Protein AF-A0A7S0WDH1-F1 (afdb_monomer_lite)

Secondary structure (DSSP, 8-state):
------TTHHHHHHTTS-TT--TTHHHHHHHHHHHPPPPSSHHHHHHHHHHHHHHHHHHHHHHHHHHTT-SSGGG--HHHHHHHHHHT--S---TTS-S--S-------GGGHHHHHHH---GGGSHHHHHHT--HHHHHHHHHTTHHHHHT---BGGGTSSEEE-TTS-EEE-HHHHHHHHHHHHHHHHHHHHTS---HHHHHHHHHHHHHHHHHHHHHHHHHHHHHHHHHHHHHHHHHHHHHHHHIIIIIHHHHHHHHHHHHHH-TT--SS-PPPPHHHHHHHHHHHHHHHHHSPPP--SSSTHHHHHHHHHHHHHHHHHHHHHHHHHHHTT-GGGSPPHHHHHHHHHHHHHHHT-SS---HHHHHHHHHHHHHHHHHT----SS--HHHHTTS-TTS--SHHHHHHHHHHHHHHHHHHTHHHHHHHHHHHHHHS-HHHHHHHHHHHHHHHHHHHTTT---HHHHHHHTTHHHHHHHHHHH--HHHHHSSSHHHHHHHHHHHHHHHHHHHHHHH-HHHHHHTTHHHHHHT-HHHHS---TTSHHHHHHHTT--STTPPPPHHHHHHHHHHHHHHHHHHHHHHTS---PPPP-----------------HHHHHHHHHHHHHHT--

pLDDT: mean 74.35, std 20.51, range [21.2, 97.12]

InterPro domains:
  IPR021827 Nucleoporin Nup186/Nup192/Nup205 [PF11894] (166-585)
  IPR021827 Nucleoporin Nup186/Nup192/Nup205 [PTHR31344] (2-587)

Radius of gyration: 32.46 Å; chains: 1; bounding box: 101×62×103 Å

Sequence (627 aa):
ASSSSTSMPTVALMGHWPPHAPTFALAELLADALHTELPSASLKRRSVMHHRASILRLCAIVLDVQASKSVTPQSAPKVVLDIMSTILDNGREGSNAQPQDSAIEHGQFAVLELPKSVTHISERCSEHFVRQSFTPEVEQARDEISAQQLLDDSRNVSEGGIYATNSHGDKIIDADVVKQKLCAECKRLESEQHVHAMRAEAVAFIRTRHNLGVDATMKIVVAKNTVVEDATARSELFKAWERLVTVAVTRGLASFVAYFDLQSTSAPGHVIDDTPMSPHSILFELVDGILSGLCEAEPFGGGSDAAKVAPFCRLVHMILSQLRILGDRDRSKGKVSEMLAPSKCRALLRSLNACLLHRSPVPQASRLDIIGALLQYLAYCRPDADGLSPVTKRGQSMADLSFSHTMDVDIEKGNAAIIQRDATALVDVISRDALEGSNDTKAITLAALEAMVAVCAGTGVGGIEVLLLQNGVAMACLHGLETVSMPDLVMNTPRAASQSKAIEASLSLLLRMAQSEPAQMIALGTIVALTNCRAIDAYADIHSSSAATATMQADLPYSELPIPRARHHKLLVNVLRLVGSLLAASPSTAPVPAPSPSAVYQGAIVQSAGIPEVTAQTFAFVEAHYA

Foldseek 3Di:
DDPDDPPPPVVVVVVPPDPPDDLVVLLVLLLCLLAPAADLDLVRRLVSLLSSLVSLLVLLSCLLVQLVPDPDLQRGDPSLLSNLCLQQPQPPPPPDDDPPDPPCPRRAGSLLSNVVRQLDHDCCLALVVLVVPDDPLLVVLLVLLVLVVLVPFPDPVVVVHQWDADPVRDTAGNLVSSLVSSVVSLVVVLVVCVVPPDDPVVSVVSSVSNVSNSVSSSSSSVSRRSLRSSLVSLLSSLVSSLSSLLSCLPRRLSSNLSNVVVVCVVPVDDPDPCPPQQNQRSLLSVLLSLLVSLLPDDAPPDRSCLSNLQSSLLSLLSSLLSSLVVLLVCVVVVNCVSHDALVSLLSSLLSLLSNLLPPYDRPLNSNLSSLSSLLSSLSSLDNPPPPDPPVVVVPDDPDPDPDPVVRSLSSLLSSLVSCLVCLLVLLLSLLVQLQPHDLQSVLSSLSSLLSNQVSNLVNVNHDSLVSCVVSCNLVSLLVLQLPDALVLQQDPDPRNVSSLSNNLSSLSSLLSSCLRPLPVSVVSVSLVSNVSRNLLLDDLPCPDPVQVVQVVVPPDPDRDHRSSVNSSVSNNVSVVSSLVSSVVPPPPPDPDDDDDDDDDDDDDDPDDPDPVVSVVSVVVSCVSNVD

Structure (mmCIF, N/CA/C/O backbone):
data_AF-A0A7S0WDH1-F1
#
_entry.id   AF-A0A7S0WDH1-F1
#
loop_
_atom_site.group_PDB
_atom_site.id
_atom_site.type_symbol
_atom_site.label_atom_id
_atom_site.label_alt_id
_atom_site.label_comp_id
_atom_site.label_asym_id
_atom_site.label_entity_id
_atom_site.label_seq_id
_atom_site.pdbx_PDB_ins_code
_atom_site.Cartn_x
_atom_site.Cartn_y
_atom_site.Cartn_z
_atom_site.occupancy
_atom_site.B_iso_or_equiv
_atom_site.auth_seq_id
_atom_site.auth_comp_id
_atom_site.auth_asym_id
_atom_site.auth_atom_id
_atom_site.pdbx_PDB_model_num
ATOM 1 N N . ALA A 1 1 ? -0.968 -25.775 6.290 1.00 27.23 1 ALA A N 1
ATOM 2 C CA . ALA A 1 1 ? -2.392 -26.126 6.455 1.00 27.23 1 ALA A CA 1
ATOM 3 C C . ALA A 1 1 ? -3.182 -25.358 5.405 1.00 27.23 1 ALA A C 1
ATOM 5 O O . ALA A 1 1 ? -2.997 -24.156 5.279 1.00 27.23 1 ALA A O 1
ATOM 6 N N . SER A 1 2 ? -3.911 -26.081 4.566 1.00 21.20 2 SER A N 1
ATOM 7 C CA . SER A 1 2 ? -4.475 -25.658 3.283 1.00 21.20 2 SER A CA 1
ATOM 8 C C . SER A 1 2 ? -5.603 -24.630 3.411 1.00 21.20 2 SER A C 1
ATOM 10 O O . SER A 1 2 ? -6.657 -24.930 3.964 1.00 21.20 2 SER A O 1
ATOM 12 N N . SER A 1 3 ? -5.405 -23.454 2.815 1.00 24.19 3 SER A N 1
ATOM 13 C CA . SER A 1 3 ? -6.438 -22.464 2.508 1.00 24.19 3 SER A CA 1
ATOM 14 C C . SER A 1 3 ? -7.259 -22.927 1.297 1.00 24.19 3 SER A C 1
ATOM 16 O O . SER A 1 3 ? -7.027 -22.507 0.161 1.00 24.19 3 SER A O 1
ATOM 18 N N . SER A 1 4 ? -8.195 -23.844 1.510 1.00 24.67 4 SER A N 1
ATOM 19 C CA . SER A 1 4 ? -9.203 -24.184 0.510 1.00 24.67 4 SER A CA 1
ATOM 20 C C . SER A 1 4 ? -10.284 -23.096 0.464 1.00 24.67 4 SER A C 1
ATOM 22 O O . SER A 1 4 ? -11.133 -23.000 1.340 1.00 24.67 4 SER A O 1
ATOM 24 N N . SER A 1 5 ? -10.242 -22.287 -0.599 1.00 33.41 5 SER A N 1
ATOM 25 C CA . SER A 1 5 ? -11.406 -21.986 -1.447 1.00 33.41 5 SER A CA 1
ATOM 26 C C . SER A 1 5 ? -12.739 -21.701 -0.723 1.00 33.41 5 SER A C 1
ATOM 28 O O . SER A 1 5 ? -13.619 -22.559 -0.641 1.00 33.41 5 SER A O 1
ATOM 30 N N . THR A 1 6 ? -12.960 -20.451 -0.318 1.00 32.81 6 THR A N 1
ATOM 31 C CA . THR A 1 6 ? -14.286 -19.921 0.059 1.00 32.81 6 THR A CA 1
ATOM 32 C C . THR A 1 6 ? -15.038 -19.273 -1.118 1.00 32.81 6 THR A C 1
ATOM 34 O O . THR A 1 6 ? -15.958 -18.488 -0.910 1.00 32.81 6 THR A O 1
ATOM 37 N N . SER A 1 7 ? -14.704 -19.606 -2.372 1.00 35.16 7 SER A N 1
ATOM 38 C CA . SER A 1 7 ? -15.317 -18.991 -3.565 1.00 35.16 7 SER A CA 1
ATOM 39 C C . SER A 1 7 ? -16.675 -19.579 -3.982 1.00 35.16 7 SER A C 1
ATOM 41 O O . SER A 1 7 ? -17.397 -18.935 -4.737 1.00 35.16 7 SER A O 1
ATOM 43 N N . MET A 1 8 ? -17.068 -20.758 -3.487 1.00 32.47 8 MET A N 1
ATOM 44 C CA . MET A 1 8 ? -18.371 -21.378 -3.800 1.00 32.47 8 MET A CA 1
ATOM 45 C C . MET A 1 8 ? -19.471 -21.242 -2.729 1.00 32.47 8 MET A C 1
ATOM 47 O O . MET A 1 8 ? -20.622 -21.053 -3.124 1.00 32.47 8 MET A O 1
ATOM 51 N N . PRO A 1 9 ? -19.199 -21.290 -1.407 1.00 39.50 9 PRO A N 1
ATOM 52 C CA . PRO A 1 9 ? -20.273 -21.298 -0.410 1.00 39.50 9 PRO A CA 1
ATOM 53 C C . PRO A 1 9 ? -21.086 -19.999 -0.390 1.00 39.50 9 PRO A C 1
ATOM 55 O O . PRO A 1 9 ? -22.298 -20.042 -0.221 1.00 39.50 9 PRO A O 1
ATOM 58 N N . THR A 1 10 ? -20.446 -18.849 -0.625 1.00 36.47 10 THR A N 1
ATOM 59 C CA . THR A 1 10 ? -21.103 -17.532 -0.603 1.00 36.47 10 THR A CA 1
ATOM 60 C C . THR A 1 10 ? -22.011 -17.321 -1.816 1.00 36.47 10 THR A C 1
ATOM 62 O O . THR A 1 10 ? -23.123 -16.829 -1.665 1.00 36.47 10 THR A O 1
ATOM 65 N N . VAL A 1 11 ? -21.590 -17.762 -3.008 1.00 41.16 11 VAL A N 1
ATOM 66 C CA . VAL A 1 11 ? -22.417 -17.707 -4.230 1.00 41.16 11 VAL A CA 1
ATOM 67 C C . VAL A 1 11 ? -23.583 -18.699 -4.145 1.00 41.16 11 VAL A C 1
ATOM 69 O O . VAL A 1 11 ? -24.690 -18.383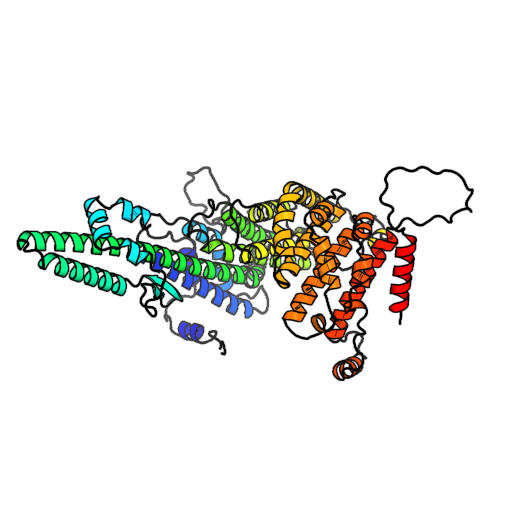 -4.573 1.00 41.16 11 VAL A O 1
ATOM 72 N N . ALA A 1 12 ? -23.373 -19.867 -3.529 1.00 39.41 12 ALA A N 1
ATOM 73 C CA . ALA A 1 12 ? -24.449 -20.808 -3.234 1.00 39.41 12 ALA A CA 1
ATOM 74 C C . ALA A 1 12 ? -25.427 -20.254 -2.179 1.00 39.41 12 ALA A C 1
ATOM 76 O O . ALA A 1 12 ? -26.634 -20.387 -2.359 1.00 39.41 12 ALA A O 1
ATOM 77 N N . LEU A 1 13 ? -24.951 -19.557 -1.136 1.00 39.06 13 LEU A N 1
ATOM 78 C CA . LEU A 1 13 ? -25.816 -18.847 -0.179 1.00 39.06 13 LEU A CA 1
ATOM 79 C C . LEU A 1 13 ? -26.629 -17.724 -0.850 1.00 39.06 13 LEU A C 1
ATOM 81 O O . LEU A 1 13 ? -27.787 -17.516 -0.496 1.00 39.06 13 LEU A O 1
ATOM 85 N N . MET A 1 14 ? -26.069 -17.051 -1.861 1.00 42.22 14 MET A N 1
ATOM 86 C CA . MET A 1 14 ? -26.773 -16.039 -2.663 1.00 42.22 14 MET A CA 1
ATOM 87 C C . MET A 1 14 ? -27.847 -16.617 -3.594 1.00 42.22 14 MET A C 1
ATOM 89 O O . MET A 1 14 ? -28.734 -15.883 -4.016 1.00 42.22 14 MET A O 1
ATOM 93 N N . GLY A 1 15 ? -27.824 -17.923 -3.883 1.00 41.81 15 GLY A N 1
ATOM 94 C CA . GLY A 1 15 ? -28.909 -18.596 -4.606 1.00 41.81 15 GLY A CA 1
ATOM 95 C C . GLY A 1 15 ? -30.229 -18.670 -3.823 1.00 41.81 15 GLY A C 1
ATOM 96 O O . GLY A 1 15 ? -31.249 -19.036 -4.398 1.00 41.81 15 GLY A O 1
ATOM 97 N N . HIS A 1 16 ? -30.217 -18.321 -2.529 1.00 39.66 16 HIS A N 1
ATOM 98 C CA . HIS A 1 16 ? -31.332 -18.538 -1.601 1.00 39.66 16 HIS A CA 1
ATOM 99 C C . HIS A 1 16 ? -31.790 -17.258 -0.871 1.00 39.66 16 HIS A C 1
ATOM 101 O O . HIS A 1 16 ? -32.530 -17.356 0.106 1.00 39.66 16 HIS A O 1
ATOM 107 N N . TRP A 1 17 ? -31.384 -16.058 -1.311 1.00 37.91 17 TRP A N 1
ATOM 108 C CA . TRP A 1 17 ? -31.679 -14.805 -0.597 1.00 37.91 17 TRP A CA 1
ATOM 109 C C . TRP A 1 17 ? -32.198 -13.681 -1.513 1.00 37.91 17 TRP A C 1
ATOM 111 O O . TRP A 1 17 ? -31.464 -13.238 -2.392 1.00 37.91 17 TRP A O 1
ATOM 121 N N . PRO A 1 18 ? -33.377 -13.100 -1.220 1.00 39.66 18 PRO A N 1
ATOM 122 C CA . PRO A 1 18 ? -34.710 -13.702 -1.272 1.00 39.66 18 PRO A CA 1
ATOM 123 C C . PRO A 1 18 ? -35.309 -13.699 -2.708 1.00 39.66 18 PRO A C 1
ATOM 125 O O . PRO A 1 18 ? -34.886 -12.915 -3.556 1.00 39.66 18 PRO A O 1
ATOM 128 N N . PRO A 1 19 ? -36.356 -14.508 -2.985 1.00 34.53 19 PRO A N 1
ATOM 129 C CA . PRO A 1 19 ? -36.891 -14.765 -4.336 1.00 34.53 19 PRO A CA 1
ATOM 130 C C . PRO A 1 19 ? -37.594 -13.577 -5.028 1.00 34.53 19 PRO A C 1
ATOM 132 O O . PRO A 1 19 ? -38.109 -13.740 -6.133 1.00 34.53 19 PRO A O 1
ATOM 135 N N . HIS A 1 20 ? -37.601 -12.384 -4.420 1.00 34.44 20 HIS A N 1
ATOM 136 C CA . HIS A 1 20 ? -38.275 -11.190 -4.947 1.00 34.44 20 HIS A CA 1
ATOM 137 C C . HIS A 1 20 ? -37.493 -9.868 -4.800 1.00 34.44 20 HIS A C 1
ATOM 139 O O . HIS A 1 20 ? -38.080 -8.813 -5.015 1.00 34.44 20 HIS A O 1
ATOM 145 N N . ALA A 1 21 ? -36.195 -9.871 -4.467 1.00 36.00 21 ALA A N 1
ATOM 146 C CA . ALA A 1 21 ? -35.412 -8.629 -4.491 1.00 36.00 21 ALA A CA 1
ATOM 147 C C . ALA A 1 21 ? -34.805 -8.433 -5.894 1.00 36.00 21 ALA A C 1
ATOM 149 O O . ALA A 1 21 ? -33.966 -9.237 -6.307 1.00 36.00 21 ALA A O 1
ATOM 150 N N . PRO A 1 22 ? -35.244 -7.428 -6.671 1.00 44.06 22 PRO A N 1
ATOM 151 C CA . PRO A 1 22 ? -34.794 -7.263 -8.041 1.00 44.06 22 PRO A CA 1
ATOM 152 C C . PRO A 1 22 ? -33.315 -6.861 -8.055 1.00 44.06 22 PRO A C 1
ATOM 154 O O . PRO A 1 22 ? -32.822 -6.194 -7.150 1.00 44.06 22 PRO A O 1
ATOM 157 N N . THR A 1 23 ? -32.618 -7.202 -9.134 1.00 48.19 23 THR A N 1
ATOM 158 C CA . THR A 1 23 ? -31.243 -6.781 -9.470 1.00 48.19 23 THR A CA 1
ATOM 159 C C . THR A 1 23 ? -30.986 -5.265 -9.383 1.00 48.19 23 THR A C 1
ATOM 161 O O . THR A 1 23 ? -29.835 -4.852 -9.432 1.00 48.19 23 THR A O 1
ATOM 164 N N . PHE A 1 24 ? -32.035 -4.455 -9.214 1.00 46.34 24 PHE A N 1
ATOM 165 C CA . PHE A 1 24 ? -32.002 -3.018 -8.939 1.00 46.34 24 PHE A CA 1
ATOM 166 C C . PHE A 1 24 ? -31.589 -2.664 -7.494 1.00 46.34 24 PHE A C 1
ATOM 168 O O . PHE A 1 24 ? -31.077 -1.578 -7.265 1.00 46.34 24 PHE A O 1
ATOM 175 N N . ALA A 1 25 ? -31.711 -3.583 -6.528 1.00 68.38 25 ALA A N 1
ATOM 176 C CA . ALA A 1 25 ? -31.450 -3.269 -5.121 1.00 68.38 25 ALA A CA 1
ATOM 177 C C . ALA A 1 25 ? -29.958 -3.106 -4.775 1.00 68.38 25 ALA A C 1
ATOM 179 O O . ALA A 1 25 ? -29.631 -2.441 -3.801 1.00 68.38 25 ALA A O 1
ATOM 180 N N . LEU A 1 26 ? -29.024 -3.717 -5.519 1.00 81.62 26 LEU A N 1
ATOM 181 C CA . LEU A 1 26 ? -27.617 -3.741 -5.089 1.00 81.62 26 LEU A CA 1
ATOM 182 C C . LEU A 1 26 ? -26.908 -2.392 -5.277 1.00 81.62 26 LEU A C 1
ATOM 184 O O . LEU A 1 26 ? -26.127 -2.005 -4.414 1.00 81.62 26 LEU A O 1
ATOM 188 N N . ALA A 1 27 ? -27.184 -1.686 -6.375 1.00 80.94 27 ALA A N 1
ATOM 189 C CA . ALA A 1 27 ? -26.641 -0.350 -6.620 1.00 80.94 27 ALA A CA 1
ATOM 190 C C . ALA A 1 27 ? -27.231 0.681 -5.640 1.00 80.94 27 ALA A C 1
ATOM 192 O O . ALA A 1 27 ? -26.496 1.490 -5.088 1.00 80.94 27 ALA A O 1
ATOM 193 N N . GLU A 1 28 ? -28.527 0.583 -5.329 1.00 81.12 28 GLU A N 1
ATOM 194 C CA . GLU A 1 28 ? -29.181 1.416 -4.309 1.00 81.12 28 GLU A CA 1
ATOM 195 C C . GLU A 1 28 ? -28.624 1.149 -2.902 1.00 81.12 28 GLU A C 1
ATOM 197 O O . GLU A 1 28 ? -28.295 2.083 -2.176 1.00 81.12 28 GLU A O 1
ATOM 202 N N . LEU A 1 29 ? -28.442 -0.125 -2.530 1.00 83.56 29 LEU A N 1
ATOM 203 C CA . LEU A 1 29 ? -27.801 -0.508 -1.267 1.00 83.56 29 LEU A CA 1
ATOM 204 C C . LEU A 1 29 ? -26.346 -0.037 -1.197 1.00 83.56 29 LEU A C 1
ATOM 206 O O . LEU A 1 29 ? -25.862 0.303 -0.119 1.00 83.56 29 LEU A O 1
ATOM 210 N N . LEU A 1 30 ? -25.634 -0.039 -2.326 1.00 87.62 30 LEU A N 1
ATOM 211 C CA . LEU A 1 30 ? -24.282 0.498 -2.410 1.00 87.62 30 LEU A CA 1
ATOM 212 C C . LEU A 1 30 ? -24.281 2.015 -2.215 1.00 87.62 30 LEU A C 1
ATOM 214 O O . LEU A 1 30 ? -23.476 2.501 -1.427 1.00 87.62 30 LEU A O 1
ATOM 218 N N . ALA A 1 31 ? -25.178 2.741 -2.884 1.00 85.69 31 ALA A N 1
ATOM 219 C CA . ALA A 1 31 ? -25.317 4.186 -2.736 1.00 85.69 31 ALA A CA 1
ATOM 220 C C . ALA A 1 31 ? -25.597 4.555 -1.273 1.00 85.69 31 ALA A C 1
ATOM 222 O O . ALA A 1 31 ? -24.874 5.366 -0.697 1.00 85.69 31 ALA A O 1
ATOM 223 N N . ASP A 1 32 ? -26.561 3.878 -0.637 1.00 81.50 32 ASP A N 1
ATOM 224 C CA . ASP A 1 32 ? -26.824 4.042 0.795 1.00 81.50 32 ASP A CA 1
ATOM 225 C C . ASP A 1 32 ? -25.552 3.762 1.605 1.00 81.50 32 ASP A C 1
ATOM 227 O O . ASP A 1 32 ? -25.062 4.639 2.310 1.00 81.50 32 ASP A O 1
ATOM 231 N N . ALA A 1 33 ? -24.908 2.606 1.408 1.00 84.88 33 ALA A N 1
ATOM 232 C CA . ALA A 1 33 ? -23.699 2.247 2.145 1.00 84.88 33 ALA A CA 1
ATOM 233 C C . ALA A 1 33 ? -22.523 3.231 1.968 1.00 84.88 33 ALA A C 1
ATOM 235 O O . ALA A 1 33 ? -21.664 3.305 2.855 1.00 84.88 33 ALA A O 1
ATOM 236 N N . LEU A 1 34 ? -22.441 3.975 0.864 1.00 84.44 34 LEU A N 1
ATOM 237 C CA . LEU A 1 34 ? -21.422 5.006 0.661 1.00 84.44 34 LEU A CA 1
ATOM 238 C C . LEU A 1 34 ? -21.759 6.303 1.413 1.00 84.44 34 LEU A C 1
ATOM 240 O O . LEU A 1 34 ? -20.859 6.870 2.033 1.00 84.44 34 LEU A O 1
ATOM 244 N N . HIS A 1 35 ? -23.034 6.700 1.451 1.00 79.00 35 HIS A N 1
ATOM 245 C CA . HIS A 1 35 ? -23.485 7.982 2.006 1.00 79.00 35 HIS A CA 1
ATOM 246 C C . HIS A 1 35 ? -23.998 7.935 3.456 1.00 79.00 35 HIS A C 1
ATOM 248 O O . HIS A 1 35 ? -24.106 8.985 4.085 1.00 79.00 35 HIS A O 1
ATOM 254 N N . THR A 1 36 ? -24.313 6.762 4.024 1.00 76.50 36 THR A N 1
ATOM 255 C CA . THR A 1 36 ? -24.901 6.683 5.374 1.00 76.50 36 THR A CA 1
ATOM 256 C C . THR A 1 36 ? -23.972 7.274 6.448 1.00 76.50 36 THR A C 1
ATOM 258 O O . THR A 1 36 ? -22.865 6.771 6.683 1.00 76.50 36 THR A O 1
ATOM 261 N N . GLU A 1 37 ? -24.467 8.267 7.192 1.00 75.94 37 GLU A N 1
ATOM 262 C CA . GLU A 1 37 ? -23.807 8.794 8.391 1.00 75.94 37 GLU A CA 1
ATOM 263 C C . GLU A 1 37 ? -23.815 7.790 9.554 1.00 75.94 37 GLU A C 1
ATOM 265 O O . GLU A 1 37 ? -24.750 7.009 9.756 1.00 75.94 37 GLU A O 1
ATOM 270 N N . LEU A 1 38 ? -22.760 7.813 10.371 1.00 79.31 38 LEU A N 1
ATOM 271 C CA . LEU A 1 38 ? -22.638 6.897 11.499 1.00 79.31 38 LEU A CA 1
ATOM 272 C C . LEU A 1 38 ? -23.513 7.323 12.697 1.00 79.31 38 LEU A C 1
ATOM 274 O O . LEU A 1 38 ? -23.404 8.452 13.175 1.00 79.31 38 LEU A O 1
ATOM 278 N N . PRO A 1 39 ? -24.310 6.404 13.283 1.00 80.75 39 PRO A N 1
ATOM 279 C CA . PRO A 1 39 ? -25.046 6.674 14.515 1.00 80.75 39 PRO A CA 1
ATOM 280 C C . PRO A 1 39 ? -24.147 7.080 15.696 1.00 80.75 39 PRO A C 1
ATOM 282 O O . PRO A 1 39 ? -23.031 6.582 15.872 1.00 80.75 39 PRO A O 1
ATOM 285 N N . SER A 1 40 ? -24.685 7.901 16.602 1.00 76.75 40 SER A N 1
ATOM 286 C CA . SER A 1 40 ? -23.989 8.301 17.836 1.00 76.75 40 SER A CA 1
ATOM 287 C C . SER A 1 40 ? -23.810 7.145 18.833 1.00 76.75 40 SER A C 1
ATOM 289 O O . SER A 1 40 ? -22.786 7.058 19.514 1.00 76.75 40 SER A O 1
ATOM 291 N N . ALA A 1 41 ? -24.774 6.221 18.897 1.00 78.44 41 ALA A N 1
ATOM 292 C CA . ALA A 1 41 ? -24.729 5.051 19.773 1.00 78.44 41 ALA A CA 1
ATOM 293 C C . ALA A 1 41 ? -23.736 3.992 19.260 1.00 78.44 41 ALA A C 1
ATOM 295 O O . ALA A 1 41 ? -23.893 3.491 18.147 1.00 78.44 41 ALA A O 1
ATOM 296 N N . SER A 1 42 ? -22.770 3.592 20.096 1.00 77.62 42 SER A N 1
ATOM 297 C CA . SER A 1 42 ? -21.661 2.695 19.721 1.00 77.62 42 SER A CA 1
ATOM 298 C C . SER A 1 42 ? -22.107 1.359 19.125 1.00 77.62 42 SER A C 1
ATOM 300 O O . SER A 1 42 ? -21.680 0.995 18.035 1.00 77.62 42 SER A O 1
ATOM 302 N N . LEU A 1 43 ? -23.038 0.655 19.772 1.00 77.12 43 LEU A N 1
ATOM 303 C CA . LEU A 1 43 ? -23.547 -0.630 19.277 1.00 77.12 43 LEU A CA 1
ATOM 304 C C . LEU A 1 43 ? -24.180 -0.517 17.882 1.00 77.12 43 LEU A C 1
ATOM 306 O O . LEU A 1 43 ? -23.893 -1.327 17.000 1.00 77.12 43 LEU A O 1
ATOM 310 N N . LYS A 1 44 ? -25.010 0.512 17.666 1.00 78.94 44 LYS A N 1
ATOM 311 C CA . LYS A 1 44 ? -25.648 0.759 16.365 1.00 78.94 44 LYS A CA 1
ATOM 312 C C . LYS A 1 44 ? -24.614 1.158 15.319 1.00 78.94 44 LYS A C 1
ATOM 314 O O . LYS A 1 44 ? -24.651 0.634 14.213 1.00 78.94 44 LYS A O 1
ATOM 319 N N . ARG A 1 45 ? -23.665 2.022 15.687 1.00 84.00 45 ARG A N 1
ATOM 320 C CA . ARG A 1 45 ? -22.550 2.440 14.833 1.00 84.00 45 ARG A CA 1
ATOM 321 C C . ARG A 1 45 ? -21.767 1.240 14.305 1.00 84.00 45 ARG A C 1
ATOM 323 O O . ARG A 1 45 ? -21.593 1.123 13.098 1.00 84.00 45 ARG A O 1
ATOM 330 N N . ARG A 1 46 ? -21.372 0.309 15.177 1.00 82.56 46 ARG A N 1
ATOM 331 C CA . ARG A 1 46 ? -20.672 -0.926 14.775 1.00 82.56 46 ARG A CA 1
ATOM 332 C C . ARG A 1 46 ? -21.493 -1.792 13.843 1.00 82.56 46 ARG A C 1
ATOM 334 O O . ARG A 1 46 ? -20.984 -2.232 12.817 1.00 82.56 46 ARG A O 1
ATOM 341 N N . SER A 1 47 ? -22.765 -2.003 14.174 1.00 81.06 47 SER A N 1
ATOM 342 C CA . SER A 1 47 ? -23.672 -2.775 13.325 1.00 81.06 47 SER A CA 1
ATOM 343 C C . SER A 1 47 ? -23.784 -2.168 11.925 1.00 81.06 47 SER A C 1
ATOM 345 O O . SER A 1 47 ? -23.708 -2.899 10.941 1.00 81.06 47 SER A O 1
ATOM 347 N N . VAL A 1 48 ? -23.914 -0.840 11.828 1.00 82.19 48 VAL A N 1
ATOM 348 C CA . VAL A 1 48 ? -23.951 -0.118 10.549 1.00 82.19 48 VAL A CA 1
ATOM 349 C C . VAL A 1 48 ? -22.629 -0.281 9.797 1.00 82.19 48 VAL A C 1
ATOM 351 O O . VAL A 1 48 ? -22.652 -0.620 8.620 1.00 82.19 48 VAL A O 1
ATOM 354 N N . MET A 1 49 ? -21.475 -0.142 10.458 1.00 85.12 49 MET A N 1
ATOM 355 C CA . MET A 1 49 ? -20.167 -0.341 9.814 1.00 85.12 49 MET A CA 1
ATOM 356 C C . MET A 1 49 ? -19.993 -1.759 9.250 1.00 85.12 49 MET A C 1
ATOM 358 O O . MET A 1 49 ? -19.574 -1.914 8.105 1.00 85.12 49 MET A O 1
ATOM 362 N N . HIS A 1 50 ? -20.360 -2.798 10.005 1.00 85.06 50 HIS A N 1
ATOM 363 C CA . HIS A 1 50 ? -20.299 -4.181 9.520 1.00 85.06 50 HIS A CA 1
ATOM 364 C C . HIS A 1 50 ? -21.290 -4.455 8.383 1.00 85.06 50 HIS A C 1
ATOM 366 O O . HIS A 1 50 ? -20.969 -5.191 7.444 1.00 85.06 50 HIS A O 1
ATOM 372 N N . HIS A 1 51 ? -22.480 -3.854 8.442 1.00 83.62 51 HIS A N 1
ATOM 373 C CA . HIS A 1 51 ? -23.469 -3.961 7.377 1.00 83.62 51 HIS A CA 1
ATOM 374 C C . HIS A 1 51 ? -22.959 -3.320 6.080 1.00 83.62 51 HIS A C 1
ATOM 376 O O . HIS A 1 51 ? -22.903 -3.995 5.051 1.00 83.62 51 HIS A O 1
ATOM 382 N N . ARG A 1 52 ? -22.461 -2.078 6.157 1.00 87.31 52 ARG A N 1
ATOM 383 C CA . ARG A 1 52 ? -21.807 -1.372 5.044 1.00 87.31 52 ARG A CA 1
ATOM 384 C C . ARG A 1 52 ? -20.656 -2.203 4.473 1.00 87.31 52 ARG A C 1
ATOM 386 O O . ARG A 1 52 ? -20.617 -2.458 3.275 1.00 87.31 52 ARG A O 1
ATOM 393 N N . ALA A 1 53 ? -19.775 -2.732 5.325 1.00 89.62 53 ALA A N 1
ATOM 394 C CA . ALA A 1 53 ? -18.652 -3.568 4.893 1.00 89.62 53 ALA A CA 1
ATOM 395 C C . ALA A 1 53 ? -19.108 -4.825 4.130 1.00 89.62 53 ALA A C 1
ATOM 397 O O . ALA A 1 53 ? -18.474 -5.229 3.154 1.00 89.62 53 ALA A O 1
ATOM 398 N N . SER A 1 54 ? -20.218 -5.437 4.549 1.00 87.81 54 SER A N 1
ATOM 399 C CA . SER A 1 54 ? -20.787 -6.616 3.888 1.00 87.81 54 SER A CA 1
ATOM 400 C C . SER A 1 54 ? -21.336 -6.283 2.498 1.00 87.81 54 SER A C 1
ATOM 402 O O . SER A 1 54 ? -21.070 -7.028 1.555 1.00 87.81 54 SER A O 1
ATOM 404 N N . ILE A 1 55 ? -22.021 -5.143 2.349 1.00 87.62 55 ILE A N 1
ATOM 405 C CA . ILE A 1 55 ? -22.519 -4.651 1.053 1.00 87.62 55 ILE A CA 1
ATOM 406 C C . ILE A 1 55 ? -21.353 -4.372 0.096 1.00 87.62 55 ILE A C 1
ATOM 408 O O . ILE A 1 55 ? -21.369 -4.844 -1.040 1.00 87.62 55 ILE A O 1
ATOM 412 N N . LEU A 1 56 ? -20.302 -3.681 0.554 1.00 92.81 56 LEU A N 1
ATOM 413 C CA . LEU A 1 56 ? -19.126 -3.380 -0.276 1.00 92.81 56 LEU A CA 1
ATOM 414 C C . LEU A 1 56 ? -18.418 -4.657 -0.752 1.00 92.81 56 LEU A C 1
ATOM 416 O O . LEU A 1 56 ? -18.058 -4.767 -1.924 1.00 92.81 56 LEU A O 1
ATOM 420 N N . ARG A 1 57 ? -18.255 -5.654 0.131 1.00 92.31 57 ARG A N 1
ATOM 421 C CA . ARG A 1 57 ? -17.679 -6.963 -0.233 1.00 92.31 57 ARG A CA 1
ATOM 422 C C . ARG A 1 57 ? -18.533 -7.684 -1.265 1.00 92.31 57 ARG A C 1
ATOM 424 O O . ARG A 1 57 ? -17.987 -8.248 -2.210 1.00 92.31 57 ARG A O 1
ATOM 431 N N . LEU A 1 58 ? -19.853 -7.657 -1.092 1.00 88.06 58 LEU A N 1
ATOM 432 C CA . LEU A 1 58 ? -20.789 -8.257 -2.034 1.00 88.06 58 LEU A CA 1
ATOM 433 C C . LEU A 1 58 ? -20.674 -7.601 -3.414 1.00 88.06 58 LEU A C 1
ATOM 435 O O . LEU A 1 58 ? -20.506 -8.309 -4.404 1.00 88.06 58 LEU A O 1
ATOM 439 N N . CYS A 1 59 ? -20.676 -6.267 -3.472 1.00 90.69 59 CYS A N 1
ATOM 440 C CA . CYS A 1 59 ? -20.493 -5.516 -4.714 1.00 90.69 59 CYS A CA 1
ATOM 441 C C . CYS A 1 59 ? -19.153 -5.847 -5.377 1.00 90.69 59 CYS A C 1
ATOM 443 O O . CYS A 1 59 ? -19.115 -6.104 -6.576 1.00 90.69 59 CYS A O 1
ATOM 445 N N . ALA A 1 60 ? -18.067 -5.938 -4.601 1.00 91.62 60 ALA A N 1
ATOM 446 C CA . ALA A 1 60 ? -16.754 -6.303 -5.121 1.00 91.62 60 ALA A CA 1
ATOM 447 C C . ALA A 1 60 ? -16.733 -7.721 -5.720 1.00 91.62 60 ALA A C 1
ATOM 449 O O . ALA A 1 60 ? -16.159 -7.926 -6.784 1.00 91.62 60 ALA A O 1
ATOM 450 N N . ILE A 1 61 ? -17.375 -8.700 -5.070 1.00 88.25 61 ILE A N 1
ATOM 451 C CA . ILE A 1 61 ? -17.479 -10.078 -5.581 1.00 88.25 61 ILE A CA 1
ATOM 452 C C . ILE A 1 61 ? -18.314 -10.118 -6.863 1.00 88.25 61 ILE A C 1
ATOM 454 O O . ILE A 1 61 ? -17.906 -10.743 -7.841 1.00 88.25 61 ILE A O 1
ATOM 458 N N . VAL A 1 62 ? -19.474 -9.455 -6.869 1.00 87.25 62 VAL A N 1
ATOM 459 C CA . VAL A 1 62 ? -20.350 -9.390 -8.046 1.00 87.25 62 VAL A CA 1
ATOM 460 C C . VAL A 1 62 ? -19.607 -8.753 -9.214 1.00 87.25 62 VAL A C 1
ATOM 462 O O . VAL A 1 62 ? -19.613 -9.311 -10.309 1.00 87.25 62 VAL A O 1
ATOM 465 N N . LEU A 1 63 ? -18.911 -7.643 -8.977 1.00 87.00 63 LEU A N 1
ATOM 466 C CA . LEU A 1 63 ? -18.135 -6.949 -9.994 1.00 87.00 63 LEU A CA 1
ATOM 467 C C . LEU A 1 63 ? -17.009 -7.830 -10.550 1.00 87.00 63 LEU A C 1
ATOM 469 O O . LEU A 1 63 ? -16.887 -7.950 -11.764 1.00 87.00 63 LEU A O 1
ATOM 473 N N . ASP A 1 64 ? -16.253 -8.519 -9.692 1.00 87.25 64 ASP A N 1
ATOM 474 C CA . ASP A 1 64 ? -15.148 -9.398 -10.102 1.00 87.25 64 ASP A CA 1
ATOM 475 C C . ASP A 1 64 ? -15.648 -10.577 -10.957 1.00 87.25 64 ASP A C 1
ATOM 477 O O . ASP A 1 64 ? -15.116 -10.865 -12.033 1.00 87.25 64 ASP A O 1
ATOM 481 N N . VAL A 1 65 ? -16.732 -11.231 -10.524 1.00 83.94 65 VAL A N 1
ATOM 482 C CA . VAL A 1 65 ? -17.316 -12.386 -11.224 1.00 83.94 65 VAL A CA 1
ATOM 483 C C . VAL A 1 65 ? -17.957 -11.978 -12.547 1.00 83.94 65 VAL A C 1
ATOM 485 O O . VAL A 1 65 ? -17.792 -12.677 -13.545 1.00 83.94 65 VAL A O 1
ATOM 488 N N . GLN A 1 66 ? -18.719 -10.885 -12.569 1.00 80.50 66 GLN A N 1
ATOM 489 C CA . GLN A 1 66 ? -19.486 -10.487 -13.750 1.00 80.50 66 GLN A CA 1
ATOM 490 C C . GLN A 1 66 ? -18.611 -9.787 -14.795 1.00 80.50 66 GLN A C 1
ATOM 492 O O . GLN A 1 66 ? -18.764 -10.068 -15.981 1.00 80.50 66 GLN A O 1
ATOM 497 N N . ALA A 1 67 ? -17.640 -8.967 -14.380 1.00 75.94 67 ALA A N 1
ATOM 498 C CA . ALA A 1 67 ? -16.675 -8.362 -15.302 1.00 75.94 67 ALA A CA 1
ATOM 499 C C . ALA A 1 67 ? -15.703 -9.396 -15.895 1.00 75.94 67 ALA A C 1
ATOM 501 O O . ALA A 1 67 ? -15.211 -9.225 -17.004 1.00 75.94 67 ALA A O 1
ATOM 502 N N . SER A 1 68 ? -15.455 -10.514 -15.204 1.00 75.50 68 SER A N 1
ATOM 503 C CA . SER A 1 68 ? -14.648 -11.610 -15.763 1.00 75.50 68 SER A CA 1
ATOM 504 C C . SER A 1 68 ? -15.399 -12.450 -16.806 1.00 75.50 68 SER A C 1
ATOM 506 O O . SER A 1 68 ? -14.770 -13.184 -17.562 1.00 75.50 68 SER A O 1
ATOM 508 N N . LYS A 1 69 ? -16.736 -12.372 -16.852 1.00 73.38 69 LYS A N 1
ATOM 509 C CA . LYS A 1 69 ? -17.570 -13.100 -17.825 1.00 73.38 69 LYS A CA 1
ATOM 510 C C . LYS A 1 69 ? -17.782 -12.337 -19.132 1.00 73.38 69 LYS A C 1
ATOM 512 O O . LYS A 1 69 ? -18.176 -12.952 -20.120 1.00 73.38 69 LYS A O 1
ATOM 517 N N . SER A 1 70 ? -17.564 -11.021 -19.154 1.00 67.25 70 SER A N 1
ATOM 518 C CA . SER A 1 70 ? -17.701 -10.230 -20.377 1.00 67.25 70 SER A CA 1
ATOM 519 C C . SER A 1 70 ? -16.554 -10.539 -21.339 1.00 67.25 70 SER A C 1
ATOM 521 O O . SER A 1 70 ? -15.389 -10.358 -20.993 1.00 67.25 70 SER A O 1
ATOM 523 N N . VAL A 1 71 ? -16.894 -10.994 -22.548 1.00 63.81 71 VAL A N 1
ATOM 524 C CA . VAL A 1 71 ? -15.919 -11.305 -23.610 1.00 63.81 71 VAL A CA 1
ATOM 525 C C . VAL A 1 71 ? -15.332 -10.021 -24.196 1.00 63.81 71 VAL A C 1
ATOM 527 O O . VAL A 1 71 ? -14.163 -9.987 -24.574 1.00 63.81 71 VAL A O 1
ATOM 530 N N . THR A 1 72 ? -16.123 -8.948 -24.235 1.00 71.31 72 THR A N 1
ATOM 531 C CA . THR A 1 72 ? -15.669 -7.613 -24.625 1.00 71.31 72 THR A CA 1
ATOM 532 C C . THR A 1 72 ? -16.127 -6.575 -23.596 1.00 71.31 72 THR A C 1
ATOM 534 O O . THR A 1 72 ? -17.179 -6.754 -22.981 1.00 71.31 72 THR A O 1
ATOM 537 N N . PRO A 1 73 ? -15.391 -5.460 -23.414 1.00 66.56 73 PRO A N 1
ATOM 538 C CA . PRO A 1 73 ? -15.800 -4.377 -22.508 1.00 66.56 73 PRO A CA 1
ATOM 539 C C . PRO A 1 73 ? -17.209 -3.832 -22.802 1.00 66.56 73 PRO A C 1
ATOM 541 O O . PRO A 1 73 ? -17.923 -3.410 -21.903 1.00 66.56 73 PRO A O 1
ATOM 544 N N . GLN A 1 74 ? -17.631 -3.906 -24.067 1.00 70.62 74 GLN A N 1
ATOM 545 C CA . GLN A 1 74 ? -18.935 -3.451 -24.553 1.00 70.62 74 GLN A CA 1
ATOM 546 C C . GLN A 1 74 ? -20.091 -4.403 -24.198 1.00 70.62 74 GLN A C 1
ATOM 548 O O . GLN A 1 74 ? -21.250 -4.009 -24.258 1.00 70.62 74 GLN A O 1
ATOM 553 N N . SER A 1 75 ? -19.800 -5.657 -23.828 1.00 74.12 75 SER A N 1
ATOM 554 C CA . SER A 1 75 ? -20.803 -6.669 -23.473 1.00 74.12 75 SER A CA 1
ATOM 555 C C . SER A 1 75 ? -21.005 -6.793 -21.958 1.00 74.12 75 SER A C 1
ATOM 557 O O . SER A 1 75 ? -21.366 -7.867 -21.466 1.00 74.12 75 SER A O 1
ATOM 559 N N . ALA A 1 76 ? -20.674 -5.751 -21.194 1.00 78.31 76 ALA A N 1
ATOM 560 C CA . ALA A 1 76 ? -20.733 -5.795 -19.741 1.00 78.31 76 ALA A CA 1
ATOM 561 C C . ALA A 1 76 ? -22.184 -5.940 -19.244 1.00 78.31 76 ALA A C 1
ATOM 563 O O . ALA A 1 76 ? -23.073 -5.236 -19.728 1.00 78.31 76 ALA A O 1
ATOM 564 N N . PRO A 1 77 ? -22.457 -6.838 -18.276 1.00 82.69 77 PRO A N 1
ATOM 565 C CA . PRO A 1 77 ? -23.790 -6.969 -17.698 1.00 82.69 77 PRO A CA 1
ATOM 566 C C . PRO A 1 77 ? -24.267 -5.661 -17.059 1.00 82.69 77 PRO A C 1
ATOM 568 O O . PRO A 1 77 ? -23.479 -4.972 -16.415 1.00 82.69 77 PRO A O 1
ATOM 571 N N . LYS A 1 78 ? -25.573 -5.371 -17.133 1.00 82.38 78 LYS A N 1
ATOM 572 C CA . LYS A 1 78 ? -26.168 -4.150 -16.557 1.00 82.38 78 LYS A CA 1
ATOM 573 C C . LYS A 1 78 ? -25.766 -3.916 -15.093 1.00 82.38 78 LYS A C 1
ATOM 575 O O . LYS A 1 78 ? -25.377 -2.817 -14.742 1.00 82.38 78 LYS A O 1
ATOM 580 N N . VAL A 1 79 ? -25.740 -4.969 -14.272 1.00 83.19 79 VAL A N 1
ATOM 581 C CA . VAL A 1 79 ? -25.326 -4.885 -12.857 1.00 83.19 79 VAL A CA 1
ATOM 582 C C . VAL A 1 79 ? -23.901 -4.341 -12.663 1.00 83.19 79 VAL A C 1
ATOM 584 O O . VAL A 1 79 ? -23.636 -3.673 -11.672 1.00 83.19 79 VAL A O 1
ATOM 587 N N . VAL A 1 80 ? -22.979 -4.602 -13.598 1.00 84.94 80 VAL A N 1
ATOM 588 C CA . VAL A 1 80 ? -21.616 -4.044 -13.566 1.00 84.94 80 VAL A CA 1
ATOM 589 C C . VAL A 1 80 ? -21.661 -2.544 -13.833 1.00 84.94 80 VAL A C 1
ATOM 591 O O . VAL A 1 80 ? -21.002 -1.786 -13.130 1.00 84.94 80 VAL A O 1
ATOM 594 N N . LEU A 1 81 ? -22.453 -2.125 -14.821 1.00 87.19 81 LEU A N 1
ATOM 595 C CA . LEU A 1 81 ? -22.618 -0.718 -15.180 1.00 87.19 81 LEU A CA 1
ATOM 596 C C . LEU A 1 81 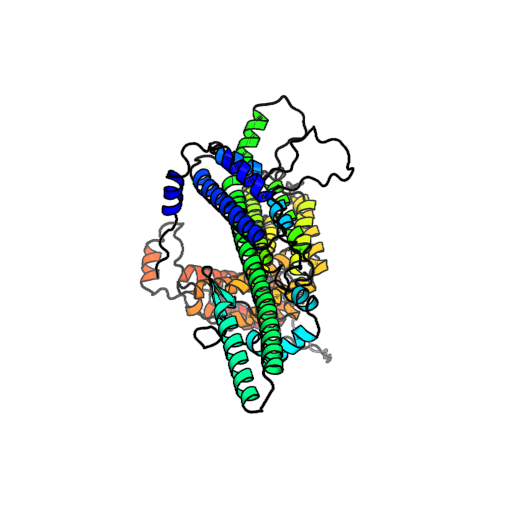? -23.312 0.063 -14.062 1.00 87.19 81 LEU A C 1
ATOM 598 O O . LEU A 1 81 ? -22.815 1.117 -13.690 1.00 87.19 81 LEU A O 1
ATOM 602 N N . ASP A 1 82 ? -24.376 -0.491 -13.476 1.00 86.31 82 ASP A N 1
ATOM 603 C CA . ASP A 1 82 ? -25.116 0.120 -12.368 1.00 86.31 82 ASP A CA 1
ATOM 604 C C . ASP A 1 82 ? -24.193 0.327 -11.146 1.00 86.31 82 ASP A C 1
ATOM 606 O O . ASP A 1 82 ? -24.112 1.429 -10.612 1.00 86.31 82 ASP A O 1
ATOM 610 N N . ILE A 1 83 ? -23.412 -0.694 -10.753 1.00 89.44 83 ILE A N 1
ATOM 611 C CA . ILE A 1 83 ? -22.430 -0.583 -9.654 1.00 89.44 83 ILE A CA 1
ATOM 612 C C . ILE A 1 83 ? -21.359 0.470 -9.967 1.00 89.44 83 ILE A C 1
ATOM 614 O O . ILE A 1 83 ? -21.026 1.284 -9.107 1.00 89.44 83 ILE A O 1
ATOM 618 N N . MET A 1 84 ? -20.792 0.454 -11.177 1.00 90.75 84 MET A N 1
ATOM 619 C CA . MET A 1 84 ? -19.754 1.413 -11.570 1.00 90.75 84 MET A CA 1
ATOM 620 C C . MET A 1 84 ? -20.293 2.844 -11.636 1.00 90.75 84 MET A C 1
ATOM 622 O O . MET A 1 84 ? -19.589 3.762 -11.223 1.00 90.75 84 MET A O 1
ATOM 626 N N . SER A 1 85 ? -21.538 3.020 -12.085 1.00 89.12 85 SER A N 1
ATOM 627 C CA . SER A 1 85 ? -22.228 4.309 -12.093 1.00 89.12 85 SER A CA 1
ATOM 628 C C . SER A 1 85 ? -22.382 4.848 -10.679 1.00 89.12 85 SER A C 1
ATOM 630 O O . SER A 1 85 ? -22.057 5.999 -10.452 1.00 89.12 85 SER A O 1
ATOM 632 N N . THR A 1 86 ? -22.784 4.016 -9.713 1.00 89.44 86 THR A N 1
ATOM 633 C CA . THR A 1 86 ? -22.868 4.428 -8.304 1.00 89.44 86 THR A CA 1
ATOM 634 C C . THR A 1 86 ? -21.502 4.779 -7.712 1.00 89.44 86 THR A C 1
ATOM 636 O O . THR A 1 86 ? -21.392 5.727 -6.949 1.00 89.44 86 THR A O 1
ATOM 639 N N . ILE A 1 87 ? -20.442 4.033 -8.041 1.00 90.75 87 ILE A N 1
ATOM 640 C CA . ILE A 1 87 ? -19.084 4.303 -7.529 1.00 90.75 87 ILE A CA 1
ATOM 641 C C . ILE A 1 87 ? -18.547 5.642 -8.046 1.00 90.75 87 ILE A C 1
ATOM 643 O O . ILE A 1 87 ? -17.899 6.372 -7.295 1.00 90.75 87 ILE A O 1
ATOM 647 N N . LEU A 1 88 ? -18.778 5.917 -9.331 1.00 89.12 88 LEU A N 1
ATOM 648 C CA . LEU A 1 88 ? -18.270 7.084 -10.052 1.00 89.12 88 LEU A CA 1
ATOM 649 C C . LEU A 1 88 ? -19.288 8.226 -10.137 1.00 89.12 88 LEU A C 1
ATOM 651 O O . LEU A 1 88 ? -19.043 9.197 -10.855 1.00 89.12 88 LEU A O 1
ATOM 655 N N . ASP A 1 89 ? -20.404 8.125 -9.415 1.00 85.12 89 ASP A N 1
ATOM 656 C CA . ASP A 1 89 ? -21.388 9.193 -9.342 1.00 85.12 89 ASP A CA 1
ATOM 657 C C . ASP A 1 89 ? -20.734 10.411 -8.692 1.00 85.12 89 ASP A C 1
ATOM 659 O O . ASP A 1 89 ? -20.174 10.330 -7.599 1.00 85.12 89 ASP A O 1
ATOM 663 N N . ASN A 1 90 ? -20.752 11.524 -9.410 1.00 72.88 90 ASN A N 1
ATOM 664 C CA . ASN A 1 90 ? -20.203 12.803 -8.988 1.00 72.88 90 ASN A CA 1
ATOM 665 C C . ASN A 1 90 ? -21.316 13.813 -8.666 1.00 72.88 90 ASN A C 1
ATOM 667 O O . ASN A 1 90 ? -21.054 15.014 -8.622 1.00 72.88 90 ASN A O 1
ATOM 671 N N . GLY A 1 91 ? -22.562 13.355 -8.486 1.00 60.38 91 GLY A N 1
ATOM 672 C CA . GLY A 1 91 ? -23.694 14.191 -8.089 1.00 60.38 91 GLY A CA 1
ATOM 673 C C . GLY A 1 91 ? -24.141 15.191 -9.158 1.00 60.38 91 GLY A C 1
ATOM 674 O O . GLY A 1 91 ? -24.843 16.151 -8.841 1.00 60.38 91 GLY A O 1
ATOM 675 N N . ARG A 1 92 ? -23.739 15.007 -10.425 1.00 51.50 92 ARG A N 1
ATOM 676 C CA . ARG A 1 92 ? -24.136 15.897 -11.532 1.00 51.50 92 ARG A CA 1
ATOM 677 C C . ARG A 1 92 ? -25.585 15.704 -11.988 1.00 51.50 92 ARG A C 1
ATOM 679 O O . ARG A 1 92 ? -26.113 16.565 -12.690 1.00 51.50 92 ARG A O 1
ATOM 686 N N . GLU A 1 93 ? -26.262 14.642 -11.559 1.00 37.44 93 GLU A N 1
ATOM 687 C CA . GLU A 1 93 ? -27.676 14.427 -11.869 1.00 37.44 93 GLU A CA 1
ATOM 688 C C . GLU A 1 93 ? -28.582 15.053 -10.802 1.00 37.44 93 GLU A C 1
ATOM 690 O O . GLU A 1 93 ? -28.962 14.433 -9.811 1.00 37.44 93 GLU A O 1
ATOM 695 N N . GLY A 1 94 ? -28.941 16.323 -11.008 1.00 36.88 94 GLY A N 1
ATOM 696 C CA . GLY A 1 94 ? -29.837 17.021 -10.090 1.00 36.88 94 GLY A CA 1
ATOM 697 C C . GLY A 1 94 ? -30.153 18.465 -10.456 1.00 36.88 94 GLY A C 1
ATOM 698 O O . GLY A 1 94 ? -30.033 19.347 -9.610 1.00 36.88 94 GLY A O 1
ATOM 699 N N . SER A 1 95 ? -30.620 18.737 -11.678 1.00 34.25 95 SER A N 1
ATOM 700 C CA . SER A 1 95 ? -31.134 20.056 -12.098 1.00 34.25 95 SER A CA 1
ATOM 701 C C . SER A 1 95 ? -32.409 20.530 -11.360 1.00 34.25 95 SER A C 1
ATOM 703 O O . SER A 1 95 ? -33.191 21.267 -11.945 1.00 34.25 95 SER A O 1
ATOM 705 N N . ASN A 1 96 ? -32.650 20.143 -10.100 1.00 30.61 96 ASN A N 1
ATOM 706 C CA . ASN A 1 96 ? -33.814 20.567 -9.304 1.00 30.61 96 ASN A CA 1
ATOM 707 C C . ASN A 1 96 ? -33.528 20.805 -7.803 1.00 30.61 96 ASN A C 1
ATOM 709 O O . ASN A 1 96 ? -34.471 20.919 -7.020 1.00 30.61 96 ASN A O 1
ATOM 713 N N . ALA A 1 97 ? -32.268 20.925 -7.372 1.00 32.16 97 ALA A N 1
ATOM 714 C CA . ALA A 1 97 ? -31.978 21.447 -6.035 1.00 32.16 97 ALA A CA 1
ATOM 715 C C . ALA A 1 97 ? -32.006 22.987 -6.062 1.00 32.16 97 ALA A C 1
ATOM 717 O O . ALA A 1 97 ? -31.323 23.625 -6.862 1.00 32.16 97 ALA A O 1
ATOM 718 N N . GLN A 1 98 ? -32.843 23.583 -5.211 1.00 29.25 98 GLN A N 1
ATOM 719 C CA . GLN A 1 98 ? -33.004 25.030 -5.059 1.00 29.25 98 GLN A CA 1
ATOM 720 C C . GLN A 1 98 ? -31.636 25.727 -4.880 1.00 29.25 98 GLN A C 1
ATOM 722 O O . GLN A 1 98 ? -30.831 25.255 -4.076 1.00 29.25 98 GLN A O 1
ATOM 727 N N . PRO A 1 99 ? -31.351 26.851 -5.568 1.00 33.53 99 PRO A N 1
ATOM 728 C CA . PRO A 1 99 ? -30.042 27.487 -5.516 1.00 33.53 99 PRO A CA 1
ATOM 729 C C . PRO A 1 99 ? -29.927 28.338 -4.248 1.00 33.53 99 PRO A C 1
ATOM 731 O O . PRO A 1 99 ? -30.179 29.541 -4.262 1.00 33.53 99 PRO A O 1
ATOM 734 N N . GLN A 1 100 ? -29.556 27.708 -3.139 1.00 32.16 100 GLN A N 1
ATOM 735 C CA . GLN A 1 100 ? -28.979 28.387 -1.982 1.00 32.16 100 GLN A CA 1
ATOM 736 C C . GLN A 1 100 ? -27.828 27.545 -1.441 1.00 32.16 100 GLN A C 1
ATOM 738 O O . GLN A 1 100 ? -27.991 26.829 -0.468 1.00 32.16 100 GLN A O 1
ATOM 743 N N . ASP A 1 101 ? -26.692 27.588 -2.135 1.00 28.98 101 ASP A N 1
ATOM 744 C CA . ASP A 1 101 ? -25.399 27.847 -1.497 1.00 28.98 101 ASP A CA 1
ATOM 745 C C . ASP A 1 101 ? -24.314 28.025 -2.565 1.00 28.98 101 ASP A C 1
ATOM 747 O O . ASP A 1 101 ? -24.052 27.169 -3.409 1.00 28.98 101 ASP A O 1
ATOM 751 N N . SER A 1 102 ? -23.697 29.204 -2.567 1.00 29.39 102 SER A N 1
ATOM 752 C CA . SER A 1 102 ? -22.655 29.614 -3.508 1.00 29.39 102 SER A CA 1
ATOM 753 C C . SER A 1 102 ? -21.274 29.121 -3.067 1.00 29.39 102 SER A C 1
ATOM 755 O O . SER A 1 102 ? -20.367 29.920 -2.835 1.00 29.39 102 SER A O 1
ATOM 757 N N . ALA A 1 103 ? -21.123 27.806 -2.953 1.00 31.83 103 ALA A N 1
ATOM 758 C CA . ALA A 1 103 ? -19.842 27.123 -2.809 1.00 31.83 103 ALA A CA 1
ATOM 759 C C . ALA A 1 103 ? -19.963 25.752 -3.484 1.00 31.83 103 ALA A C 1
ATOM 761 O O . ALA A 1 103 ? -20.085 24.725 -2.828 1.00 31.83 103 ALA A O 1
ATOM 762 N N . ILE A 1 104 ? -20.019 25.745 -4.818 1.00 33.69 104 ILE A N 1
ATOM 763 C CA . ILE A 1 104 ? -20.065 24.504 -5.595 1.00 33.69 104 ILE A CA 1
ATOM 764 C C . ILE A 1 104 ? -18.667 23.875 -5.526 1.00 33.69 104 ILE A C 1
ATOM 766 O O . ILE A 1 104 ? -17.811 24.105 -6.385 1.00 33.69 104 ILE A O 1
ATOM 770 N N . GLU A 1 105 ? -18.411 23.122 -4.456 1.00 36.28 105 GLU A N 1
ATOM 771 C CA . GLU A 1 105 ? -17.376 22.095 -4.456 1.00 36.28 105 GLU A CA 1
ATOM 772 C C . GLU A 1 105 ? -17.681 21.164 -5.631 1.00 36.28 105 GLU A C 1
ATOM 774 O O . GLU A 1 105 ? -18.812 20.715 -5.821 1.00 36.28 105 GLU A O 1
ATOM 779 N N . HIS A 1 106 ? -16.697 20.955 -6.501 1.00 41.22 106 HIS A N 1
ATOM 780 C CA . HIS A 1 106 ? -16.873 20.074 -7.647 1.00 41.22 106 HIS A CA 1
ATOM 781 C C . HIS A 1 106 ? -17.182 18.677 -7.103 1.00 41.22 106 HIS A C 1
ATOM 783 O O . HIS A 1 106 ? -16.425 18.174 -6.274 1.00 41.22 106 HIS A O 1
ATOM 789 N N . GLY A 1 107 ? -18.306 18.091 -7.525 1.00 55.81 107 GLY A N 1
ATOM 790 C CA . GLY A 1 107 ? -18.807 16.843 -6.957 1.00 55.81 107 GLY A CA 1
ATOM 791 C C . GLY A 1 107 ? -17.750 15.741 -6.989 1.00 55.81 107 GLY A C 1
ATOM 792 O O . GLY A 1 107 ? -17.274 15.347 -8.056 1.00 55.81 107 GLY A O 1
ATOM 793 N N . GLN A 1 108 ? -17.335 15.298 -5.804 1.00 72.44 108 GLN A N 1
ATOM 794 C CA . GLN A 1 108 ? -16.419 14.176 -5.644 1.00 72.44 108 GLN A CA 1
ATOM 795 C C . GLN A 1 108 ? -17.158 12.870 -5.934 1.00 72.44 108 GLN A C 1
ATOM 797 O O . GLN A 1 108 ? -18.377 12.791 -5.791 1.00 72.44 108 GLN A O 1
ATOM 802 N N . PHE A 1 109 ? -16.424 11.834 -6.344 1.00 85.75 109 PHE A N 1
ATOM 803 C CA . PHE A 1 109 ? -17.019 10.515 -6.540 1.00 85.75 109 PHE A CA 1
ATOM 804 C C . PHE A 1 109 ? -17.625 9.987 -5.237 1.00 85.75 109 PHE A C 1
ATOM 806 O O . PHE A 1 109 ? -16.962 10.021 -4.200 1.00 85.75 109 PHE A O 1
ATOM 813 N N . ALA A 1 110 ? -18.825 9.408 -5.299 1.00 85.94 110 ALA A N 1
ATOM 814 C CA . ALA A 1 110 ? -19.537 8.863 -4.142 1.00 85.94 110 ALA A CA 1
ATOM 815 C C . ALA A 1 110 ? -18.682 7.886 -3.316 1.00 85.94 110 ALA A C 1
ATOM 817 O O . ALA A 1 110 ? -18.765 7.835 -2.089 1.00 85.94 110 ALA A O 1
ATOM 818 N N . VAL A 1 111 ? -17.785 7.136 -3.966 1.00 87.88 111 VAL A N 1
ATOM 819 C CA . VAL A 1 111 ? -16.871 6.212 -3.279 1.00 87.88 111 VAL A CA 1
ATOM 820 C C . VAL A 1 111 ? -15.875 6.900 -2.331 1.00 87.88 111 VAL A C 1
ATOM 822 O O . VAL A 1 111 ? -15.362 6.251 -1.416 1.00 87.88 111 VAL A O 1
ATOM 825 N N . LEU A 1 112 ? -15.609 8.195 -2.522 1.00 88.56 112 LEU A N 1
ATOM 826 C CA . LEU A 1 112 ? -14.729 9.021 -1.689 1.00 88.56 112 LEU A CA 1
ATOM 827 C C . LEU A 1 112 ? -15.457 9.656 -0.491 1.00 88.56 112 LEU A C 1
ATOM 829 O O . LEU A 1 112 ? -14.799 10.122 0.439 1.00 88.56 112 LEU A O 1
ATOM 833 N N . GLU A 1 113 ? -16.791 9.608 -0.451 1.00 83.12 113 GLU A N 1
ATOM 834 C CA . GLU A 1 113 ? -17.587 10.085 0.690 1.00 83.12 113 GLU A CA 1
ATOM 835 C C . GLU A 1 113 ? -17.541 9.117 1.879 1.00 83.12 113 GLU A C 1
ATOM 837 O O . GLU A 1 113 ? -17.565 9.528 3.045 1.00 83.12 113 GLU A O 1
ATOM 842 N N . LEU A 1 114 ? -17.392 7.813 1.608 1.00 85.69 114 LEU A N 1
ATOM 843 C CA . LEU A 1 114 ? -17.361 6.800 2.660 1.00 85.69 114 LEU A CA 1
ATOM 844 C C . LEU A 1 114 ? -16.277 7.083 3.707 1.00 85.69 114 LEU A C 1
ATOM 846 O O . LEU A 1 114 ? -16.620 7.094 4.893 1.00 85.69 114 LEU A O 1
ATOM 850 N N . PRO A 1 115 ? -15.005 7.337 3.347 1.00 82.50 115 PRO A N 1
ATOM 851 C CA . PRO A 1 115 ? -14.006 7.645 4.354 1.00 82.50 115 PRO A CA 1
ATOM 852 C C . PRO A 1 115 ? -14.329 8.853 5.227 1.00 82.50 115 PRO A C 1
ATOM 854 O O . PRO A 1 115 ? -14.157 8.754 6.441 1.00 82.50 115 PRO A O 1
ATOM 857 N N . LYS A 1 116 ? -14.863 9.935 4.651 1.00 78.56 116 LYS A N 1
ATOM 858 C CA . LYS A 1 116 ? -15.244 11.142 5.400 1.00 78.56 116 LYS A CA 1
ATOM 859 C C . LYS A 1 116 ? -16.280 10.829 6.482 1.00 78.56 116 LYS A C 1
ATOM 861 O O . LYS A 1 116 ? -16.151 11.271 7.620 1.00 78.56 116 LYS A O 1
ATOM 866 N N . SER A 1 117 ? -17.260 9.980 6.158 1.00 75.38 117 SER A N 1
ATOM 867 C CA . SER A 1 117 ? -18.315 9.563 7.097 1.00 75.38 117 SER A CA 1
ATOM 868 C C . SER A 1 117 ? -17.822 8.678 8.258 1.00 75.38 117 SER A C 1
ATOM 870 O O . SER A 1 117 ? -18.549 8.474 9.231 1.00 75.38 117 SER A O 1
ATOM 872 N N . VAL A 1 118 ? -16.608 8.115 8.167 1.00 76.50 118 VAL A N 1
ATOM 873 C CA . VAL A 1 118 ? -16.097 7.079 9.087 1.00 76.50 118 VAL A CA 1
ATOM 874 C C . VAL A 1 118 ? -14.906 7.557 9.928 1.00 76.50 118 VAL A C 1
ATOM 876 O O . VAL A 1 118 ? -14.624 6.982 10.984 1.00 76.50 118 VAL A O 1
ATOM 879 N N . THR A 1 119 ? -14.195 8.600 9.497 1.00 68.50 119 THR A N 1
ATOM 880 C CA . THR A 1 119 ? -13.000 9.124 10.181 1.00 68.50 119 THR A CA 1
ATOM 881 C C . THR A 1 119 ? -13.325 9.925 11.443 1.00 68.50 119 THR A C 1
ATOM 883 O O . THR A 1 119 ? -12.598 9.814 12.431 1.00 68.50 119 THR A O 1
ATOM 886 N N . HIS A 1 120 ? -14.437 10.661 11.469 1.00 63.88 120 HIS A N 1
ATOM 887 C CA . HIS A 1 120 ? -14.826 11.504 12.604 1.00 63.88 120 HIS A CA 1
ATOM 888 C C . HIS A 1 120 ? -15.733 10.756 13.597 1.00 63.88 120 HIS A C 1
ATOM 890 O O . HIS A 1 120 ? -16.955 10.900 13.582 1.00 63.88 120 HIS A O 1
ATOM 896 N N . ILE A 1 121 ? -15.152 9.951 14.496 1.00 63.97 121 ILE A N 1
ATOM 897 C CA . ILE A 1 121 ? -15.906 9.355 15.616 1.00 63.97 121 ILE A CA 1
ATOM 898 C C . ILE A 1 121 ? -15.781 10.237 16.862 1.00 63.97 121 ILE A C 1
ATOM 900 O O . ILE A 1 121 ? -14.688 10.512 17.343 1.00 63.97 121 ILE A O 1
ATOM 904 N N . SER A 1 122 ? -16.928 10.637 17.418 1.00 57.78 122 SER A N 1
ATOM 905 C CA . SER A 1 122 ? -17.011 11.416 18.658 1.00 57.78 122 SER A CA 1
ATOM 906 C C . SER A 1 122 ? -16.353 10.694 19.847 1.00 57.78 122 SER A C 1
ATOM 908 O O . SER A 1 122 ? -16.745 9.581 20.201 1.00 57.78 122 SER A O 1
ATOM 910 N N . GLU A 1 123 ? -15.422 11.369 20.531 1.00 61.56 123 GLU A N 1
ATOM 911 C CA . GLU A 1 123 ? -14.653 10.876 21.693 1.00 61.56 123 GLU A CA 1
ATOM 912 C C . GLU A 1 123 ? -15.473 10.647 22.981 1.00 61.56 123 GLU A C 1
ATOM 914 O O . GLU A 1 123 ? -14.919 10.336 24.039 1.00 61.56 123 GLU A O 1
ATOM 919 N N . ARG A 1 124 ? -16.806 10.764 22.919 1.00 56.78 124 ARG A N 1
ATOM 920 C CA . ARG A 1 124 ? -17.726 10.644 24.071 1.00 56.78 124 ARG A CA 1
ATOM 921 C C . ARG A 1 124 ? -17.710 9.274 24.761 1.00 56.78 124 ARG A C 1
ATOM 923 O O . ARG A 1 124 ? -18.289 9.127 25.831 1.00 56.78 124 ARG A O 1
ATOM 930 N N . CYS A 1 125 ? -17.076 8.267 24.162 1.00 59.34 125 CYS A N 1
ATOM 931 C CA . CYS A 1 125 ? -16.897 6.937 24.751 1.00 59.34 125 CYS A CA 1
ATOM 932 C C . CYS A 1 125 ? -15.434 6.628 25.109 1.00 59.34 125 CYS A C 1
ATOM 934 O O . CYS A 1 125 ? -15.118 5.476 25.392 1.00 59.34 125 CYS A O 1
ATOM 936 N N . SER A 1 126 ? -14.540 7.623 25.079 1.00 73.06 126 SER A N 1
ATOM 937 C CA . SER A 1 126 ? -13.148 7.439 25.491 1.00 73.06 126 SER A CA 1
ATOM 938 C C . SER A 1 126 ? -13.049 7.203 27.000 1.00 73.06 126 SER A C 1
ATOM 940 O O . SER A 1 126 ? -13.849 7.718 27.785 1.00 73.06 126 SER A O 1
ATOM 942 N N . GLU A 1 127 ? -12.036 6.442 27.423 1.00 80.38 127 GLU A N 1
ATOM 943 C CA . GLU A 1 127 ? -11.715 6.268 28.845 1.00 80.38 127 GLU A CA 1
ATOM 944 C C . GLU A 1 127 ? -11.595 7.622 29.554 1.00 80.38 127 GLU A C 1
ATOM 946 O O . GLU A 1 127 ? -12.118 7.790 30.652 1.00 80.38 127 GLU A O 1
ATOM 951 N N . HIS A 1 128 ? -10.946 8.592 28.906 1.00 80.50 128 HIS A N 1
ATOM 952 C CA . HIS A 1 128 ? -10.743 9.928 29.449 1.00 80.50 128 HIS A CA 1
ATOM 953 C C . HIS A 1 128 ? -12.073 10.628 29.755 1.00 80.50 128 HIS A C 1
ATOM 955 O O . HIS A 1 128 ? -12.266 11.119 30.865 1.00 80.50 128 HIS A O 1
ATOM 961 N N . PHE A 1 129 ? -13.028 10.594 28.821 1.00 80.25 129 PHE A N 1
ATOM 962 C CA . PHE A 1 129 ? -14.359 11.161 29.035 1.00 80.25 129 PHE A CA 1
ATOM 963 C C . PHE A 1 129 ? -15.118 10.450 30.166 1.00 80.25 129 PHE A C 1
ATOM 965 O O . PHE A 1 129 ? -15.764 11.093 30.993 1.00 80.25 129 PHE A O 1
ATOM 972 N N . VAL A 1 130 ? -15.010 9.119 30.250 1.00 84.00 130 VAL A N 1
ATOM 973 C CA . VAL A 1 130 ? -15.640 8.347 31.332 1.00 84.00 130 VAL A CA 1
ATOM 974 C C . VAL A 1 130 ? -15.038 8.706 32.690 1.00 84.00 130 VAL A C 1
ATOM 976 O O . VAL A 1 130 ? -15.791 8.935 33.635 1.00 84.00 130 VAL A O 1
ATOM 979 N N . ARG A 1 131 ? -13.712 8.828 32.795 1.00 84.81 131 ARG A N 1
ATOM 980 C CA . ARG A 1 131 ? -13.034 9.199 34.048 1.00 84.81 131 ARG A CA 1
ATOM 981 C C . ARG A 1 131 ? -13.377 10.615 34.502 1.00 84.81 131 ARG A C 1
ATOM 983 O O . ARG A 1 131 ? -13.588 10.830 35.687 1.00 84.81 131 ARG A O 1
ATOM 990 N N . GLN A 1 132 ? -13.541 11.558 33.574 1.00 85.56 132 GLN A N 1
ATOM 991 C CA . GLN A 1 132 ? -13.987 12.920 33.897 1.00 85.56 132 GLN A CA 1
ATOM 992 C C . GLN A 1 132 ? -15.386 12.980 34.529 1.00 85.56 132 GLN A C 1
ATOM 994 O O . GLN A 1 132 ? -15.711 13.956 35.199 1.00 85.56 132 GLN A O 1
ATOM 999 N N . SER A 1 133 ? -16.217 11.952 34.330 1.00 85.88 133 SER A N 1
ATOM 1000 C CA . SER A 1 133 ? -17.552 11.880 34.934 1.00 85.88 133 SER A CA 1
ATOM 1001 C C . SER A 1 133 ? -17.556 11.384 36.386 1.00 85.88 133 SER A C 1
ATOM 1003 O O . SER A 1 133 ? -18.613 11.363 37.020 1.00 85.88 133 SER A O 1
ATOM 1005 N N . PHE A 1 134 ? -16.410 10.944 36.915 1.00 90.50 134 PHE A N 1
ATOM 1006 C CA . PHE A 1 134 ? -16.321 10.359 38.250 1.00 90.50 134 PHE A CA 1
ATOM 1007 C C . PHE A 1 134 ? -16.164 11.425 39.333 1.00 90.50 134 PHE A C 1
ATOM 1009 O O . PHE A 1 134 ? -15.452 12.413 39.171 1.00 90.50 134 PHE A O 1
ATOM 1016 N N . THR A 1 135 ? -16.833 11.207 40.466 1.00 91.31 135 THR A N 1
ATOM 1017 C CA . THR A 1 135 ? -16.658 12.025 41.670 1.00 91.31 135 THR A CA 1
ATOM 1018 C C . THR A 1 135 ? -15.419 11.548 42.444 1.00 91.31 135 THR A C 1
ATOM 1020 O O . THR A 1 135 ? -15.003 10.395 42.271 1.00 91.31 135 THR A O 1
ATOM 1023 N N . PRO A 1 136 ? -14.808 12.380 43.309 1.00 90.06 136 PRO A N 1
ATOM 1024 C CA . PRO A 1 136 ? -13.634 11.971 44.086 1.00 90.06 136 PRO A CA 1
ATOM 1025 C C . PRO A 1 136 ? -13.891 10.736 44.963 1.00 90.06 136 PRO A C 1
ATOM 1027 O O . PRO A 1 136 ? -12.990 9.926 45.155 1.00 90.06 136 PRO A O 1
ATOM 1030 N N . GLU A 1 137 ? -15.123 10.533 45.437 1.00 89.19 137 GLU A N 1
ATOM 1031 C CA . GLU A 1 137 ? -15.505 9.345 46.209 1.00 89.19 137 GLU A CA 1
ATOM 1032 C C . GLU A 1 137 ? -15.439 8.061 45.370 1.00 89.19 137 GLU A C 1
ATOM 1034 O O . GLU A 1 137 ? -15.091 6.999 45.885 1.00 89.19 137 GLU A O 1
ATOM 1039 N N . VAL A 1 138 ? -15.766 8.148 44.075 1.00 90.75 138 VAL A N 1
ATOM 1040 C CA . VAL A 1 138 ? -15.695 7.016 43.143 1.00 90.75 138 VAL A CA 1
ATOM 1041 C C . VAL A 1 138 ? -14.245 6.670 42.830 1.00 90.75 138 VAL A C 1
ATOM 1043 O O . VAL A 1 138 ? -13.902 5.491 42.829 1.00 90.75 138 VAL A O 1
ATOM 1046 N N . GLU A 1 139 ? -13.385 7.665 42.599 1.00 90.62 139 GLU A N 1
ATOM 1047 C CA . GLU A 1 139 ? -11.955 7.409 42.381 1.00 90.62 139 GLU A CA 1
ATOM 1048 C C . GLU A 1 139 ? -11.298 6.824 43.639 1.00 90.62 139 GLU A C 1
ATOM 1050 O O . GLU A 1 139 ? -10.620 5.803 43.549 1.00 90.62 139 GLU A O 1
ATOM 1055 N N . GLN A 1 140 ? -11.622 7.344 44.828 1.00 90.94 140 GLN A N 1
ATOM 1056 C CA . GLN A 1 140 ? -11.159 6.754 46.086 1.00 90.94 140 GLN A CA 1
ATOM 1057 C C . GLN A 1 140 ? -11.605 5.290 46.235 1.00 90.94 140 GLN A C 1
ATOM 1059 O O . GLN A 1 140 ? -10.808 4.433 46.611 1.00 90.94 140 GLN A O 1
ATOM 1064 N N . ALA A 1 141 ? -12.864 4.976 45.912 1.00 90.44 141 ALA A N 1
ATOM 1065 C CA . ALA A 1 141 ? -13.365 3.604 45.958 1.00 90.44 141 ALA A CA 1
ATOM 1066 C C . ALA A 1 141 ? -12.646 2.671 44.967 1.00 90.44 141 ALA A C 1
ATOM 1068 O O . ALA A 1 141 ? -12.486 1.484 45.246 1.00 90.44 141 ALA A O 1
ATOM 1069 N N . ARG A 1 142 ? -12.225 3.188 43.805 1.00 93.81 142 ARG A N 1
ATOM 1070 C CA . ARG A 1 142 ? -11.456 2.438 42.798 1.00 93.81 142 ARG A CA 1
ATOM 1071 C C . ARG A 1 142 ? -10.023 2.173 43.249 1.00 93.81 142 ARG A C 1
ATOM 1073 O O . ARG A 1 142 ? -9.508 1.083 42.987 1.00 93.81 142 ARG A O 1
ATOM 1080 N N . ASP A 1 143 ? -9.407 3.133 43.927 1.00 91.69 143 ASP A N 1
ATOM 1081 C CA . ASP A 1 143 ? -8.055 2.995 44.469 1.00 91.69 143 ASP A CA 1
ATOM 1082 C C . ASP A 1 143 ? -8.004 1.938 45.577 1.00 91.69 143 ASP A C 1
ATOM 1084 O O . ASP A 1 143 ? -7.114 1.089 45.589 1.00 91.69 143 ASP A O 1
ATOM 1088 N N . GLU A 1 144 ? -9.005 1.912 46.460 1.00 89.75 144 GLU A N 1
ATOM 1089 C CA . GLU A 1 144 ? -9.087 0.936 47.554 1.00 89.75 144 GLU A CA 1
ATOM 1090 C C . GLU A 1 144 ? -9.204 -0.511 47.076 1.00 89.75 144 GLU A C 1
ATOM 1092 O O . GLU A 1 144 ? -8.615 -1.407 47.676 1.00 89.75 144 GLU A O 1
ATOM 1097 N N . ILE A 1 145 ? -9.924 -0.744 45.976 1.00 91.56 145 ILE A N 1
ATOM 1098 C CA . ILE A 1 145 ? -10.057 -2.073 45.359 1.00 91.56 145 ILE A CA 1
ATOM 1099 C C . ILE A 1 145 ? -8.942 -2.367 44.342 1.00 91.56 145 ILE A C 1
ATOM 1101 O O . ILE A 1 145 ? -9.045 -3.326 43.578 1.00 91.56 145 ILE A O 1
ATOM 1105 N N . SER A 1 146 ? -7.891 -1.537 44.291 1.00 91.31 146 SER A N 1
ATOM 1106 C CA . SER A 1 146 ? -6.749 -1.676 43.374 1.00 91.31 146 SER A CA 1
ATOM 1107 C C . SER A 1 146 ? -7.150 -1.807 41.895 1.00 91.31 146 SER A C 1
ATOM 1109 O O . SER A 1 146 ? -6.487 -2.484 41.105 1.00 91.31 146 SER A O 1
ATOM 1111 N N . ALA A 1 147 ? -8.236 -1.139 41.487 1.00 90.75 147 ALA A N 1
ATOM 1112 C CA . ALA A 1 147 ? -8.814 -1.285 40.151 1.00 90.75 147 ALA A CA 1
ATOM 1113 C C . ALA A 1 147 ? -7.833 -0.911 39.030 1.00 90.75 147 ALA A C 1
ATOM 1115 O O . ALA A 1 147 ? -7.830 -1.543 37.975 1.00 90.75 147 ALA A O 1
ATOM 1116 N N . GLN A 1 148 ? -6.997 0.108 39.246 1.00 89.81 148 GLN A N 1
ATOM 1117 C CA . GLN A 1 148 ? -6.012 0.544 38.256 1.00 89.81 148 GLN A CA 1
ATOM 1118 C C . GLN A 1 148 ? -4.937 -0.527 38.025 1.00 89.81 148 GLN A C 1
ATOM 1120 O O . GLN A 1 148 ? -4.674 -0.876 36.879 1.00 89.81 148 GLN A O 1
ATOM 1125 N N . GLN A 1 149 ? -4.408 -1.124 39.098 1.00 90.31 149 GLN A N 1
ATOM 1126 C CA . GLN A 1 149 ? -3.407 -2.193 39.006 1.00 90.31 149 GLN A CA 1
ATOM 1127 C C . GLN A 1 149 ? -3.940 -3.406 38.235 1.00 90.31 149 GLN A C 1
ATOM 1129 O O . GLN A 1 149 ? -3.213 -4.009 37.449 1.00 90.31 149 GLN A O 1
ATOM 1134 N N . LEU A 1 150 ? -5.221 -3.741 38.421 1.00 90.88 150 LEU A N 1
ATOM 1135 C CA . LEU A 1 150 ? -5.865 -4.812 37.665 1.00 90.88 150 LEU A CA 1
ATOM 1136 C C . LEU A 1 150 ? -5.983 -4.474 36.172 1.00 90.88 150 LEU A C 1
ATOM 1138 O O . LEU A 1 150 ? -5.735 -5.339 35.336 1.00 90.88 150 LEU A O 1
ATOM 1142 N N . LEU A 1 151 ? -6.365 -3.239 35.829 1.00 88.88 151 LEU A N 1
ATOM 1143 C CA . LEU A 1 151 ? -6.503 -2.801 34.434 1.00 88.88 151 LEU A CA 1
ATOM 1144 C C . LEU A 1 151 ? -5.161 -2.659 33.700 1.00 88.88 151 LEU A C 1
ATOM 1146 O O . LEU A 1 151 ? -5.149 -2.698 32.468 1.00 88.88 151 LEU A O 1
ATOM 1150 N N . ASP A 1 152 ? -4.062 -2.512 34.439 1.00 88.44 152 ASP A N 1
ATOM 1151 C CA . ASP A 1 152 ? -2.702 -2.451 33.898 1.00 88.44 152 ASP A CA 1
ATOM 1152 C C . ASP A 1 152 ? -2.103 -3.856 33.645 1.00 88.44 152 ASP A C 1
ATOM 1154 O O . ASP A 1 152 ? -1.057 -3.983 33.002 1.00 88.44 152 ASP A O 1
ATOM 1158 N N . ASP A 1 153 ? -2.773 -4.934 34.082 1.00 87.94 153 ASP A N 1
ATOM 1159 C CA . ASP A 1 153 ? -2.341 -6.315 33.832 1.00 87.94 153 ASP A CA 1
ATOM 1160 C C . ASP A 1 153 ? -2.508 -6.696 32.353 1.00 87.94 153 ASP A C 1
ATOM 1162 O O . ASP A 1 153 ? -3.602 -6.987 31.873 1.00 87.94 153 ASP A O 1
ATOM 1166 N N . SER A 1 154 ? -1.396 -6.734 31.618 1.00 86.38 154 SER A N 1
ATOM 1167 C CA . SER A 1 154 ? -1.364 -7.036 30.181 1.00 86.38 154 SER A CA 1
ATOM 1168 C C . SER A 1 154 ? -1.495 -8.523 29.822 1.00 86.38 154 SER A C 1
ATOM 1170 O O . SER A 1 154 ? -1.542 -8.853 28.630 1.00 86.38 154 SER A O 1
ATOM 1172 N N . ARG A 1 155 ? -1.567 -9.428 30.806 1.00 89.31 155 ARG A N 1
ATOM 1173 C CA . ARG A 1 155 ? -1.614 -10.881 30.577 1.00 89.31 155 ARG A CA 1
ATOM 1174 C C . ARG A 1 155 ? -2.972 -11.352 30.062 1.00 89.31 155 ARG A C 1
ATOM 1176 O O . ARG A 1 155 ? -4.016 -10.738 30.306 1.00 89.31 155 ARG A O 1
ATOM 1183 N N . ASN A 1 156 ? -2.963 -12.490 29.375 1.00 88.81 156 ASN A N 1
ATOM 1184 C CA . ASN A 1 156 ? -4.192 -13.132 28.910 1.00 88.81 156 ASN A CA 1
ATOM 1185 C C . ASN A 1 156 ? -4.898 -13.880 30.051 1.00 88.81 156 ASN A C 1
ATOM 1187 O O . ASN A 1 156 ? -4.260 -14.284 31.022 1.00 88.81 156 ASN A O 1
ATOM 1191 N N . VAL A 1 157 ? -6.203 -14.134 29.924 1.00 89.62 157 VAL A N 1
ATOM 1192 C CA . VAL A 1 157 ? -6.993 -14.906 30.904 1.00 89.62 157 VAL A CA 1
ATOM 1193 C C . VAL A 1 157 ? -6.382 -16.295 31.149 1.00 89.62 157 VAL A C 1
ATOM 1195 O O . VAL A 1 157 ? -6.336 -16.749 32.290 1.00 89.62 157 VAL A O 1
ATOM 1198 N N . SER A 1 158 ? -5.812 -16.931 30.118 1.00 86.62 158 SER A N 1
ATOM 1199 C CA . SER A 1 158 ? -5.093 -18.213 30.231 1.00 86.62 158 SER A CA 1
ATOM 1200 C C . SER A 1 158 ? -3.843 -18.156 31.118 1.00 86.62 158 SER A C 1
ATOM 1202 O O . SER A 1 158 ? -3.431 -19.171 31.667 1.00 86.62 158 SER A O 1
ATOM 1204 N N . GLU A 1 159 ? -3.244 -16.976 31.270 1.00 87.38 159 GLU A N 1
ATOM 1205 C CA . GLU A 1 159 ? -2.065 -16.704 32.104 1.00 87.38 159 GLU A CA 1
ATOM 1206 C C . GLU A 1 159 ? -2.458 -16.085 33.460 1.00 87.38 159 GLU A C 1
ATOM 1208 O O . GLU A 1 159 ? -1.610 -15.589 34.205 1.00 87.38 159 GLU A O 1
ATOM 1213 N N . GLY A 1 160 ? -3.758 -16.077 33.776 1.00 84.88 160 GLY A N 1
ATOM 1214 C CA . GLY A 1 160 ? -4.306 -15.453 34.976 1.00 84.88 160 GLY A CA 1
ATOM 1215 C C . GLY A 1 160 ? -4.479 -13.935 34.878 1.00 84.88 160 GLY A C 1
ATOM 1216 O O . GLY A 1 160 ? -4.703 -13.302 35.908 1.00 84.88 160 GLY A O 1
ATOM 1217 N N . GLY A 1 161 ? -4.398 -13.344 33.682 1.00 89.88 161 GLY A N 1
ATOM 1218 C CA . GLY A 1 161 ? -4.640 -11.924 33.403 1.00 89.88 161 GLY A CA 1
ATOM 1219 C C . GLY A 1 161 ? -6.107 -11.577 33.127 1.00 89.88 161 GLY A C 1
ATOM 1220 O O . GLY A 1 161 ? -7.010 -12.255 33.622 1.00 89.88 161 GLY A O 1
ATOM 1221 N N . ILE A 1 162 ? -6.360 -10.487 32.398 1.00 91.12 162 ILE A N 1
ATOM 1222 C CA . ILE A 1 162 ? -7.720 -9.967 32.119 1.00 91.12 162 ILE A CA 1
ATOM 1223 C C . ILE A 1 162 ? -8.074 -9.921 30.631 1.00 91.12 162 ILE A C 1
ATOM 1225 O O . ILE A 1 162 ? -9.214 -9.622 30.286 1.00 91.12 162 ILE A O 1
ATOM 1229 N N . TYR A 1 163 ? -7.118 -10.199 29.746 1.00 90.88 163 TYR A N 1
ATOM 1230 C CA . TYR A 1 163 ? -7.340 -10.096 28.309 1.00 90.88 163 TYR A CA 1
ATOM 1231 C C . TYR A 1 163 ? -7.790 -11.417 27.687 1.00 90.88 163 TYR A C 1
ATOM 1233 O O . TYR A 1 163 ? -7.185 -12.466 27.913 1.00 90.88 163 TYR A O 1
ATOM 1241 N N . ALA A 1 164 ? -8.820 -11.351 26.855 1.00 88.81 164 ALA A N 1
ATOM 1242 C CA . ALA A 1 164 ? -9.300 -12.447 26.031 1.00 88.81 164 ALA A CA 1
ATOM 1243 C C . ALA A 1 164 ? -9.227 -12.063 24.549 1.00 88.81 164 ALA A C 1
ATOM 1245 O O . ALA A 1 164 ? -9.104 -10.891 24.188 1.00 88.81 164 ALA A O 1
ATOM 1246 N N . THR A 1 165 ? -9.302 -13.067 23.683 1.00 86.25 165 THR A N 1
ATOM 1247 C CA . THR A 1 165 ? -9.388 -12.866 22.237 1.00 86.25 165 THR A CA 1
ATOM 1248 C C . THR A 1 165 ? -10.848 -12.980 21.814 1.00 86.25 165 THR A C 1
ATOM 1250 O O . THR A 1 165 ? -11.497 -13.980 22.119 1.00 86.25 165 THR A O 1
ATOM 1253 N N . ASN A 1 166 ? -11.381 -11.963 21.138 1.00 79.31 166 ASN A N 1
ATOM 1254 C CA . ASN A 1 166 ? -12.747 -12.011 20.614 1.00 79.31 166 ASN A CA 1
ATOM 1255 C C . ASN A 1 166 ? -12.847 -12.963 19.395 1.00 79.31 166 ASN A C 1
ATOM 1257 O O . ASN A 1 166 ? -11.845 -13.478 18.895 1.00 79.31 166 ASN A O 1
ATOM 1261 N N . SER A 1 167 ? -14.058 -13.168 18.862 1.00 72.06 167 SER A N 1
ATOM 1262 C CA . SER A 1 167 ? -14.283 -14.003 17.666 1.00 72.06 167 SER A CA 1
ATOM 1263 C C . SER A 1 167 ? -13.582 -13.497 16.396 1.00 72.06 167 SER A C 1
ATOM 1265 O O . SER A 1 167 ? -13.477 -14.241 15.425 1.00 72.06 167 SER A O 1
ATOM 1267 N N . HIS A 1 168 ? -13.123 -12.245 16.392 1.00 65.00 168 HIS A N 1
ATOM 1268 C CA . HIS A 1 168 ? -12.416 -11.601 15.286 1.00 65.00 168 HIS A CA 1
ATOM 1269 C C . HIS A 1 168 ? -10.886 -11.649 15.447 1.00 65.00 168 HIS A C 1
ATOM 1271 O O . HIS A 1 168 ? -10.172 -11.260 14.526 1.00 65.00 168 HIS A O 1
ATOM 1277 N N . GLY A 1 169 ? -10.372 -12.177 16.566 1.00 70.75 169 GLY A N 1
ATOM 1278 C CA . GLY A 1 169 ? -8.937 -12.254 16.840 1.00 70.75 169 GLY A CA 1
ATOM 1279 C C . GLY A 1 169 ? -8.362 -11.063 17.616 1.00 70.75 169 GLY A C 1
ATOM 1280 O O . GLY A 1 169 ? -7.156 -11.038 17.855 1.00 70.75 169 GLY A O 1
ATOM 1281 N N . ASP A 1 170 ? -9.184 -10.100 18.040 1.00 79.12 170 ASP A N 1
ATOM 1282 C CA . ASP A 1 170 ? -8.724 -8.906 18.753 1.00 79.12 170 ASP A CA 1
ATOM 1283 C C . ASP A 1 170 ? -8.586 -9.155 20.251 1.00 79.12 170 ASP A C 1
ATOM 1285 O O . ASP A 1 170 ? -9.399 -9.843 20.875 1.00 79.12 170 ASP A O 1
ATOM 1289 N N . LYS A 1 171 ? -7.572 -8.523 20.842 1.00 83.12 171 LYS A N 1
ATOM 1290 C CA . LYS A 1 171 ? -7.323 -8.548 22.280 1.00 83.12 171 LYS A CA 1
ATOM 1291 C C . LYS A 1 171 ? -8.246 -7.546 22.981 1.00 83.12 171 LYS A C 1
ATOM 1293 O O . LYS A 1 171 ? -8.053 -6.338 22.864 1.00 83.12 171 LYS A O 1
ATOM 1298 N N . ILE A 1 172 ? -9.230 -8.051 23.718 1.00 89.38 172 ILE A N 1
ATOM 1299 C CA . ILE A 1 172 ? -10.209 -7.268 24.488 1.00 89.38 172 ILE A CA 1
ATOM 1300 C C . ILE A 1 172 ? -10.129 -7.616 25.974 1.00 89.38 172 ILE A C 1
ATOM 1302 O O . ILE A 1 172 ? -9.60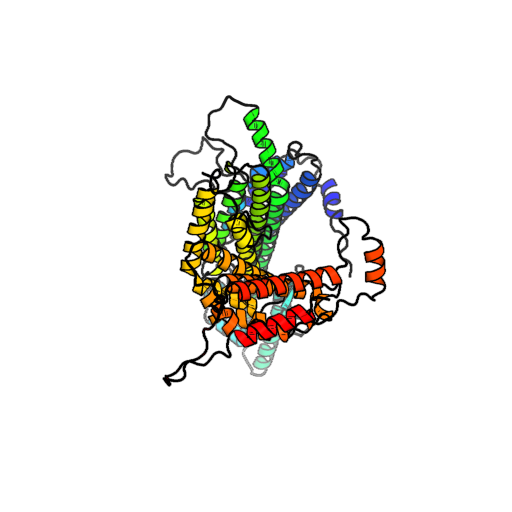9 -8.667 26.347 1.00 89.38 172 ILE A O 1
ATOM 1306 N N . ILE A 1 173 ? -10.641 -6.742 26.835 1.00 90.81 173 ILE A N 1
ATOM 1307 C CA . ILE A 1 173 ? -10.730 -7.015 28.270 1.00 90.81 173 ILE A CA 1
ATOM 1308 C C . ILE A 1 173 ? -11.963 -7.885 28.528 1.00 90.81 173 ILE A C 1
ATOM 1310 O O . ILE A 1 173 ? -13.075 -7.514 28.151 1.00 90.81 173 ILE A O 1
ATOM 1314 N N . ASP A 1 174 ? -11.788 -9.020 29.197 1.00 92.06 174 ASP A N 1
ATOM 1315 C CA . ASP A 1 174 ? -12.897 -9.871 29.620 1.00 92.06 174 ASP A CA 1
ATOM 1316 C C . ASP A 1 174 ? -13.613 -9.234 30.823 1.00 92.06 174 ASP A C 1
ATOM 1318 O O . ASP A 1 174 ? -13.106 -9.198 31.949 1.00 92.06 174 ASP A O 1
ATOM 1322 N N . ALA A 1 175 ? -14.800 -8.684 30.560 1.00 92.25 175 ALA A N 1
ATOM 1323 C CA . ALA A 1 175 ? -15.596 -7.967 31.547 1.00 92.25 175 ALA A CA 1
ATOM 1324 C C . ALA A 1 175 ? -16.032 -8.863 32.719 1.00 92.25 175 ALA A C 1
ATOM 1326 O O . ALA A 1 175 ? -16.094 -8.392 33.858 1.00 92.25 175 ALA A O 1
ATOM 1327 N N . ASP A 1 176 ? -16.297 -10.144 32.463 1.00 92.69 176 ASP A N 1
ATOM 1328 C CA . ASP A 1 176 ? -16.736 -11.081 33.492 1.00 92.69 176 ASP A CA 1
ATOM 1329 C C . ASP A 1 176 ? -15.571 -11.456 34.407 1.00 92.69 176 ASP A C 1
ATOM 1331 O O . ASP A 1 176 ? -15.720 -11.435 35.632 1.00 92.69 176 ASP A O 1
ATOM 1335 N N . VAL A 1 177 ? -14.386 -11.704 33.841 1.00 92.75 177 VAL A N 1
ATOM 1336 C CA . VAL A 1 177 ? -13.164 -11.972 34.616 1.00 92.75 177 VAL A CA 1
ATOM 1337 C C . VAL A 1 177 ? -12.773 -10.762 35.463 1.00 92.75 177 VAL A C 1
ATOM 1339 O O . VAL A 1 177 ? -12.454 -10.922 36.644 1.00 92.75 177 VAL A O 1
ATOM 1342 N N . VAL A 1 178 ? -12.830 -9.546 34.908 1.00 93.44 178 VAL A N 1
ATOM 1343 C CA . VAL A 1 178 ? -12.552 -8.321 35.677 1.00 93.44 178 VAL A CA 1
ATOM 1344 C C . VAL A 1 178 ? -13.543 -8.169 36.826 1.00 93.44 178 VAL A C 1
ATOM 1346 O O . VAL A 1 178 ? -13.125 -7.976 37.968 1.00 93.44 178 VAL A O 1
ATOM 1349 N N . LYS A 1 179 ? -14.846 -8.322 36.565 1.00 94.38 179 LYS A N 1
ATOM 1350 C CA . LYS A 1 179 ? -15.876 -8.228 37.605 1.00 94.38 179 LYS A CA 1
ATOM 1351 C C . LYS A 1 179 ? -15.664 -9.266 38.707 1.00 94.38 179 LYS A C 1
ATOM 1353 O O . LYS A 1 179 ? -15.746 -8.926 39.884 1.00 94.38 179 LYS A O 1
ATOM 1358 N N . GLN A 1 180 ? -15.353 -10.511 38.349 1.00 94.12 180 GLN A N 1
ATOM 1359 C CA . GLN A 1 180 ? -15.073 -11.575 39.316 1.00 94.12 180 GLN A CA 1
ATOM 1360 C C . GLN A 1 180 ? -13.864 -11.247 40.196 1.00 94.12 180 GLN A C 1
ATOM 1362 O O . GLN A 1 180 ? -13.952 -11.389 41.416 1.00 94.12 180 GLN A O 1
ATOM 1367 N N . LYS A 1 181 ? -12.764 -10.771 39.600 1.00 93.69 181 LYS A N 1
ATOM 1368 C CA . LYS A 1 181 ? -11.550 -10.384 40.331 1.00 93.69 181 LYS A CA 1
ATOM 1369 C C . LYS A 1 181 ? -11.791 -9.208 41.273 1.00 93.69 181 LYS A C 1
ATOM 1371 O O . LYS A 1 181 ? -11.403 -9.285 42.433 1.00 93.69 181 LYS A O 1
ATOM 1376 N N . LEU A 1 182 ? -12.496 -8.171 40.819 1.00 93.75 182 LEU A N 1
ATOM 1377 C CA . LEU A 1 182 ? -12.850 -7.034 41.671 1.00 93.75 182 LEU A CA 1
ATOM 1378 C C . LEU A 1 182 ? -13.775 -7.457 42.819 1.00 93.75 182 LEU A C 1
ATOM 1380 O O . LEU A 1 182 ? -13.537 -7.100 43.966 1.00 93.75 182 LEU A O 1
ATOM 1384 N N . CYS A 1 183 ? -14.799 -8.276 42.555 1.00 93.25 183 CYS A N 1
ATOM 1385 C CA . CYS A 1 183 ? -15.678 -8.784 43.609 1.00 93.25 183 CYS A CA 1
ATOM 1386 C C . CYS A 1 183 ? -14.944 -9.690 44.613 1.00 93.25 183 CYS A C 1
ATOM 1388 O O . CYS A 1 183 ? -15.298 -9.695 45.793 1.00 93.25 183 CYS A O 1
ATOM 1390 N N . ALA A 1 184 ? -13.954 -10.470 44.169 1.00 92.06 184 ALA A N 1
ATOM 1391 C CA . ALA A 1 184 ? -13.109 -11.265 45.057 1.00 92.06 184 ALA A CA 1
ATOM 1392 C C . ALA A 1 184 ? -12.254 -10.368 45.962 1.00 92.06 184 ALA A C 1
ATOM 1394 O O . ALA A 1 184 ? -12.170 -10.621 47.164 1.00 92.06 184 ALA A O 1
ATOM 1395 N N . GLU A 1 185 ? -11.710 -9.282 45.414 1.00 91.19 185 GLU A N 1
ATOM 1396 C CA . GLU A 1 185 ? -10.927 -8.306 46.169 1.00 91.19 185 GLU A CA 1
ATOM 1397 C C . GLU A 1 185 ? -11.782 -7.543 47.189 1.00 91.19 185 GLU A C 1
ATOM 1399 O O . GLU A 1 185 ? -11.407 -7.434 48.356 1.00 91.19 185 GLU A O 1
ATOM 1404 N N . CYS A 1 186 ? -12.999 -7.133 46.815 1.00 90.69 186 CYS A N 1
ATOM 1405 C CA . CYS A 1 186 ? -13.958 -6.550 47.755 1.00 90.69 186 CYS A CA 1
ATOM 1406 C C . CYS A 1 186 ? -14.246 -7.496 48.931 1.00 90.69 186 CYS A C 1
ATOM 1408 O O . CYS A 1 186 ? -14.272 -7.057 50.078 1.00 90.69 186 CYS A O 1
ATOM 1410 N N . LYS A 1 187 ? -14.429 -8.800 48.668 1.00 90.00 187 LYS A N 1
ATOM 1411 C CA . LYS A 1 187 ? -14.648 -9.812 49.717 1.00 90.00 187 LYS A CA 1
ATOM 1412 C C . LYS A 1 187 ? -13.420 -9.996 50.611 1.00 90.00 187 LYS A C 1
ATOM 1414 O O . LYS A 1 187 ? -13.584 -10.161 51.819 1.00 90.00 187 LYS A O 1
ATOM 1419 N N . ARG A 1 188 ? -12.209 -9.953 50.042 1.00 90.06 188 ARG A N 1
ATOM 1420 C CA . ARG A 1 188 ? -10.946 -10.011 50.796 1.00 90.06 188 ARG A CA 1
ATOM 1421 C C . ARG A 1 188 ? -10.852 -8.833 51.768 1.00 90.06 188 ARG A C 1
ATOM 1423 O O . ARG A 1 188 ? -10.690 -9.053 52.966 1.00 90.06 188 ARG A O 1
ATOM 1430 N N . LEU A 1 189 ? -11.069 -7.614 51.277 1.00 86.88 189 LEU A N 1
ATOM 1431 C CA . LEU A 1 189 ? -11.061 -6.392 52.088 1.00 86.88 189 LEU A CA 1
ATOM 1432 C C . LEU A 1 189 ? -12.157 -6.395 53.163 1.00 86.88 189 LEU A C 1
ATOM 1434 O O . LEU A 1 189 ? -11.893 -6.034 54.309 1.00 86.88 189 LEU A O 1
ATOM 1438 N N . GLU A 1 190 ? -13.370 -6.859 52.831 1.00 83.56 190 GLU A N 1
ATOM 1439 C CA . GLU A 1 190 ? -14.445 -7.036 53.817 1.00 83.56 190 GLU A CA 1
ATOM 1440 C C . GLU A 1 190 ? -14.026 -8.009 54.931 1.00 83.56 190 GLU A C 1
ATOM 1442 O O . GLU A 1 190 ? -14.311 -7.751 56.101 1.00 83.56 190 GLU A O 1
ATOM 1447 N N . SER A 1 191 ? -13.336 -9.107 54.598 1.00 83.12 191 SER A N 1
ATOM 1448 C CA . SER A 1 191 ? -12.886 -10.097 55.585 1.00 83.12 191 SER A CA 1
ATOM 1449 C C . SER A 1 191 ? -11.784 -9.571 56.508 1.00 83.12 191 SER A C 1
ATOM 1451 O O . SER A 1 191 ? -11.834 -9.831 57.707 1.00 83.12 191 SER A O 1
ATOM 1453 N N . GLU A 1 192 ? -10.849 -8.769 55.992 1.00 79.81 192 GLU A N 1
ATOM 1454 C CA . GLU A 1 192 ? -9.781 -8.140 56.783 1.00 79.81 192 GLU A CA 1
ATOM 1455 C C . GLU A 1 192 ? -10.331 -7.077 57.734 1.00 79.81 192 GLU A C 1
ATOM 1457 O O . GLU A 1 192 ? -9.897 -6.966 58.879 1.00 79.81 192 GLU A O 1
ATOM 1462 N N . GLN A 1 193 ? -11.345 -6.332 57.296 1.00 69.94 193 GLN A N 1
ATOM 1463 C CA . GLN A 1 193 ? -11.978 -5.307 58.117 1.00 69.94 193 GLN A CA 1
ATOM 1464 C C . GLN A 1 193 ? -12.924 -5.886 59.174 1.00 69.94 193 GLN A C 1
ATOM 1466 O O . GLN A 1 193 ? -13.025 -5.302 60.247 1.00 69.94 193 GLN A O 1
ATOM 1471 N N . HIS A 1 194 ? -13.559 -7.043 58.941 1.00 62.16 194 HIS A N 1
ATOM 1472 C CA . HIS A 1 194 ? -14.374 -7.729 59.961 1.00 62.16 194 HIS A CA 1
ATOM 1473 C C . HIS A 1 194 ? -13.559 -8.222 61.165 1.00 62.16 194 HIS A C 1
ATOM 1475 O O . HIS A 1 194 ? -14.125 -8.413 62.242 1.00 62.16 194 HIS A O 1
ATOM 1481 N N . VAL A 1 195 ? -12.242 -8.404 61.016 1.00 59.06 195 VAL A N 1
ATOM 1482 C CA . VAL A 1 195 ? -11.341 -8.729 62.137 1.00 59.06 195 VAL A CA 1
ATOM 1483 C C . VAL A 1 195 ? -11.269 -7.567 63.142 1.00 59.06 195 VAL A C 1
ATOM 1485 O O . VAL A 1 195 ? -11.052 -7.783 64.334 1.00 59.06 195 VAL A O 1
ATOM 1488 N N . HIS A 1 196 ? -11.535 -6.337 62.698 1.00 59.38 196 HIS A N 1
ATOM 1489 C CA . HIS A 1 196 ? -11.673 -5.162 63.548 1.00 59.38 196 HIS A CA 1
ATOM 1490 C C . HIS A 1 196 ? -13.163 -4.914 63.813 1.00 59.38 196 HIS A C 1
ATOM 1492 O O . HIS A 1 196 ? -13.899 -4.594 62.892 1.00 59.38 196 HIS A O 1
ATOM 1498 N N . ALA A 1 197 ? -13.627 -5.077 65.056 1.00 59.91 197 ALA A N 1
ATOM 1499 C CA . ALA A 1 197 ? -15.041 -5.027 65.459 1.00 59.91 197 ALA A CA 1
ATOM 1500 C C . ALA A 1 197 ? -15.800 -3.746 65.020 1.00 59.91 197 ALA A C 1
ATOM 1502 O O . ALA A 1 197 ? -16.005 -2.816 65.802 1.00 59.91 197 ALA A O 1
ATOM 1503 N N . MET A 1 198 ? -16.232 -3.694 63.760 1.00 64.75 198 MET A N 1
ATOM 1504 C CA . MET A 1 198 ? -16.983 -2.595 63.161 1.00 64.75 198 MET A CA 1
ATOM 1505 C C . MET A 1 198 ? -18.488 -2.793 63.355 1.00 64.75 198 MET A C 1
ATOM 1507 O O . MET A 1 198 ? -19.004 -3.910 63.360 1.00 64.75 198 MET A O 1
ATOM 1511 N N . ARG A 1 199 ? -19.219 -1.681 63.492 1.00 76.00 199 ARG A N 1
ATOM 1512 C CA . ARG A 1 199 ? -20.690 -1.694 63.524 1.00 76.00 199 ARG A CA 1
ATOM 1513 C C . ARG A 1 199 ? -21.237 -2.135 62.162 1.00 76.00 199 ARG A C 1
ATOM 1515 O O . ARG A 1 199 ? -20.702 -1.742 61.128 1.00 76.00 199 ARG A O 1
ATOM 1522 N N . ALA A 1 200 ? -22.345 -2.878 62.161 1.00 76.50 200 ALA A N 1
ATOM 1523 C CA . ALA A 1 200 ? -22.975 -3.408 60.944 1.00 76.50 200 ALA A CA 1
ATOM 1524 C C . ALA A 1 200 ? -23.295 -2.328 59.885 1.00 76.50 200 ALA A C 1
ATOM 1526 O O . ALA A 1 200 ? -23.173 -2.577 58.688 1.00 76.50 200 ALA A O 1
ATOM 1527 N N . GLU A 1 201 ? -23.641 -1.112 60.317 1.00 76.69 201 GLU A N 1
ATOM 1528 C CA . GLU A 1 201 ? -23.895 0.032 59.428 1.00 76.69 201 GLU A CA 1
ATOM 1529 C C . GLU A 1 201 ? -22.636 0.497 58.675 1.00 76.69 201 GLU A C 1
ATOM 1531 O O . GLU A 1 201 ? -22.711 0.819 57.490 1.00 76.69 201 GLU A O 1
ATOM 1536 N N . ALA A 1 202 ? -21.465 0.468 59.321 1.00 78.62 202 ALA A N 1
ATOM 1537 C CA . ALA A 1 202 ? -20.197 0.838 58.690 1.00 78.62 202 ALA A CA 1
ATOM 1538 C C . ALA A 1 202 ? -19.788 -0.183 57.616 1.00 78.62 202 ALA A C 1
ATOM 1540 O O . ALA A 1 202 ? -19.347 0.193 56.532 1.00 78.62 202 ALA A O 1
ATOM 1541 N N . VAL A 1 203 ? -20.022 -1.473 57.876 1.00 79.88 203 VAL A N 1
ATOM 1542 C CA . VAL A 1 203 ? -19.787 -2.557 56.908 1.00 79.88 203 VAL A CA 1
ATOM 1543 C C . VAL A 1 203 ? -20.679 -2.398 55.671 1.00 79.88 203 VAL A C 1
ATOM 1545 O O . VAL A 1 203 ? -20.208 -2.530 54.541 1.00 79.88 203 VAL A O 1
ATOM 1548 N N . ALA A 1 204 ? -21.963 -2.074 55.859 1.00 82.81 204 ALA A N 1
ATOM 1549 C CA . ALA A 1 204 ? -22.892 -1.847 54.752 1.00 82.81 204 ALA A CA 1
ATOM 1550 C C . ALA A 1 204 ? -22.502 -0.623 53.900 1.00 82.81 204 ALA A C 1
ATOM 1552 O O . ALA A 1 204 ? -22.584 -0.669 52.668 1.00 82.81 204 ALA A O 1
ATOM 1553 N N . PHE A 1 205 ? -22.034 0.450 54.543 1.00 84.81 205 PHE A N 1
ATOM 1554 C CA . PHE A 1 205 ? -21.531 1.642 53.862 1.00 84.81 205 PHE A CA 1
ATOM 1555 C C . PHE A 1 205 ? -20.296 1.332 53.001 1.00 84.81 205 PHE A C 1
ATOM 1557 O O . PHE A 1 205 ? -20.270 1.665 51.815 1.00 84.81 205 PHE A O 1
ATOM 1564 N N . ILE A 1 206 ? -19.309 0.621 53.559 1.00 84.19 206 ILE A N 1
ATOM 1565 C CA . ILE A 1 206 ? -18.083 0.234 52.845 1.00 84.19 206 ILE A CA 1
ATOM 1566 C C . ILE A 1 206 ? -18.404 -0.657 51.642 1.00 84.19 206 ILE A C 1
ATOM 1568 O O . ILE A 1 206 ? -17.913 -0.398 50.545 1.00 84.19 206 ILE A O 1
ATOM 1572 N N . ARG A 1 207 ? -19.289 -1.648 51.807 1.00 86.44 207 ARG A N 1
ATOM 1573 C CA . ARG A 1 207 ? -19.743 -2.504 50.701 1.00 86.44 207 ARG A CA 1
ATOM 1574 C C . ARG A 1 207 ? -20.380 -1.696 49.574 1.00 86.44 207 ARG A C 1
ATOM 1576 O O . ARG A 1 207 ? -20.098 -1.935 48.403 1.00 86.44 207 ARG A O 1
ATOM 1583 N N . THR A 1 208 ? -21.234 -0.735 49.920 1.00 88.44 208 THR A N 1
ATOM 1584 C CA . THR A 1 208 ? -21.894 0.134 48.934 1.00 88.44 208 THR A CA 1
ATOM 1585 C C . THR A 1 208 ? -20.863 0.940 48.149 1.00 88.44 208 THR A C 1
ATOM 1587 O O . THR A 1 208 ? -20.924 0.999 46.924 1.00 88.44 208 THR A O 1
ATOM 1590 N N . ARG A 1 209 ? -19.863 1.490 48.839 1.00 88.31 209 ARG A N 1
ATOM 1591 C CA . ARG A 1 209 ? -18.756 2.220 48.220 1.00 88.31 209 ARG A CA 1
AT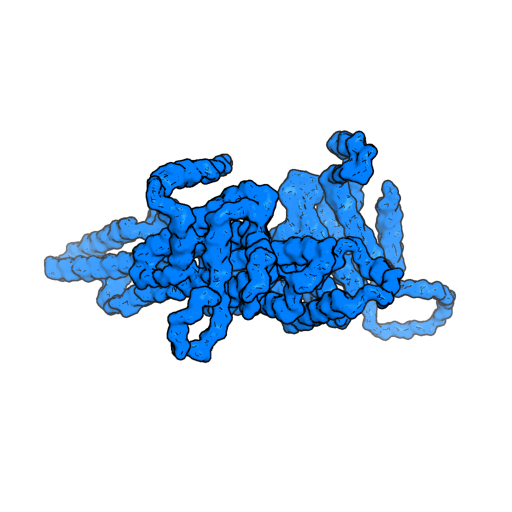OM 1592 C C . ARG A 1 209 ? -17.893 1.332 47.318 1.00 88.31 209 ARG A C 1
ATOM 1594 O O . ARG A 1 209 ? -17.613 1.720 46.190 1.00 88.31 209 ARG A O 1
ATOM 1601 N N . HIS A 1 210 ? -17.526 0.130 47.758 1.00 90.19 210 HIS A N 1
ATOM 1602 C CA . HIS A 1 210 ? -16.783 -0.817 46.922 1.00 90.19 210 HIS A CA 1
ATOM 1603 C C . HIS A 1 210 ? -17.577 -1.202 45.663 1.00 90.19 210 HIS A C 1
ATOM 1605 O O . HIS A 1 210 ? -17.014 -1.227 44.573 1.00 90.19 210 HIS A O 1
ATOM 1611 N N . ASN A 1 211 ? -18.895 -1.414 45.775 1.00 91.12 211 ASN A N 1
ATOM 1612 C CA . ASN A 1 211 ? -19.758 -1.668 44.617 1.00 91.12 211 ASN A CA 1
ATOM 1613 C C . ASN A 1 211 ? -19.767 -0.490 43.626 1.00 91.12 211 ASN A C 1
ATOM 1615 O O . ASN A 1 211 ? -19.701 -0.721 42.421 1.00 91.12 211 ASN A O 1
ATOM 1619 N N . LEU A 1 212 ? -19.761 0.760 44.109 1.00 91.31 212 LEU A N 1
ATOM 1620 C CA . LEU A 1 212 ? -19.611 1.940 43.246 1.00 91.31 212 LEU A CA 1
ATOM 1621 C C . LEU A 1 212 ? -18.268 1.934 42.496 1.00 91.31 212 LEU A C 1
ATOM 1623 O O . LEU A 1 212 ? -18.234 2.229 41.301 1.00 91.31 212 LEU A O 1
ATOM 1627 N N . GLY A 1 213 ? -17.176 1.553 43.169 1.00 91.75 213 GLY A N 1
ATOM 1628 C CA . GLY A 1 213 ? -15.855 1.396 42.552 1.00 91.75 213 GLY A CA 1
ATOM 1629 C C . GLY A 1 213 ? -15.818 0.297 41.482 1.00 91.75 213 GLY A C 1
ATOM 1630 O O . GLY A 1 213 ? -15.236 0.493 40.408 1.00 91.75 213 GLY A O 1
ATOM 1631 N N . VAL A 1 214 ? -16.492 -0.835 41.728 1.00 93.69 214 VAL A N 1
ATOM 1632 C CA . VAL A 1 214 ? -16.664 -1.919 40.745 1.00 93.69 214 VAL A CA 1
ATOM 1633 C C . VAL A 1 214 ? -17.422 -1.407 39.524 1.00 93.69 214 VAL A C 1
ATOM 1635 O O . VAL A 1 214 ? -16.915 -1.515 38.409 1.00 93.69 214 VAL A O 1
ATOM 1638 N N . ASP A 1 215 ? -18.592 -0.794 39.713 1.00 93.12 215 ASP A N 1
ATOM 1639 C CA . ASP A 1 215 ? -19.431 -0.307 38.614 1.00 93.12 215 ASP A CA 1
ATOM 1640 C C . ASP A 1 215 ? -18.721 0.766 37.774 1.00 93.12 215 ASP A C 1
ATOM 1642 O O . ASP A 1 215 ? -18.793 0.751 36.542 1.00 93.12 215 ASP A O 1
ATOM 1646 N N . ALA A 1 216 ? -17.982 1.676 38.413 1.00 92.12 216 ALA A N 1
ATOM 1647 C CA . ALA A 1 216 ? -17.171 2.677 37.725 1.00 92.12 216 ALA A CA 1
ATOM 1648 C C . ALA A 1 216 ? -16.031 2.044 36.912 1.00 92.12 216 ALA A C 1
ATOM 1650 O O . ALA A 1 216 ? -15.807 2.403 35.755 1.00 92.12 216 ALA A O 1
ATOM 1651 N N . THR A 1 217 ? -15.353 1.043 37.473 1.00 93.25 217 THR A N 1
ATOM 1652 C CA . THR A 1 217 ? -14.301 0.305 36.762 1.00 93.25 217 THR A CA 1
ATOM 1653 C C . THR A 1 217 ? -14.869 -0.468 35.573 1.00 93.25 217 THR A C 1
ATOM 1655 O O . THR A 1 217 ? -14.285 -0.441 34.490 1.00 93.25 217 THR A O 1
ATOM 1658 N N . MET A 1 218 ? -16.054 -1.067 35.713 1.00 94.38 218 MET A N 1
ATOM 1659 C CA . MET A 1 218 ? -16.741 -1.727 34.602 1.00 94.38 218 MET A CA 1
ATOM 1660 C C . MET A 1 218 ? -17.114 -0.751 33.480 1.00 94.38 218 MET A C 1
ATOM 1662 O O . MET A 1 218 ? -16.991 -1.106 32.309 1.00 94.38 218 MET A O 1
ATOM 1666 N N . LYS A 1 219 ? -17.493 0.497 33.795 1.00 90.94 219 LYS A N 1
ATOM 1667 C CA . LYS A 1 219 ? -17.711 1.538 32.771 1.00 90.94 219 LYS A CA 1
ATOM 1668 C C . LYS A 1 219 ? -16.436 1.839 31.977 1.00 90.94 219 LYS A C 1
ATOM 1670 O O . LYS A 1 219 ? -16.517 1.996 30.761 1.00 90.94 219 LYS A O 1
ATOM 1675 N N . ILE A 1 220 ? -15.268 1.864 32.627 1.00 90.12 220 ILE A N 1
ATOM 1676 C CA . ILE A 1 220 ? -13.977 2.017 31.934 1.00 90.12 220 ILE A CA 1
ATOM 1677 C C . ILE A 1 220 ? -13.682 0.807 31.045 1.00 90.12 220 ILE A C 1
ATOM 1679 O O . ILE A 1 220 ? -13.275 0.990 29.901 1.00 90.12 220 ILE A O 1
ATOM 1683 N N . VAL A 1 221 ? -13.905 -0.418 31.532 1.00 91.12 221 VAL A N 1
ATOM 1684 C CA . VAL A 1 221 ? -13.712 -1.642 30.733 1.00 91.12 221 VAL A CA 1
ATOM 1685 C C . VAL A 1 221 ? -14.571 -1.607 29.469 1.00 91.12 221 VAL A C 1
ATOM 1687 O O . VAL A 1 221 ? -14.064 -1.828 28.370 1.00 91.12 221 VAL A O 1
ATOM 1690 N N . VAL A 1 222 ? -15.854 -1.260 29.605 1.00 89.00 222 VAL A N 1
ATOM 1691 C CA . VAL A 1 222 ? -16.774 -1.122 28.467 1.00 89.00 222 VAL A CA 1
ATOM 1692 C C . VAL A 1 222 ? -16.300 -0.036 27.500 1.00 89.00 222 VAL A C 1
ATOM 1694 O O . VAL A 1 222 ? -16.331 -0.253 26.290 1.00 89.00 222 VAL A O 1
ATOM 1697 N N . ALA A 1 223 ? -15.822 1.105 28.002 1.00 86.62 223 ALA A N 1
ATOM 1698 C CA . ALA A 1 223 ? -15.275 2.179 27.174 1.00 86.62 223 ALA A CA 1
ATOM 1699 C C . ALA A 1 223 ? -14.031 1.731 26.388 1.00 86.62 223 ALA A C 1
ATOM 1701 O O . ALA A 1 223 ? -13.987 1.891 25.169 1.00 86.62 223 ALA A O 1
ATOM 1702 N N . LYS A 1 224 ? -13.063 1.084 27.054 1.00 86.12 224 LYS A N 1
ATOM 1703 C CA . LYS A 1 224 ? -11.855 0.530 26.420 1.00 86.12 224 LYS A CA 1
ATOM 1704 C C . LYS A 1 224 ? -12.200 -0.484 25.329 1.00 86.12 224 LYS A C 1
ATOM 1706 O O . LYS A 1 224 ? -11.722 -0.354 24.204 1.00 86.12 224 LYS A O 1
ATOM 1711 N N . ASN A 1 225 ? -13.076 -1.443 25.628 1.00 87.56 225 ASN A N 1
ATOM 1712 C CA . ASN A 1 225 ? -13.518 -2.432 24.644 1.00 87.56 225 ASN A CA 1
ATOM 1713 C C . ASN A 1 225 ? -14.270 -1.778 23.478 1.00 87.56 225 ASN A C 1
ATOM 1715 O O . ASN A 1 225 ? -14.039 -2.140 22.329 1.00 87.56 225 ASN A O 1
ATOM 1719 N N . THR A 1 226 ? -15.106 -0.768 23.744 1.00 85.38 226 THR A N 1
ATOM 1720 C CA . THR A 1 226 ? -15.838 -0.044 22.695 1.00 85.38 226 THR A CA 1
ATOM 1721 C C . THR A 1 226 ? -14.888 0.610 21.694 1.00 85.38 226 THR A C 1
ATOM 1723 O O . THR A 1 226 ? -15.129 0.508 20.495 1.00 85.38 226 THR A O 1
ATOM 1726 N N . VAL A 1 227 ? -13.795 1.226 22.160 1.00 83.31 227 VAL A N 1
ATOM 1727 C CA . VAL A 1 227 ? -12.779 1.843 21.289 1.00 83.31 227 VAL A CA 1
ATOM 1728 C C . VAL A 1 227 ? -12.100 0.801 20.395 1.00 83.31 227 VAL A C 1
ATOM 1730 O O . VAL A 1 227 ? -11.949 1.032 19.194 1.00 83.31 227 VAL A O 1
ATOM 1733 N N . VAL A 1 228 ? -11.722 -0.354 20.953 1.00 83.12 228 VAL A N 1
ATOM 1734 C CA . VAL A 1 228 ? -11.087 -1.446 20.192 1.00 83.12 228 VAL A CA 1
ATOM 1735 C C . VAL A 1 228 ? -12.050 -2.026 19.154 1.00 83.12 228 VAL A C 1
ATOM 1737 O O . VAL A 1 228 ? -11.695 -2.180 17.985 1.00 83.12 228 VAL A O 1
ATOM 1740 N N . GLU A 1 229 ? -13.290 -2.302 19.550 1.00 84.56 229 GLU A N 1
ATOM 1741 C CA . GLU A 1 229 ? -14.317 -2.856 18.666 1.00 84.56 229 GLU A CA 1
ATOM 1742 C C . GLU A 1 229 ? -14.710 -1.865 17.555 1.00 84.56 229 GLU A C 1
ATOM 1744 O O . GLU A 1 229 ? -14.876 -2.266 16.404 1.00 84.56 229 GLU A O 1
ATOM 1749 N N . ASP A 1 230 ? -14.797 -0.565 17.856 1.00 83.75 230 ASP A N 1
ATOM 1750 C CA . ASP A 1 230 ? -15.030 0.482 16.853 1.00 83.75 230 ASP A CA 1
ATOM 1751 C C . ASP A 1 230 ? -13.860 0.598 15.869 1.00 83.75 230 ASP A C 1
ATOM 1753 O O . ASP A 1 230 ? -14.073 0.719 14.661 1.00 83.75 230 ASP A O 1
ATOM 1757 N N . ALA A 1 231 ? -12.614 0.551 16.350 1.00 82.62 231 ALA A N 1
ATOM 1758 C CA . ALA A 1 231 ? -11.437 0.568 15.484 1.00 82.62 231 ALA A CA 1
ATOM 1759 C C . ALA A 1 231 ? -11.386 -0.658 14.559 1.00 82.62 231 ALA A C 1
ATOM 1761 O O . ALA A 1 231 ? -11.062 -0.526 13.377 1.00 82.62 231 ALA A O 1
ATOM 1762 N N . THR A 1 232 ? -11.779 -1.824 15.068 1.00 84.31 232 THR A N 1
ATOM 1763 C CA . THR A 1 232 ? -11.856 -3.070 14.298 1.00 84.31 232 THR A CA 1
ATOM 1764 C C . THR A 1 232 ? -12.936 -2.989 13.224 1.00 84.31 232 THR A C 1
ATOM 1766 O O . THR A 1 232 ? -12.657 -3.237 12.051 1.00 84.31 232 THR A O 1
ATOM 1769 N N . ALA A 1 233 ? -14.153 -2.571 13.584 1.00 85.88 233 ALA A N 1
ATOM 1770 C CA . ALA A 1 233 ? -15.249 -2.416 12.631 1.00 85.88 233 ALA A CA 1
ATOM 1771 C C . ALA A 1 233 ? -14.904 -1.417 11.511 1.00 85.88 233 ALA A C 1
ATOM 1773 O O . ALA A 1 233 ? -15.194 -1.678 10.342 1.00 85.88 233 ALA A O 1
ATOM 1774 N N . ARG A 1 234 ? -14.207 -0.318 11.838 1.00 87.06 234 ARG A N 1
ATOM 1775 C CA . ARG A 1 234 ? -13.678 0.625 10.838 1.00 87.06 234 ARG A CA 1
ATOM 1776 C C . ARG A 1 234 ? -12.610 0.012 9.944 1.00 87.06 234 ARG A C 1
ATOM 1778 O O . ARG A 1 234 ? -12.666 0.191 8.734 1.00 87.06 234 ARG A O 1
ATOM 1785 N N . SER A 1 235 ? -11.653 -0.717 10.515 1.00 87.00 235 SER A N 1
ATOM 1786 C CA . SER A 1 235 ? -10.614 -1.418 9.749 1.00 87.00 235 SER A CA 1
ATOM 1787 C C . SER A 1 235 ? -11.229 -2.393 8.740 1.00 87.00 235 SER A C 1
ATOM 1789 O O . SER A 1 235 ? -10.874 -2.391 7.563 1.00 87.00 235 SER A O 1
ATOM 1791 N N . GLU A 1 236 ? -12.225 -3.172 9.164 1.00 88.25 236 GLU A N 1
ATOM 1792 C CA . GLU A 1 236 ? -12.944 -4.112 8.300 1.00 88.25 236 GLU A CA 1
ATOM 1793 C C . GLU A 1 236 ? -13.756 -3.426 7.195 1.00 88.25 236 GLU A C 1
ATOM 1795 O O . GLU A 1 236 ? -13.839 -3.957 6.079 1.00 88.25 236 GLU A O 1
ATOM 1800 N N . LEU A 1 237 ? -14.316 -2.249 7.486 1.00 90.94 237 LEU A N 1
ATOM 1801 C CA . LEU A 1 237 ? -14.991 -1.401 6.508 1.00 90.94 237 LEU A CA 1
ATOM 1802 C C . LEU A 1 237 ? -14.006 -0.825 5.483 1.00 90.94 237 LEU A C 1
ATOM 1804 O O . LEU A 1 237 ? -14.253 -0.944 4.285 1.00 90.94 237 LEU A O 1
ATOM 1808 N N . PHE A 1 238 ? -12.859 -0.291 5.915 1.00 92.12 238 PHE A N 1
ATOM 1809 C CA . PHE A 1 238 ? -11.834 0.221 5.000 1.00 92.12 238 PHE A CA 1
ATOM 1810 C C . PHE A 1 238 ? -11.221 -0.874 4.124 1.00 92.12 238 PHE A C 1
ATOM 1812 O O . PHE A 1 238 ? -10.990 -0.635 2.944 1.00 92.12 238 PHE A O 1
ATOM 1819 N N . LYS A 1 239 ? -11.023 -2.093 4.642 1.00 91.94 239 LYS A N 1
ATOM 1820 C CA . LYS A 1 239 ? -10.606 -3.246 3.821 1.00 91.94 239 LYS A CA 1
ATOM 1821 C C . LYS A 1 239 ? -11.658 -3.619 2.772 1.00 91.94 239 LYS A C 1
ATOM 1823 O O . LYS A 1 239 ? -11.317 -3.988 1.650 1.00 91.94 239 LYS A O 1
ATOM 1828 N N . ALA A 1 240 ? -12.943 -3.552 3.128 1.00 94.25 240 ALA A N 1
ATOM 1829 C CA . ALA A 1 240 ? -14.034 -3.816 2.191 1.00 94.25 240 ALA A CA 1
ATOM 1830 C C . ALA A 1 240 ? -14.103 -2.749 1.086 1.00 94.25 240 ALA A C 1
ATOM 1832 O O . ALA A 1 240 ? -14.241 -3.090 -0.088 1.00 94.25 240 ALA A O 1
ATOM 1833 N N . TRP A 1 241 ? -13.947 -1.481 1.465 1.00 95.50 241 TRP A N 1
ATOM 1834 C CA . TRP A 1 241 ? -13.855 -0.344 0.552 1.00 95.50 241 TRP A CA 1
ATOM 1835 C C . TRP A 1 241 ? -12.642 -0.452 -0.381 1.00 95.50 241 TRP A C 1
ATOM 1837 O O . TRP A 1 241 ? -12.803 -0.382 -1.597 1.00 95.50 241 TRP A O 1
ATOM 1847 N N . GLU A 1 242 ? -11.456 -0.747 0.158 1.00 95.38 242 GLU A N 1
ATOM 1848 C CA . GLU A 1 242 ? -10.242 -1.020 -0.621 1.00 95.38 242 GLU A CA 1
ATOM 1849 C C . GLU A 1 242 ? -10.481 -2.112 -1.665 1.00 95.38 242 GLU A C 1
ATOM 1851 O O . GLU A 1 242 ? -10.131 -1.954 -2.838 1.00 95.38 242 GLU A O 1
ATOM 1856 N N . ARG A 1 243 ? -11.105 -3.225 -1.263 1.00 95.81 243 ARG A N 1
ATOM 1857 C CA . ARG A 1 243 ? -11.393 -4.326 -2.183 1.00 95.81 243 ARG A CA 1
ATOM 1858 C C . ARG A 1 243 ? -12.362 -3.904 -3.287 1.00 95.81 243 ARG A C 1
ATOM 1860 O O . ARG A 1 243 ? -12.126 -4.270 -4.437 1.00 95.81 243 ARG A O 1
ATOM 1867 N N . LEU A 1 244 ? -13.412 -3.146 -2.964 1.00 96.31 244 LEU A N 1
ATOM 1868 C CA . LEU A 1 244 ? -14.368 -2.640 -3.950 1.00 96.31 244 LEU A CA 1
ATOM 1869 C C . LEU A 1 244 ? -13.686 -1.732 -4.975 1.00 96.31 244 LEU A C 1
ATOM 1871 O O . LEU A 1 244 ? -13.774 -2.011 -6.169 1.00 96.31 244 LEU A O 1
ATOM 1875 N N . VAL A 1 245 ? -12.964 -0.703 -4.519 1.00 96.44 245 VAL A N 1
ATOM 1876 C CA . VAL A 1 245 ? -12.260 0.246 -5.399 1.00 96.44 245 VAL A CA 1
ATOM 1877 C C . VAL A 1 245 ? -11.236 -0.486 -6.264 1.00 96.44 245 VAL A C 1
ATOM 1879 O O . VAL A 1 245 ? -11.158 -0.248 -7.467 1.00 96.44 245 VAL A O 1
ATOM 1882 N N . THR A 1 246 ? -10.504 -1.444 -5.689 1.00 96.44 246 THR A N 1
ATOM 1883 C CA . THR A 1 246 ? -9.537 -2.261 -6.435 1.00 96.44 246 THR A CA 1
ATOM 1884 C C . THR A 1 246 ? -10.189 -3.019 -7.581 1.00 96.44 246 THR A C 1
ATOM 1886 O O . THR A 1 246 ? -9.692 -2.981 -8.707 1.00 96.44 246 THR A O 1
ATOM 1889 N N . VAL A 1 247 ? -11.304 -3.707 -7.333 1.00 94.31 247 VAL A N 1
ATOM 1890 C CA . VAL A 1 247 ? -12.003 -4.450 -8.390 1.00 94.31 247 VAL A CA 1
ATOM 1891 C C . VAL A 1 247 ? -12.640 -3.491 -9.400 1.00 94.31 247 VAL A C 1
ATOM 1893 O O . VAL A 1 247 ? -12.564 -3.741 -10.601 1.00 94.31 247 VAL A O 1
ATOM 1896 N N . ALA A 1 248 ? -13.200 -2.369 -8.948 1.00 94.06 248 ALA A N 1
ATOM 1897 C CA . ALA A 1 248 ? -13.784 -1.357 -9.825 1.00 94.06 248 ALA A CA 1
ATOM 1898 C C . ALA A 1 248 ? -12.765 -0.795 -10.815 1.00 94.06 248 ALA A C 1
ATOM 1900 O O . ALA A 1 248 ? -13.005 -0.804 -12.021 1.00 94.06 248 ALA A O 1
ATOM 1901 N N . VAL A 1 249 ? -11.587 -0.413 -10.328 1.00 94.25 249 VAL A N 1
ATOM 1902 C CA . VAL A 1 249 ? -10.501 0.115 -11.156 1.00 94.25 249 VAL A CA 1
ATOM 1903 C C . VAL A 1 249 ? -9.920 -0.960 -12.083 1.00 94.25 249 VAL A C 1
ATOM 1905 O O . VAL A 1 249 ? -9.752 -0.718 -13.275 1.00 94.25 249 VAL A O 1
ATOM 1908 N N . THR A 1 250 ? -9.637 -2.162 -11.568 1.00 92.12 250 THR A N 1
ATOM 1909 C CA . THR A 1 250 ? -8.927 -3.203 -12.342 1.00 92.12 250 THR A CA 1
ATOM 1910 C C . THR A 1 250 ? -9.817 -4.002 -13.294 1.00 92.12 250 THR A C 1
ATOM 1912 O O . THR A 1 250 ? -9.311 -4.558 -14.267 1.00 92.12 250 THR A O 1
ATOM 1915 N N . ARG A 1 251 ? -11.125 -4.102 -13.023 1.00 87.94 251 ARG A N 1
ATOM 1916 C CA . ARG A 1 251 ? -12.067 -4.938 -13.792 1.00 87.94 251 ARG A CA 1
ATOM 1917 C C . ARG A 1 251 ? -13.248 -4.163 -14.367 1.00 87.94 251 ARG A C 1
ATOM 1919 O O . ARG A 1 251 ? -13.687 -4.482 -15.466 1.00 87.94 251 ARG A O 1
ATOM 1926 N N . GLY A 1 252 ? -13.773 -3.173 -13.646 1.00 83.31 252 GLY A N 1
ATOM 1927 C CA . GLY A 1 252 ? -14.991 -2.454 -14.036 1.00 83.31 252 GLY A CA 1
ATOM 1928 C C . GLY A 1 252 ? -14.758 -1.274 -14.983 1.00 83.31 252 GLY A C 1
ATOM 1929 O O . GLY A 1 252 ? -15.544 -1.064 -15.906 1.00 83.31 252 GLY A O 1
ATOM 1930 N N . LEU A 1 253 ? -13.665 -0.527 -14.796 1.00 89.38 253 LEU A N 1
ATOM 1931 C CA . LEU A 1 253 ? -13.441 0.766 -15.450 1.00 89.38 253 LEU A CA 1
ATOM 1932 C C . LEU A 1 253 ? -13.438 0.689 -16.983 1.00 89.38 253 LEU A C 1
ATOM 1934 O O . LEU A 1 253 ? -14.093 1.493 -17.637 1.00 89.38 253 LEU A O 1
ATOM 1938 N N . ALA A 1 254 ? -12.741 -0.290 -17.566 1.00 85.31 254 ALA A N 1
ATOM 1939 C CA . ALA A 1 254 ? -12.663 -0.427 -19.023 1.00 85.31 254 ALA A CA 1
ATOM 1940 C C . ALA A 1 254 ? -14.038 -0.687 -19.661 1.00 85.31 254 ALA A C 1
ATOM 1942 O O . ALA A 1 254 ? -14.346 -0.139 -20.717 1.00 85.31 254 ALA A O 1
ATOM 1943 N N . SER A 1 255 ? -14.857 -1.511 -19.008 1.00 84.25 255 SER A N 1
ATOM 1944 C CA . SER A 1 255 ? -16.219 -1.830 -19.435 1.00 84.25 255 SER A CA 1
ATOM 1945 C C . SER A 1 255 ? -17.156 -0.633 -19.313 1.00 84.25 255 SER A C 1
ATOM 1947 O O . SER A 1 255 ? -17.938 -0.362 -20.219 1.00 84.25 255 SER A O 1
ATOM 1949 N N . PHE A 1 256 ? -17.039 0.108 -18.211 1.00 84.75 256 PHE A N 1
ATOM 1950 C CA . PHE A 1 256 ? -17.818 1.317 -17.967 1.00 84.75 256 PHE A CA 1
ATOM 1951 C C . PHE A 1 256 ? -17.534 2.397 -19.017 1.00 84.75 256 PHE A C 1
ATOM 1953 O O . PHE A 1 256 ? -18.458 2.879 -19.665 1.00 84.75 256 PHE A O 1
ATOM 1960 N N . VAL A 1 257 ? -16.258 2.715 -19.256 1.00 84.50 257 VAL A N 1
ATOM 1961 C CA . VAL A 1 257 ? -15.861 3.719 -20.258 1.00 84.50 257 VAL A CA 1
ATOM 1962 C C . VAL A 1 257 ? -16.317 3.307 -21.660 1.00 84.50 257 VAL A C 1
ATOM 1964 O O . VAL A 1 257 ? -16.938 4.101 -22.359 1.00 84.50 257 VAL A O 1
ATOM 1967 N N . ALA A 1 258 ? -16.115 2.040 -22.045 1.00 82.62 258 ALA A N 1
ATOM 1968 C CA . ALA A 1 258 ? -16.540 1.545 -23.355 1.00 82.62 258 ALA A CA 1
ATOM 1969 C C . ALA A 1 258 ? -18.061 1.628 -23.574 1.00 82.62 258 ALA A C 1
ATOM 1971 O O . ALA A 1 258 ? -18.505 1.819 -24.705 1.00 82.62 258 ALA A O 1
ATOM 1972 N N . TYR A 1 259 ? -18.860 1.466 -22.517 1.00 82.25 259 TYR A N 1
ATOM 1973 C CA . TYR A 1 259 ? -20.310 1.618 -22.584 1.00 82.25 259 TYR A CA 1
ATOM 1974 C C . TYR A 1 259 ? -20.726 3.076 -22.815 1.00 82.25 259 TYR A C 1
ATOM 1976 O O . TYR A 1 259 ? -21.549 3.338 -23.692 1.00 82.25 259 TYR A O 1
ATOM 1984 N N . PHE A 1 260 ? -20.138 4.025 -22.080 1.00 74.50 260 PHE A N 1
ATOM 1985 C CA . PHE A 1 260 ? -20.446 5.448 -22.248 1.00 74.50 260 PHE A CA 1
ATOM 1986 C C . PHE A 1 260 ? -20.002 5.981 -23.612 1.00 74.50 260 PHE A C 1
ATOM 1988 O O . PHE A 1 260 ? -20.789 6.655 -24.269 1.00 74.50 260 PHE A O 1
ATOM 1995 N N . ASP A 1 261 ? -18.825 5.586 -24.105 1.00 76.94 261 ASP A N 1
ATOM 1996 C CA . ASP A 1 261 ? -18.368 5.949 -25.455 1.00 76.94 261 ASP A CA 1
ATOM 1997 C C . ASP A 1 261 ? -19.358 5.479 -26.548 1.00 76.94 261 ASP A C 1
ATOM 1999 O O . ASP A 1 261 ? -19.629 6.185 -27.526 1.00 76.94 261 ASP A O 1
ATOM 2003 N N . LEU A 1 262 ? -19.953 4.289 -26.380 1.00 77.06 262 LEU A N 1
ATOM 2004 C CA . LEU A 1 262 ? -21.001 3.781 -27.274 1.00 77.06 262 LEU A CA 1
ATOM 2005 C C . LEU A 1 262 ? -22.315 4.563 -27.146 1.00 77.06 262 LEU A C 1
ATOM 2007 O O . LEU A 1 262 ? -22.990 4.800 -28.148 1.00 77.06 262 LEU A O 1
ATOM 2011 N N . GLN A 1 263 ? -22.692 4.983 -25.938 1.00 72.12 263 GLN A N 1
ATOM 2012 C CA . GLN A 1 263 ? -23.888 5.802 -25.749 1.00 72.12 263 GLN A CA 1
ATOM 2013 C C . GLN A 1 263 ? -23.729 7.190 -26.378 1.00 72.12 263 GLN A C 1
ATOM 2015 O O . GLN A 1 263 ? -24.608 7.606 -27.137 1.00 72.12 263 GLN A O 1
ATOM 2020 N N . SER A 1 264 ? -22.592 7.857 -26.159 1.00 64.00 264 SER A N 1
ATOM 2021 C CA . SER A 1 264 ? -22.285 9.180 -26.719 1.00 64.00 264 SER A CA 1
ATOM 2022 C C . SER A 1 264 ? -22.304 9.195 -28.252 1.00 64.00 264 SER A C 1
ATOM 2024 O O . SER A 1 264 ? -22.709 10.182 -28.860 1.00 64.00 264 SER A O 1
ATOM 2026 N N . THR A 1 265 ? -21.922 8.090 -28.899 1.00 61.94 265 THR A N 1
ATOM 2027 C CA . THR A 1 265 ? -21.963 7.963 -30.369 1.00 61.94 265 THR A CA 1
ATOM 2028 C C . THR A 1 265 ? -23.363 7.673 -30.923 1.00 61.94 265 THR A C 1
ATOM 2030 O O . THR A 1 265 ? -23.631 7.963 -32.089 1.00 61.94 265 THR A O 1
ATOM 2033 N N . SER A 1 266 ? -24.275 7.143 -30.101 1.00 60.53 266 SER A N 1
ATOM 2034 C CA . SER A 1 266 ? -25.639 6.768 -30.505 1.00 60.53 266 SER A CA 1
ATOM 2035 C C . SER A 1 266 ? -26.684 7.891 -30.386 1.00 60.53 266 SER A C 1
ATOM 2037 O O . SER A 1 266 ? -27.739 7.801 -31.016 1.00 60.53 266 SER A O 1
ATOM 2039 N N . ALA A 1 267 ? -26.398 8.965 -29.638 1.00 55.09 267 ALA A N 1
ATOM 2040 C CA . ALA A 1 267 ? -27.315 10.087 -29.402 1.00 55.09 267 ALA A CA 1
ATOM 2041 C C . ALA A 1 267 ? -26.679 11.454 -29.759 1.00 55.09 267 ALA A C 1
ATOM 2043 O O . ALA A 1 267 ? -26.331 12.227 -28.869 1.00 55.09 267 ALA A O 1
ATOM 2044 N N . PRO A 1 268 ? -26.557 11.813 -31.053 1.00 51.06 268 PRO A N 1
ATOM 2045 C CA . PRO A 1 268 ? -25.841 13.016 -31.506 1.00 51.06 268 PRO A CA 1
ATOM 2046 C C . PRO A 1 268 ? -26.586 14.354 -31.268 1.00 51.06 268 PRO A C 1
ATOM 2048 O O . PRO A 1 268 ? -26.338 15.330 -31.972 1.00 51.06 268 PRO A O 1
ATOM 2051 N N . GLY A 1 269 ? -27.530 14.418 -30.321 1.00 50.03 269 GLY A N 1
ATOM 2052 C CA . GLY A 1 269 ? -28.492 15.524 -30.191 1.00 50.03 269 GLY A CA 1
ATOM 2053 C C . GLY A 1 269 ? -28.398 16.398 -28.936 1.00 50.03 269 GLY A C 1
ATOM 2054 O O . GLY A 1 269 ? -29.042 17.444 -28.908 1.00 50.03 269 GLY A O 1
ATOM 2055 N N . HIS A 1 270 ? -27.632 16.018 -27.908 1.00 43.12 270 HIS A N 1
ATOM 2056 C CA . HIS A 1 270 ? -27.531 16.797 -26.667 1.00 43.12 270 HIS A CA 1
ATOM 2057 C C . HIS A 1 270 ? -26.133 17.415 -26.545 1.00 43.12 270 HIS A C 1
ATOM 2059 O O . HIS A 1 270 ? -25.183 16.766 -26.126 1.00 43.12 270 HIS A O 1
ATOM 2065 N N . VAL A 1 271 ? -26.005 18.683 -26.947 1.00 42.81 271 VAL A N 1
ATOM 2066 C CA . VAL A 1 271 ? -24.811 19.505 -26.695 1.00 42.81 271 VAL A CA 1
ATOM 2067 C C . VAL A 1 271 ? -24.873 19.978 -25.242 1.00 42.81 271 VAL A C 1
ATOM 2069 O O . VAL A 1 271 ? -25.276 21.101 -24.952 1.00 42.81 271 VAL A O 1
ATOM 2072 N N . ILE A 1 272 ? -24.545 19.084 -24.318 1.00 43.16 272 ILE A N 1
ATOM 2073 C CA . ILE A 1 272 ? -24.066 19.443 -22.982 1.00 43.16 272 ILE A CA 1
ATOM 2074 C C . ILE A 1 272 ? -22.622 18.943 -22.922 1.00 43.16 272 ILE A C 1
ATOM 2076 O O . ILE A 1 272 ? -22.275 17.980 -23.601 1.00 43.16 272 ILE A O 1
ATOM 2080 N N . ASP A 1 273 ? -21.779 19.638 -22.166 1.00 44.16 273 ASP A N 1
ATOM 2081 C CA . ASP A 1 273 ? -20.346 19.401 -21.923 1.00 44.16 273 ASP A CA 1
ATOM 2082 C C . ASP A 1 273 ? -20.053 18.042 -21.219 1.00 44.16 273 ASP A C 1
ATOM 2084 O O . ASP A 1 273 ? -19.111 17.901 -20.443 1.00 44.16 273 ASP A O 1
ATOM 2088 N N . ASP A 1 274 ? -20.882 17.025 -21.475 1.00 46.78 274 ASP A N 1
ATOM 2089 C CA . ASP A 1 274 ? -20.874 15.666 -20.929 1.00 46.78 274 ASP A CA 1
ATOM 2090 C C . ASP A 1 274 ? -19.976 14.747 -21.767 1.00 46.78 274 ASP A C 1
ATOM 2092 O O . ASP A 1 274 ? -20.341 13.629 -22.138 1.00 46.78 274 ASP A O 1
ATOM 2096 N N . THR A 1 275 ? -18.772 15.217 -22.103 1.00 51.81 275 THR A N 1
ATOM 2097 C CA . THR A 1 275 ? -17.760 14.294 -22.627 1.00 51.81 275 THR A CA 1
ATOM 2098 C C . THR A 1 275 ? -17.422 13.321 -21.492 1.00 51.81 275 THR A C 1
ATOM 2100 O O . THR A 1 275 ? -17.039 13.791 -20.413 1.00 51.81 275 THR A O 1
ATOM 2103 N N . PRO A 1 276 ? -17.568 11.991 -21.670 1.00 60.31 276 PRO A N 1
ATOM 2104 C CA . PRO A 1 276 ? -17.243 11.044 -20.613 1.00 60.31 276 PRO A CA 1
ATOM 2105 C C . PRO A 1 276 ? -15.793 11.265 -20.181 1.00 60.31 276 PRO A C 1
ATOM 2107 O O . PRO A 1 276 ? -14.893 11.401 -21.016 1.00 60.31 276 PRO A O 1
ATOM 2110 N N . MET A 1 277 ? -15.566 11.371 -18.867 1.00 73.12 277 MET A N 1
ATOM 2111 C CA . MET A 1 277 ? -14.219 11.585 -18.346 1.00 73.12 277 MET A CA 1
ATOM 2112 C C . MET A 1 277 ? -13.290 10.492 -18.868 1.00 73.12 277 MET A C 1
ATOM 2114 O O . MET A 1 277 ? -13.612 9.305 -18.793 1.00 73.12 277 MET A O 1
ATOM 2118 N N . SER A 1 278 ? -12.116 10.892 -19.366 1.00 84.56 278 SER A N 1
ATOM 2119 C CA . SER A 1 278 ? -11.125 9.922 -19.825 1.00 84.56 278 SER A CA 1
ATOM 2120 C C . SER A 1 278 ? -10.762 8.965 -18.681 1.00 84.56 278 SER A C 1
ATOM 2122 O O . SER A 1 278 ? -10.735 9.382 -17.516 1.00 84.56 278 SER A O 1
ATOM 2124 N N . PRO A 1 279 ? -10.436 7.693 -18.971 1.00 88.19 279 PRO A N 1
ATOM 2125 C CA . PRO A 1 279 ? -10.054 6.739 -17.932 1.00 88.19 279 PRO A CA 1
ATOM 2126 C C . PRO A 1 279 ? -8.857 7.242 -17.109 1.00 88.19 279 PRO A C 1
ATOM 2128 O O . PRO A 1 279 ? -8.831 7.057 -15.896 1.00 88.19 279 PRO A O 1
ATOM 2131 N N . HIS A 1 280 ? -7.920 7.966 -17.735 1.00 90.38 280 HIS A N 1
ATOM 2132 C CA . HIS A 1 280 ? -6.833 8.671 -17.045 1.00 90.38 280 HIS A CA 1
ATOM 2133 C C . HIS A 1 280 ? -7.354 9.687 -16.026 1.00 90.38 280 HIS A C 1
ATOM 2135 O O . HIS A 1 280 ? -6.896 9.700 -14.886 1.00 90.38 280 HIS A O 1
ATOM 2141 N N . SER A 1 281 ? -8.332 10.510 -16.413 1.00 88.75 281 SER A N 1
ATOM 2142 C CA . SER A 1 281 ? -8.931 11.513 -15.528 1.00 88.75 281 SER A CA 1
ATOM 2143 C C . SER A 1 281 ? -9.673 10.873 -14.359 1.00 88.75 281 SER A C 1
ATOM 2145 O O . SER A 1 281 ? -9.482 11.315 -13.234 1.00 88.75 281 SER A O 1
ATOM 2147 N N . ILE A 1 282 ? -10.438 9.801 -14.590 1.00 90.69 282 ILE A N 1
ATOM 2148 C CA . ILE A 1 282 ? -11.132 9.068 -13.517 1.00 90.69 282 ILE A CA 1
ATOM 2149 C C . ILE A 1 282 ? -10.125 8.537 -12.486 1.00 90.69 282 ILE A C 1
ATOM 2151 O O . ILE A 1 282 ? -10.317 8.712 -11.283 1.00 90.69 282 ILE A O 1
ATOM 2155 N N . LEU A 1 283 ? -9.031 7.919 -12.945 1.00 93.25 283 LEU A N 1
ATOM 2156 C CA . LEU A 1 283 ? -7.978 7.422 -12.055 1.00 93.25 283 LEU A CA 1
ATOM 2157 C C . LEU A 1 283 ? -7.294 8.556 -11.286 1.00 93.25 283 LEU A C 1
ATOM 2159 O O . LEU A 1 283 ? -7.002 8.379 -10.105 1.00 93.25 283 LEU A O 1
ATOM 2163 N N . PHE A 1 284 ? -7.067 9.707 -11.929 1.00 92.44 284 PHE A N 1
ATOM 2164 C CA . PHE A 1 284 ? -6.522 10.898 -11.277 1.00 92.44 284 PHE A CA 1
ATOM 2165 C C . PHE A 1 284 ? -7.434 11.411 -10.156 1.00 92.44 284 PHE A C 1
ATOM 2167 O O . PHE A 1 284 ? -6.958 11.554 -9.037 1.00 92.44 284 PHE A O 1
ATOM 2174 N N . GLU A 1 285 ? -8.725 11.641 -10.418 1.00 90.88 285 GLU A N 1
ATOM 2175 C CA . GLU A 1 285 ? -9.643 12.179 -9.399 1.00 90.88 285 GLU A CA 1
ATOM 2176 C C . GLU A 1 285 ? -9.783 11.206 -8.209 1.00 90.88 285 GLU A C 1
ATOM 2178 O O . GLU A 1 285 ? -9.813 11.625 -7.052 1.00 90.88 285 GLU A O 1
ATOM 2183 N N . LEU A 1 286 ? -9.785 9.888 -8.468 1.00 92.75 286 LEU A N 1
ATOM 2184 C CA . LEU A 1 286 ? -9.781 8.873 -7.409 1.00 92.75 286 LEU A CA 1
ATOM 2185 C C . LEU A 1 286 ? -8.520 8.949 -6.542 1.00 92.75 286 LEU A C 1
ATOM 2187 O O . LEU A 1 286 ? -8.623 8.974 -5.317 1.00 92.75 286 LEU A O 1
ATOM 2191 N N . VAL A 1 287 ? -7.326 8.950 -7.147 1.00 94.12 287 VAL A N 1
ATOM 2192 C CA . VAL A 1 287 ? -6.082 8.963 -6.364 1.00 94.12 287 VAL A CA 1
ATOM 2193 C C . VAL A 1 287 ? -5.868 10.300 -5.656 1.00 94.12 287 VAL A C 1
ATOM 2195 O O . VAL A 1 287 ? -5.381 10.298 -4.529 1.00 94.12 287 VAL A O 1
ATOM 2198 N N . ASP A 1 288 ? -6.262 11.419 -6.264 1.00 90.62 288 ASP A N 1
ATOM 2199 C CA . ASP A 1 288 ? -6.141 12.750 -5.666 1.00 90.62 288 ASP A CA 1
ATOM 2200 C C . ASP A 1 288 ? -7.066 12.898 -4.450 1.00 90.62 288 ASP A C 1
ATOM 2202 O O . ASP A 1 288 ? -6.623 13.334 -3.386 1.00 90.62 288 ASP A O 1
ATOM 2206 N N . GLY A 1 289 ? -8.308 12.408 -4.539 1.00 87.75 289 GLY A N 1
ATOM 2207 C CA . GLY A 1 289 ? -9.221 12.353 -3.395 1.00 87.75 289 GLY A CA 1
ATOM 2208 C C . GLY A 1 289 ? -8.719 11.454 -2.257 1.00 87.75 289 GLY A C 1
ATOM 2209 O O . GLY A 1 289 ? -8.784 11.827 -1.085 1.00 87.75 289 GLY A O 1
ATOM 2210 N N . ILE A 1 290 ? -8.145 10.289 -2.582 1.00 90.88 290 ILE A N 1
ATOM 2211 C CA . ILE A 1 290 ? -7.557 9.377 -1.584 1.00 90.88 290 ILE A CA 1
ATOM 2212 C C . ILE A 1 290 ? -6.322 10.008 -0.920 1.00 90.88 290 ILE A C 1
ATOM 2214 O O . ILE A 1 290 ? -6.172 9.931 0.300 1.00 90.88 290 ILE A O 1
ATOM 2218 N N . LEU A 1 291 ? -5.439 10.646 -1.695 1.00 89.12 291 LEU A N 1
ATOM 2219 C CA . LEU A 1 291 ? -4.260 11.343 -1.173 1.00 89.12 291 LEU A CA 1
ATOM 2220 C C . LEU A 1 291 ? -4.642 12.549 -0.309 1.00 89.12 291 LEU A C 1
ATOM 2222 O O . LEU A 1 291 ? -4.008 12.771 0.722 1.00 89.12 291 LEU A O 1
ATOM 2226 N N . SER A 1 292 ? -5.692 13.281 -0.678 1.00 85.31 292 SER A N 1
ATOM 2227 C CA . SER A 1 292 ? -6.215 14.391 0.125 1.00 85.31 292 SER A CA 1
ATOM 2228 C C . SER A 1 292 ? -6.690 13.892 1.491 1.00 85.31 292 SER A C 1
ATOM 2230 O O . SER A 1 292 ? -6.222 14.382 2.515 1.00 85.31 292 SER A O 1
ATOM 2232 N N . GLY A 1 293 ? -7.471 12.805 1.530 1.00 79.94 293 GLY A N 1
ATOM 2233 C CA . GLY A 1 293 ? -7.901 12.182 2.790 1.00 79.94 293 GLY A CA 1
ATOM 2234 C C . GLY A 1 293 ? -6.763 11.601 3.651 1.00 79.94 293 GLY A C 1
ATOM 2235 O O . GLY A 1 293 ? -6.911 11.482 4.871 1.00 79.94 293 GLY A O 1
ATOM 2236 N N . LEU A 1 294 ? -5.616 11.247 3.052 1.00 81.62 294 LEU A N 1
ATOM 2237 C CA . LEU A 1 294 ? -4.399 10.880 3.792 1.00 81.62 294 LEU A CA 1
ATOM 2238 C C . LEU A 1 294 ? -3.703 12.098 4.413 1.00 81.62 294 LEU A C 1
ATOM 2240 O O . LEU A 1 294 ? -3.195 11.988 5.528 1.00 81.62 294 LEU A O 1
ATOM 2244 N N . CYS A 1 295 ? -3.661 13.224 3.698 1.00 76.81 295 CYS A N 1
ATOM 2245 C CA . CYS A 1 295 ? -2.959 14.446 4.101 1.00 76.81 295 CYS A CA 1
ATOM 2246 C C . CYS A 1 295 ? -3.773 15.351 5.042 1.00 76.81 295 CYS A C 1
ATOM 2248 O O . CYS A 1 295 ? -3.185 16.126 5.790 1.00 76.81 295 CYS A O 1
ATOM 2250 N N . GLU A 1 296 ? -5.104 15.262 5.027 1.00 68.88 296 GLU A N 1
ATOM 2251 C CA . GLU A 1 296 ? -6.004 15.988 5.942 1.00 68.88 296 GLU A CA 1
ATOM 2252 C C . GLU A 1 296 ? -6.044 15.392 7.359 1.00 68.88 296 GLU A C 1
ATOM 2254 O O . GLU A 1 296 ? -6.628 15.978 8.269 1.00 68.88 296 GLU A O 1
ATOM 2259 N N . ALA A 1 297 ? -5.432 14.223 7.569 1.00 56.00 297 ALA A N 1
ATOM 2260 C CA . ALA A 1 297 ? -5.385 13.584 8.874 1.00 56.00 297 ALA A CA 1
ATOM 2261 C C . ALA A 1 297 ? -4.657 14.478 9.897 1.00 56.00 297 ALA A C 1
ATOM 2263 O O . ALA A 1 297 ? -3.475 14.796 9.733 1.00 56.00 297 ALA A O 1
ATOM 2264 N N . GLU A 1 298 ? -5.348 14.839 10.985 1.00 49.66 298 GLU A N 1
ATOM 2265 C CA . GLU A 1 298 ? -4.713 15.411 12.175 1.00 49.66 298 GLU A CA 1
ATOM 2266 C C . GLU A 1 298 ? -3.512 14.543 12.610 1.00 49.66 298 GLU A C 1
ATOM 2268 O O . GLU A 1 298 ? -3.478 13.338 12.324 1.00 49.66 298 GLU A O 1
ATOM 2273 N N . PRO A 1 299 ? -2.475 15.127 13.254 1.00 43.34 299 PRO A N 1
ATOM 2274 C CA . PRO A 1 299 ? -1.289 14.378 13.668 1.00 43.34 299 PRO A CA 1
ATOM 2275 C C . PRO A 1 299 ? -1.728 13.102 14.382 1.00 43.34 299 PRO A C 1
ATOM 2277 O O . PRO A 1 299 ? -2.552 13.182 15.284 1.00 43.34 299 PRO A O 1
ATOM 2280 N N . PHE A 1 300 ? -1.213 11.946 13.943 1.00 44.38 300 PHE A N 1
ATOM 2281 C CA . PHE A 1 300 ? -1.733 10.611 14.259 1.00 44.38 300 PHE A CA 1
ATOM 2282 C C . PHE A 1 300 ? -1.510 10.242 15.738 1.00 44.38 300 PHE A C 1
ATOM 2284 O O . PHE A 1 300 ? -0.745 9.342 16.089 1.00 44.38 300 PHE A O 1
ATOM 2291 N N . GLY A 1 301 ? -2.183 10.964 16.621 1.00 33.47 301 GLY A N 1
ATOM 2292 C CA . GLY A 1 301 ? -2.259 10.746 18.045 1.00 33.47 301 GLY A CA 1
ATOM 2293 C C . GLY A 1 301 ? -3.469 9.876 18.332 1.00 33.47 301 GLY A C 1
ATOM 2294 O O . GLY A 1 301 ? -4.597 10.345 18.317 1.00 33.47 301 GLY A O 1
ATOM 2295 N N . GLY A 1 302 ? -3.218 8.598 18.605 1.00 34.88 302 GLY A N 1
ATOM 2296 C CA . GLY A 1 302 ? -4.179 7.711 19.257 1.00 34.88 302 GLY A CA 1
ATOM 2297 C C . GLY A 1 302 ? -5.205 7.057 18.334 1.00 34.88 302 GLY A C 1
ATOM 2298 O O . GLY A 1 302 ? -6.269 7.607 18.102 1.00 34.88 302 GLY A O 1
ATOM 2299 N N . GLY A 1 303 ? -4.914 5.825 17.894 1.00 45.31 303 GLY A N 1
ATOM 2300 C CA . GLY A 1 303 ? -5.870 4.745 17.571 1.00 45.31 303 GLY A CA 1
ATOM 2301 C C . GLY A 1 303 ? -6.888 4.933 16.432 1.00 45.31 303 GLY A C 1
ATOM 2302 O O . GLY A 1 303 ? -7.227 3.957 15.761 1.00 45.31 303 GLY A O 1
ATOM 2303 N N . SER A 1 304 ? -7.379 6.146 16.174 1.00 51.69 304 SER A N 1
ATOM 2304 C CA . SER A 1 304 ? -8.443 6.414 15.216 1.00 51.69 304 SER A CA 1
ATOM 2305 C C . SER A 1 304 ? -7.927 6.318 13.780 1.00 51.69 304 SER A C 1
ATOM 2307 O O . SER A 1 304 ? -8.477 5.568 12.979 1.00 51.69 304 SER A O 1
ATOM 2309 N N . ASP A 1 305 ? -6.801 6.955 13.474 1.00 59.66 305 ASP A N 1
ATOM 2310 C CA . ASP A 1 305 ? -6.320 7.091 12.096 1.00 59.66 305 ASP A CA 1
ATOM 2311 C C . ASP A 1 305 ? -5.388 5.974 11.614 1.00 59.66 305 ASP A C 1
ATOM 2313 O O . ASP A 1 305 ? -5.085 5.891 10.429 1.00 59.66 305 ASP A O 1
ATOM 2317 N N . ALA A 1 306 ? -4.982 5.037 12.472 1.00 67.94 306 ALA A N 1
ATOM 2318 C CA . ALA A 1 306 ? -4.153 3.908 12.036 1.00 67.94 306 ALA A CA 1
ATOM 2319 C C . ALA A 1 306 ? -4.899 2.956 11.075 1.00 67.94 306 ALA A C 1
ATOM 2321 O O . ALA A 1 306 ? -4.289 2.360 10.187 1.00 67.94 306 ALA A O 1
ATOM 2322 N N . ALA A 1 307 ? -6.224 2.832 11.225 1.00 74.88 307 ALA A N 1
ATOM 2323 C CA . ALA A 1 307 ? -7.041 1.908 10.436 1.00 74.88 307 ALA A CA 1
ATOM 2324 C C . ALA A 1 307 ? -7.175 2.317 8.955 1.00 74.88 307 ALA A C 1
ATOM 2326 O O . ALA A 1 307 ? -7.349 1.442 8.106 1.00 74.88 307 ALA A O 1
ATOM 2327 N N . LYS A 1 308 ? -7.077 3.620 8.641 1.00 81.12 308 LYS A N 1
ATOM 2328 C CA . LYS A 1 308 ? -7.223 4.140 7.268 1.00 81.12 308 LYS A CA 1
ATOM 2329 C C . LYS A 1 308 ? -5.920 4.094 6.463 1.00 81.12 308 LYS A C 1
ATOM 2331 O O . LYS A 1 308 ? -5.964 3.846 5.265 1.00 81.12 308 LYS A O 1
ATOM 2336 N N . VAL A 1 309 ? -4.760 4.259 7.108 1.00 85.25 309 VAL A N 1
ATOM 2337 C CA . VAL A 1 309 ? -3.459 4.432 6.423 1.00 85.25 309 VAL A CA 1
ATOM 2338 C C . VAL A 1 309 ? -3.153 3.302 5.447 1.00 85.25 309 VAL A C 1
ATOM 2340 O O . VAL A 1 309 ? -2.915 3.541 4.269 1.00 85.25 309 VAL A O 1
ATOM 2343 N N . ALA A 1 310 ? -3.179 2.059 5.927 1.00 88.75 310 ALA A N 1
ATOM 2344 C CA . ALA A 1 310 ? -2.773 0.911 5.124 1.00 88.75 310 ALA A CA 1
ATOM 2345 C C . ALA A 1 310 ? -3.660 0.703 3.876 1.00 88.75 310 ALA A C 1
ATOM 2347 O O . ALA A 1 310 ? -3.106 0.599 2.781 1.00 88.75 310 ALA A O 1
ATOM 2348 N N . PRO A 1 311 ? -5.002 0.662 4.000 1.00 91.00 311 PRO A N 1
ATOM 2349 C CA . PRO A 1 311 ? -5.901 0.577 2.847 1.00 91.00 311 PRO A CA 1
ATOM 2350 C C . PRO A 1 311 ? -5.720 1.714 1.835 1.00 91.00 311 PRO A C 1
ATOM 2352 O O . PRO A 1 311 ? -5.677 1.467 0.632 1.00 91.00 311 PRO A O 1
ATOM 2355 N N . PHE A 1 312 ? -5.554 2.950 2.309 1.00 91.88 312 PHE A N 1
ATOM 2356 C CA . PHE A 1 312 ? -5.369 4.111 1.441 1.00 91.88 312 PHE A CA 1
ATOM 2357 C C . PHE A 1 312 ? -4.056 4.043 0.658 1.00 91.88 312 PHE A C 1
ATOM 2359 O O . PHE A 1 312 ? -4.069 4.181 -0.564 1.00 91.88 312 PHE A O 1
ATOM 2366 N N . CYS A 1 313 ? -2.926 3.780 1.325 1.00 93.38 313 CYS A N 1
ATOM 2367 C CA . CYS A 1 313 ? -1.630 3.687 0.652 1.00 93.38 313 CYS A CA 1
ATOM 2368 C C . CYS A 1 313 ? -1.618 2.577 -0.415 1.00 93.38 313 CYS A C 1
ATOM 2370 O O . CYS A 1 313 ? -1.121 2.798 -1.522 1.00 93.38 313 CYS A O 1
ATOM 2372 N N . ARG A 1 314 ? -2.234 1.418 -0.132 1.00 95.06 314 ARG A N 1
ATOM 2373 C CA . ARG A 1 314 ? -2.377 0.331 -1.115 1.00 95.06 314 ARG A CA 1
ATOM 2374 C C . ARG A 1 314 ? -3.224 0.730 -2.319 1.00 95.06 314 ARG A C 1
ATOM 2376 O O . ARG A 1 314 ? -2.853 0.401 -3.445 1.00 95.06 314 ARG A O 1
ATOM 2383 N N . LEU A 1 315 ? -4.326 1.456 -2.111 1.00 96.25 315 LEU A N 1
ATOM 2384 C CA . LEU A 1 315 ? -5.133 1.972 -3.219 1.00 96.25 315 LEU A CA 1
ATOM 2385 C C . LEU A 1 315 ? -4.364 2.973 -4.074 1.00 96.25 315 LEU A C 1
ATOM 2387 O O . LEU A 1 315 ? -4.409 2.854 -5.293 1.00 96.25 315 LEU A O 1
ATOM 2391 N N . VAL A 1 316 ? -3.629 3.909 -3.467 1.00 96.50 316 VAL A N 1
ATOM 2392 C CA . VAL A 1 316 ? -2.793 4.873 -4.204 1.00 96.50 316 VAL A CA 1
ATOM 2393 C C . VAL A 1 316 ? -1.800 4.138 -5.105 1.00 96.50 316 VAL A C 1
ATOM 2395 O O . VAL A 1 316 ? -1.720 4.418 -6.302 1.00 96.50 316 VAL A O 1
ATOM 2398 N N . HIS A 1 317 ? -1.090 3.149 -4.557 1.00 96.50 317 HIS A N 1
ATOM 2399 C CA . HIS A 1 317 ? -0.151 2.334 -5.323 1.00 96.50 317 HIS A CA 1
ATOM 2400 C C . HIS A 1 317 ? -0.842 1.564 -6.456 1.00 96.50 317 HIS A C 1
ATOM 2402 O O . HIS A 1 317 ? -0.376 1.585 -7.597 1.00 96.50 317 HIS A O 1
ATOM 2408 N N . MET A 1 318 ? -1.971 0.915 -6.170 1.00 97.12 318 MET A N 1
ATOM 2409 C CA . MET A 1 318 ? -2.727 0.151 -7.160 1.00 97.12 318 MET A CA 1
ATOM 2410 C C . MET A 1 318 ? -3.259 1.046 -8.289 1.00 97.12 318 MET A C 1
ATOM 2412 O O . MET A 1 318 ? -3.069 0.708 -9.456 1.00 97.12 318 MET A O 1
ATOM 2416 N N . ILE A 1 319 ? -3.855 2.201 -7.971 1.00 97.06 319 ILE A N 1
ATOM 2417 C CA . ILE A 1 319 ? -4.401 3.139 -8.962 1.00 97.06 319 ILE A CA 1
ATOM 2418 C C . ILE A 1 319 ? -3.284 3.689 -9.851 1.00 97.06 319 ILE A C 1
ATOM 2420 O O . ILE A 1 319 ? -3.433 3.685 -11.071 1.00 97.06 319 ILE A O 1
ATOM 2424 N N . LEU A 1 320 ? -2.144 4.097 -9.281 1.00 96.00 320 LEU A N 1
ATOM 2425 C CA . LEU A 1 320 ? -1.014 4.601 -10.072 1.00 96.00 320 LEU A CA 1
ATOM 2426 C C . LEU A 1 320 ? -0.355 3.511 -10.927 1.00 96.00 320 LEU A C 1
ATOM 2428 O O . LEU A 1 320 ? 0.082 3.790 -12.042 1.00 96.00 320 LEU A O 1
ATOM 2432 N N . SER A 1 321 ? -0.346 2.261 -10.462 1.00 95.50 321 SER A N 1
ATOM 2433 C CA . SER A 1 321 ? 0.059 1.113 -11.281 1.00 95.50 321 SER A CA 1
ATOM 2434 C C . SER A 1 321 ? -0.871 0.918 -12.486 1.00 95.50 321 SER A C 1
ATOM 2436 O O . SER A 1 321 ? -0.406 0.746 -13.612 1.00 95.50 321 SER A O 1
ATOM 2438 N N . GLN A 1 322 ? -2.189 1.025 -12.287 1.00 95.00 322 GLN A N 1
ATOM 2439 C CA . GLN A 1 322 ? -3.159 0.943 -13.385 1.00 95.00 322 GLN A CA 1
ATOM 2440 C C . GLN A 1 322 ? -3.068 2.137 -14.339 1.00 95.00 322 GLN A C 1
ATOM 2442 O O . GLN A 1 322 ? -3.140 1.947 -15.551 1.00 95.00 322 GLN A O 1
ATOM 2447 N N . LEU A 1 323 ? -2.838 3.343 -13.816 1.00 93.31 323 LEU A N 1
ATOM 2448 C CA . LEU A 1 323 ? -2.604 4.541 -14.621 1.00 93.31 323 LEU A CA 1
ATOM 2449 C C . LEU A 1 323 ? -1.370 4.375 -15.516 1.00 93.31 323 LEU A C 1
ATOM 2451 O O . LEU A 1 323 ? -1.424 4.696 -16.702 1.00 93.31 323 LEU A O 1
ATOM 2455 N N . ARG A 1 324 ? -0.282 3.807 -14.981 1.00 91.62 324 ARG A N 1
ATOM 2456 C CA . ARG A 1 324 ? 0.908 3.462 -15.764 1.00 91.62 324 ARG A CA 1
ATOM 2457 C C . ARG A 1 324 ? 0.585 2.484 -16.892 1.00 91.62 324 ARG A C 1
ATOM 2459 O O . ARG A 1 324 ? 0.870 2.790 -18.044 1.00 91.62 324 ARG A O 1
ATOM 2466 N N . ILE A 1 325 ? -0.039 1.346 -16.576 1.00 90.44 325 ILE A N 1
ATOM 2467 C CA . ILE A 1 325 ? -0.404 0.318 -17.569 1.00 90.44 325 ILE A CA 1
ATOM 2468 C C . ILE A 1 325 ? -1.275 0.920 -18.679 1.00 90.44 325 ILE A C 1
ATOM 2470 O O . ILE A 1 325 ? -1.082 0.634 -19.862 1.00 90.44 325 ILE A O 1
ATOM 2474 N N . LEU A 1 326 ? -2.232 1.767 -18.300 1.00 89.06 326 LEU A N 1
ATOM 2475 C CA . LEU A 1 326 ? -3.097 2.474 -19.230 1.00 89.06 326 LEU A CA 1
ATOM 2476 C C . LEU A 1 326 ? -2.299 3.442 -20.118 1.00 89.06 326 LEU A C 1
ATOM 2478 O O . LEU A 1 326 ? -2.467 3.425 -21.334 1.00 89.06 326 LEU A O 1
ATOM 2482 N N . GLY A 1 327 ? -1.387 4.224 -19.536 1.00 86.12 327 GLY A N 1
ATOM 2483 C CA . GLY A 1 327 ? -0.502 5.134 -20.269 1.00 86.12 327 GLY A CA 1
ATOM 2484 C C . GLY A 1 327 ? 0.401 4.426 -21.273 1.00 86.12 327 GLY A C 1
ATOM 2485 O O . GLY A 1 327 ? 0.527 4.887 -22.406 1.00 86.12 327 GLY A O 1
ATOM 2486 N N . ASP A 1 328 ? 0.977 3.283 -20.906 1.00 85.31 328 ASP A N 1
ATOM 2487 C CA . ASP A 1 328 ? 1.820 2.478 -21.800 1.00 85.31 328 ASP A CA 1
ATOM 2488 C C . ASP A 1 328 ? 0.993 1.914 -22.975 1.00 85.31 328 ASP A C 1
ATOM 2490 O O . ASP A 1 328 ? 1.410 1.926 -24.141 1.00 85.31 328 ASP A O 1
ATOM 2494 N N . ARG A 1 329 ? -0.246 1.491 -22.697 1.00 85.31 329 ARG A N 1
ATOM 2495 C CA . ARG A 1 329 ? -1.190 1.009 -23.714 1.00 85.31 329 ARG A CA 1
ATOM 2496 C C . ARG A 1 329 ? -1.659 2.111 -24.665 1.00 85.31 329 ARG A C 1
ATOM 2498 O O . ARG A 1 329 ? -1.834 1.853 -25.853 1.00 85.31 329 ARG A O 1
ATOM 2505 N N . ASP A 1 330 ? -1.906 3.313 -24.166 1.00 83.44 330 ASP A N 1
ATOM 2506 C CA . ASP A 1 330 ? -2.420 4.404 -24.996 1.00 83.44 330 ASP A CA 1
ATOM 2507 C C . ASP A 1 330 ? -1.286 5.068 -25.794 1.00 83.44 330 ASP A C 1
ATOM 2509 O O . ASP A 1 330 ? -1.485 5.409 -26.962 1.00 83.44 330 ASP A O 1
ATOM 2513 N N . ARG A 1 331 ? -0.059 5.116 -25.249 1.00 78.88 331 ARG A N 1
ATOM 2514 C CA . ARG A 1 331 ? 1.143 5.518 -26.000 1.00 78.88 331 ARG A CA 1
ATOM 2515 C C . ARG A 1 331 ? 1.499 4.557 -27.121 1.00 78.88 331 ARG A C 1
ATOM 2517 O O . ARG A 1 331 ? 1.732 5.013 -28.237 1.00 78.88 331 ARG A O 1
ATOM 2524 N N . SER A 1 332 ? 1.453 3.245 -26.881 1.00 80.69 332 SER A N 1
ATOM 2525 C CA . SER A 1 332 ? 1.659 2.251 -27.952 1.00 80.69 332 SER A CA 1
ATOM 2526 C C . SER A 1 332 ? 0.609 2.339 -29.070 1.00 80.69 332 SER A C 1
ATOM 2528 O O . SER A 1 332 ? 0.871 1.918 -30.194 1.00 80.69 332 SER A O 1
ATOM 2530 N N . LYS A 1 333 ? -0.559 2.938 -28.797 1.00 81.06 333 LYS A N 1
ATOM 2531 C CA . LYS A 1 333 ? -1.616 3.232 -29.782 1.00 81.06 333 LYS A CA 1
ATOM 2532 C C . LYS A 1 333 ? -1.556 4.650 -30.368 1.00 81.06 333 LYS A C 1
ATOM 2534 O O . LYS A 1 333 ? -2.418 4.990 -31.174 1.00 81.06 333 LYS A O 1
ATOM 2539 N N . GLY A 1 334 ? -0.599 5.487 -29.960 1.00 75.88 334 GLY A N 1
ATOM 2540 C CA . GLY A 1 334 ? -0.475 6.881 -30.406 1.00 75.88 334 GLY A CA 1
ATOM 2541 C C . GLY A 1 334 ? -1.541 7.843 -29.855 1.00 75.88 334 GLY A C 1
ATOM 2542 O O . GLY A 1 334 ? -1.680 8.953 -30.361 1.00 75.88 334 GLY A O 1
ATOM 2543 N N . LYS A 1 335 ? -2.293 7.455 -28.818 1.00 77.19 335 LYS A N 1
ATOM 2544 C CA . LYS A 1 335 ? -3.387 8.236 -28.208 1.00 77.19 335 LYS A CA 1
ATOM 2545 C C . LYS A 1 335 ? -2.887 9.172 -27.098 1.00 77.19 335 LYS A C 1
ATOM 2547 O O . LYS A 1 335 ? -3.377 9.151 -25.973 1.00 77.19 335 LYS A O 1
ATOM 2552 N N . VAL A 1 336 ? -1.897 10.009 -27.406 1.00 71.19 336 VAL A N 1
ATOM 2553 C CA . VAL A 1 336 ? -1.249 10.890 -26.408 1.00 71.19 336 VAL A CA 1
ATOM 2554 C C . VAL A 1 336 ? -2.210 11.959 -25.858 1.00 71.19 336 VAL A C 1
ATOM 2556 O O . VAL A 1 336 ? -2.071 12.386 -24.719 1.00 71.19 336 VAL A O 1
ATOM 2559 N N . SER A 1 337 ? -3.245 12.342 -26.612 1.00 69.56 337 SER A N 1
ATOM 2560 C CA . SER A 1 337 ? -4.271 13.303 -26.173 1.00 69.56 337 SER A CA 1
ATOM 2561 C C . SER A 1 337 ? -5.175 12.800 -25.042 1.00 69.56 337 SER A C 1
ATOM 2563 O O . SER A 1 337 ? -5.841 13.607 -24.404 1.00 69.56 337 SER A O 1
ATOM 2565 N N . GLU A 1 338 ? -5.232 11.485 -24.806 1.00 75.75 338 GLU A N 1
ATOM 2566 C CA . GLU A 1 338 ? -6.039 10.883 -23.731 1.00 75.75 338 GLU A CA 1
ATOM 2567 C C . GLU A 1 338 ? -5.290 10.855 -22.383 1.00 75.75 338 GLU A C 1
ATOM 2569 O O . GLU A 1 338 ? -5.908 10.612 -21.342 1.00 75.75 338 GLU A O 1
ATOM 2574 N N . MET A 1 339 ? -3.978 11.130 -22.395 1.00 82.12 339 MET A N 1
ATOM 2575 C CA . MET A 1 339 ? -3.120 11.154 -21.210 1.00 82.12 339 MET A CA 1
ATOM 2576 C C . MET A 1 339 ? -3.416 12.340 -20.284 1.00 82.12 339 MET A C 1
ATOM 2578 O O . MET A 1 339 ? -3.963 13.369 -20.681 1.00 82.12 339 MET A O 1
ATOM 2582 N N . LEU A 1 340 ? -3.000 12.211 -19.022 1.00 84.81 340 LEU A N 1
ATOM 2583 C CA . LEU A 1 340 ? -3.097 13.297 -18.045 1.00 84.81 340 LEU A CA 1
ATOM 2584 C C . LEU A 1 340 ? -2.342 14.558 -18.478 1.00 84.81 340 LEU A C 1
ATOM 2586 O O . LEU A 1 340 ? -1.175 14.510 -18.864 1.00 84.81 340 LEU A O 1
ATOM 2590 N N . ALA A 1 341 ? -2.996 15.705 -18.293 1.00 85.25 341 ALA A N 1
ATOM 2591 C CA . ALA A 1 341 ? -2.377 17.008 -18.476 1.00 85.25 341 ALA A CA 1
ATOM 2592 C C . ALA A 1 341 ? -1.185 17.210 -17.510 1.00 85.25 341 ALA A C 1
ATOM 2594 O O . ALA A 1 341 ? -1.262 16.788 -16.348 1.00 85.25 341 ALA A O 1
ATOM 2595 N N . PRO A 1 342 ? -0.128 17.946 -17.915 1.00 86.19 342 PRO A N 1
ATOM 2596 C CA . PRO A 1 342 ? 1.044 18.200 -17.070 1.00 86.19 342 PRO A CA 1
ATOM 2597 C C . PRO A 1 342 ? 0.713 18.796 -15.694 1.00 86.19 342 PRO A C 1
ATOM 2599 O O . PRO A 1 342 ? 1.381 18.500 -14.703 1.00 86.19 342 PRO A O 1
ATOM 2602 N N . SER A 1 343 ? -0.334 19.624 -15.604 1.00 86.56 343 SER A N 1
ATOM 2603 C CA . SER A 1 343 ? -0.809 20.206 -14.343 1.00 86.56 343 SER A CA 1
ATOM 2604 C C . SER A 1 343 ? -1.287 19.145 -13.347 1.00 86.56 343 SER A C 1
ATOM 2606 O O . SER A 1 343 ? -0.896 19.206 -12.180 1.00 86.56 343 SER A O 1
ATOM 2608 N N . LYS A 1 344 ? -2.064 18.157 -13.813 1.00 88.25 344 LYS A N 1
ATOM 2609 C CA . LYS A 1 344 ? -2.557 17.026 -13.014 1.00 88.25 344 LYS A CA 1
ATOM 2610 C C . LYS A 1 344 ? -1.405 16.129 -12.559 1.00 88.25 344 LYS A C 1
ATOM 2612 O O . LYS A 1 344 ? -1.321 15.803 -11.380 1.00 88.25 344 LYS A O 1
ATOM 2617 N N . CYS A 1 345 ? -0.446 15.830 -13.439 1.00 90.44 345 CYS A N 1
ATOM 2618 C CA . CYS A 1 345 ? 0.757 15.075 -13.064 1.00 90.44 345 CYS A CA 1
ATOM 2619 C C . CYS A 1 345 ? 1.531 15.766 -11.927 1.00 90.44 345 CYS A C 1
ATOM 2621 O O . CYS A 1 345 ? 1.810 15.164 -10.891 1.00 90.44 345 CYS A O 1
ATOM 2623 N N . ARG A 1 346 ? 1.794 17.073 -12.060 1.00 90.50 346 ARG A N 1
ATOM 2624 C CA . ARG A 1 346 ? 2.475 17.852 -11.013 1.00 90.50 346 ARG A CA 1
ATOM 2625 C C . ARG A 1 346 ? 1.692 17.883 -9.698 1.00 90.50 346 ARG A C 1
ATOM 2627 O O . ARG A 1 346 ? 2.315 17.930 -8.641 1.00 90.50 346 ARG A O 1
ATOM 2634 N N . ALA A 1 347 ? 0.358 17.917 -9.742 1.00 90.75 347 ALA A N 1
ATOM 2635 C CA . ALA A 1 347 ? -0.473 17.839 -8.540 1.00 90.75 347 ALA A CA 1
ATOM 2636 C C . ALA A 1 347 ? -0.262 16.499 -7.818 1.00 90.75 347 ALA A C 1
ATOM 2638 O O . ALA A 1 347 ? 0.114 16.513 -6.647 1.00 90.75 347 ALA A O 1
ATOM 2639 N N . LEU A 1 348 ? -0.336 15.377 -8.545 1.00 93.00 348 LEU A N 1
ATOM 2640 C CA . LEU A 1 348 ? -0.080 14.043 -7.990 1.00 93.00 348 LEU A CA 1
ATOM 2641 C C . LEU A 1 348 ? 1.287 13.940 -7.315 1.00 93.00 348 LEU A C 1
ATOM 2643 O O . LEU A 1 348 ? 1.378 13.454 -6.192 1.00 93.00 348 LEU A O 1
ATOM 2647 N N . LEU A 1 349 ? 2.349 14.424 -7.966 1.00 94.69 349 LEU A N 1
ATOM 2648 C CA . LEU A 1 349 ? 3.695 14.376 -7.392 1.00 94.69 349 LEU A CA 1
ATOM 2649 C C . LEU A 1 349 ? 3.795 15.169 -6.082 1.00 94.69 349 LEU A C 1
ATOM 2651 O O . LEU A 1 349 ? 4.414 14.705 -5.127 1.00 94.69 349 LEU A O 1
ATOM 2655 N N . ARG A 1 350 ? 3.169 16.352 -6.010 1.00 93.69 350 ARG A N 1
ATOM 2656 C CA . ARG A 1 350 ? 3.143 17.139 -4.767 1.00 93.69 350 ARG A CA 1
ATOM 2657 C C . ARG A 1 350 ? 2.389 16.409 -3.660 1.00 93.69 350 ARG A C 1
ATOM 2659 O O . ARG A 1 350 ? 2.883 16.388 -2.537 1.00 93.69 350 ARG A O 1
ATOM 2666 N N . SER A 1 351 ? 1.249 15.799 -3.974 1.00 91.31 351 SER A N 1
ATOM 2667 C CA . SER A 1 351 ? 0.447 15.035 -3.014 1.00 91.31 351 SER A CA 1
ATOM 2668 C C . SER A 1 351 ? 1.187 13.781 -2.519 1.00 91.31 351 SER A C 1
ATOM 2670 O O . SER A 1 351 ? 1.194 13.502 -1.321 1.00 91.31 351 SER A O 1
ATOM 2672 N N . LEU A 1 352 ? 1.897 13.069 -3.404 1.00 93.81 352 LEU A N 1
ATOM 2673 C CA . LEU A 1 352 ? 2.761 11.938 -3.038 1.00 93.81 352 LEU A CA 1
ATOM 2674 C C . LEU A 1 352 ? 3.908 12.368 -2.112 1.00 93.81 352 LEU A C 1
ATOM 2676 O O . LEU A 1 352 ? 4.124 11.741 -1.074 1.00 93.81 352 LEU A O 1
ATOM 2680 N N . ASN A 1 353 ? 4.609 13.457 -2.445 1.00 92.75 353 ASN A N 1
ATOM 2681 C CA . ASN A 1 353 ? 5.674 14.000 -1.599 1.00 92.75 353 ASN A CA 1
ATOM 2682 C C . ASN A 1 353 ? 5.131 14.440 -0.234 1.00 92.75 353 ASN A C 1
ATOM 2684 O O . ASN A 1 353 ? 5.728 14.123 0.791 1.00 92.75 353 ASN A O 1
ATOM 2688 N N . ALA A 1 354 ? 3.983 15.122 -0.201 1.00 89.62 354 ALA A N 1
ATOM 2689 C CA . ALA A 1 354 ? 3.339 15.540 1.043 1.00 89.62 354 ALA A CA 1
ATOM 2690 C C . ALA A 1 354 ? 2.974 14.342 1.935 1.00 89.62 354 ALA A C 1
ATOM 2692 O O . ALA A 1 354 ? 3.174 14.402 3.146 1.00 89.62 354 ALA A O 1
ATOM 2693 N N . CYS A 1 355 ? 2.512 13.237 1.342 1.00 88.19 355 CYS A N 1
ATOM 2694 C CA . CYS A 1 355 ? 2.211 12.003 2.064 1.00 88.19 355 CYS A CA 1
ATOM 2695 C C . CYS A 1 355 ? 3.476 11.345 2.652 1.00 88.19 355 CYS A C 1
ATOM 2697 O O . CYS A 1 355 ? 3.475 10.939 3.815 1.00 88.19 355 CYS A O 1
ATOM 2699 N N . LEU A 1 356 ? 4.577 11.281 1.891 1.00 89.19 356 LEU A N 1
ATOM 2700 C CA . LEU A 1 356 ? 5.858 10.742 2.379 1.00 89.19 356 LEU A CA 1
ATOM 2701 C C . LEU A 1 356 ? 6.486 11.601 3.482 1.00 89.19 356 LEU A C 1
ATOM 2703 O O . LEU A 1 356 ? 7.123 11.066 4.388 1.00 89.19 356 LEU A O 1
ATOM 2707 N N . LEU A 1 357 ? 6.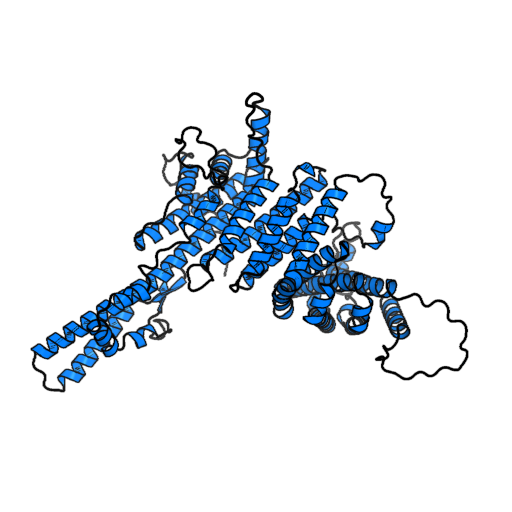307 12.919 3.399 1.00 88.62 357 LEU A N 1
ATOM 2708 C CA . LEU A 1 357 ? 6.879 13.905 4.316 1.00 88.62 357 LEU A CA 1
ATOM 2709 C C . LEU A 1 357 ? 5.909 14.332 5.423 1.00 88.62 357 LEU A C 1
ATOM 2711 O O . LEU A 1 357 ? 6.146 15.328 6.113 1.00 88.62 357 LEU A O 1
ATOM 2715 N N . HIS A 1 358 ? 4.807 13.604 5.592 1.00 78.50 358 HIS A N 1
ATOM 2716 C CA . HIS A 1 358 ? 3.794 13.941 6.576 1.00 78.50 358 HIS A CA 1
ATOM 2717 C C . HIS A 1 358 ? 4.380 13.949 7.998 1.00 78.50 358 HIS A C 1
ATOM 2719 O O . HIS A 1 358 ? 5.251 13.150 8.340 1.00 78.50 358 HIS A O 1
ATOM 2725 N N . ARG A 1 359 ? 3.867 14.827 8.874 1.00 61.22 359 ARG A N 1
ATOM 2726 C CA . ARG A 1 359 ? 4.391 15.042 10.244 1.00 61.22 359 ARG A CA 1
ATOM 2727 C C . ARG A 1 359 ? 4.334 13.818 11.158 1.00 61.22 359 ARG A C 1
ATOM 2729 O O . ARG A 1 359 ? 4.892 13.842 12.251 1.00 61.22 359 ARG A O 1
ATOM 2736 N N . SER A 1 360 ? 3.633 12.775 10.740 1.00 64.31 360 SER A N 1
ATOM 2737 C CA . SER A 1 360 ? 3.446 11.568 11.521 1.00 64.31 360 SER A CA 1
ATOM 2738 C C . SER A 1 360 ? 4.037 10.369 10.799 1.00 64.31 360 SER A C 1
ATOM 2740 O O . SER A 1 360 ? 3.830 10.232 9.590 1.00 64.31 360 SER A O 1
ATOM 2742 N N . PRO A 1 361 ? 4.735 9.482 11.521 1.00 66.38 361 PRO A N 1
ATOM 2743 C CA . PRO A 1 361 ? 5.377 8.335 10.914 1.00 66.38 361 PRO A CA 1
ATOM 2744 C C . PRO A 1 361 ? 4.336 7.354 10.362 1.00 66.38 361 PRO A C 1
ATOM 2746 O O . PRO A 1 361 ? 3.655 6.644 11.101 1.00 66.38 361 PRO A O 1
ATOM 2749 N N . VAL A 1 362 ? 4.262 7.271 9.035 1.00 76.44 362 VAL A N 1
ATOM 2750 C CA . VAL A 1 362 ? 3.556 6.195 8.333 1.00 76.44 362 VAL A CA 1
ATOM 2751 C C . VAL A 1 362 ? 4.277 4.866 8.625 1.00 76.44 362 VAL A C 1
ATOM 2753 O O . VAL A 1 362 ? 5.512 4.829 8.548 1.00 76.44 362 VAL A O 1
ATOM 2756 N N . PRO A 1 363 ? 3.568 3.762 8.939 1.00 83.81 363 PRO A N 1
ATOM 2757 C CA . PRO A 1 363 ? 4.190 2.448 9.100 1.00 83.81 363 PRO A CA 1
ATOM 2758 C C . PRO A 1 363 ? 5.009 2.060 7.865 1.00 83.81 363 PRO A C 1
ATOM 2760 O O . PRO A 1 363 ? 4.605 2.355 6.742 1.00 83.81 363 PRO A O 1
ATOM 2763 N N . GLN A 1 364 ? 6.134 1.361 8.050 1.00 86.06 364 GLN A N 1
ATOM 2764 C CA . GLN A 1 364 ? 7.061 1.045 6.952 1.00 86.06 364 GLN A CA 1
ATOM 2765 C C . GLN A 1 364 ? 6.371 0.377 5.753 1.00 86.06 364 GLN A C 1
ATOM 2767 O O . GLN A 1 364 ? 6.600 0.786 4.621 1.00 86.06 364 GLN A O 1
ATOM 2772 N N . ALA A 1 365 ? 5.485 -0.596 5.988 1.00 87.62 365 ALA A N 1
ATOM 2773 C CA . ALA A 1 365 ? 4.757 -1.272 4.914 1.00 87.62 365 ALA A CA 1
ATOM 2774 C C . ALA A 1 365 ? 3.918 -0.298 4.064 1.00 87.62 365 ALA A C 1
ATOM 2776 O O . ALA A 1 365 ? 3.997 -0.322 2.843 1.00 87.62 365 ALA A O 1
ATOM 2777 N N . SER A 1 366 ? 3.177 0.609 4.704 1.00 90.00 366 SER A N 1
ATOM 2778 C CA . SER A 1 366 ? 2.354 1.609 4.010 1.00 90.00 366 SER A CA 1
ATOM 2779 C C . SER A 1 366 ? 3.195 2.696 3.343 1.00 90.00 366 SER A C 1
ATOM 2781 O O . SER A 1 366 ? 2.850 3.173 2.266 1.00 90.00 366 SER A O 1
ATOM 2783 N N . ARG A 1 367 ? 4.338 3.055 3.936 1.00 90.88 367 ARG A N 1
ATOM 2784 C CA . ARG A 1 367 ? 5.299 3.965 3.307 1.00 90.88 367 ARG A CA 1
ATOM 2785 C C . ARG A 1 367 ? 5.879 3.355 2.030 1.00 90.88 367 ARG A C 1
ATOM 2787 O O . ARG A 1 367 ? 6.012 4.065 1.039 1.00 90.88 367 ARG A O 1
ATOM 2794 N N . LEU A 1 368 ? 6.148 2.047 2.016 1.00 93.44 368 LEU A N 1
ATOM 2795 C CA . LEU A 1 368 ? 6.599 1.345 0.812 1.00 93.44 368 LEU A CA 1
ATOM 2796 C C . LEU A 1 368 ? 5.553 1.322 -0.297 1.00 93.44 368 LEU A C 1
ATOM 2798 O O . LEU A 1 368 ? 5.934 1.416 -1.460 1.00 93.44 368 LEU A O 1
ATOM 2802 N N . ASP A 1 369 ? 4.265 1.255 0.036 1.00 94.75 369 ASP A N 1
ATOM 2803 C CA . ASP A 1 369 ? 3.207 1.400 -0.965 1.00 94.75 369 ASP A CA 1
ATOM 2804 C C . ASP A 1 369 ? 3.261 2.786 -1.625 1.00 94.75 369 ASP A C 1
ATOM 2806 O O . ASP A 1 369 ? 3.221 2.875 -2.848 1.00 94.75 369 ASP A O 1
ATOM 2810 N N . ILE A 1 370 ? 3.448 3.866 -0.856 1.00 94.94 370 ILE A N 1
ATOM 2811 C CA . ILE A 1 370 ? 3.582 5.223 -1.419 1.00 94.94 370 ILE A CA 1
ATOM 2812 C C . ILE A 1 370 ? 4.878 5.384 -2.229 1.00 94.94 370 ILE A C 1
ATOM 2814 O O . ILE A 1 370 ? 4.851 5.987 -3.300 1.00 94.94 370 ILE A O 1
ATOM 2818 N N . ILE A 1 371 ? 6.002 4.812 -1.781 1.00 95.38 371 ILE A N 1
ATOM 2819 C CA . ILE A 1 371 ? 7.262 4.796 -2.550 1.00 95.38 371 ILE A CA 1
ATOM 2820 C C . ILE A 1 371 ? 7.084 4.016 -3.863 1.00 95.38 371 ILE A C 1
ATOM 2822 O O . ILE A 1 371 ? 7.517 4.469 -4.923 1.00 95.38 371 ILE A O 1
ATOM 2826 N N . GLY A 1 372 ? 6.404 2.868 -3.821 1.00 95.56 372 GLY A N 1
ATOM 2827 C CA . GLY A 1 372 ? 6.033 2.104 -5.010 1.00 95.56 372 GLY A CA 1
ATOM 2828 C C . GLY A 1 372 ? 5.133 2.912 -5.944 1.00 95.56 372 GLY A C 1
ATOM 2829 O O . GLY A 1 372 ? 5.354 2.930 -7.151 1.00 95.56 372 GLY A O 1
ATOM 2830 N N . ALA A 1 373 ? 4.175 3.655 -5.393 1.00 96.56 373 ALA A N 1
ATOM 2831 C CA . ALA A 1 373 ? 3.298 4.539 -6.148 1.00 96.56 373 ALA A CA 1
ATOM 2832 C C . ALA A 1 373 ? 4.065 5.686 -6.829 1.00 96.56 373 ALA A C 1
ATOM 2834 O O . ALA A 1 373 ? 3.831 5.959 -8.006 1.00 96.56 373 ALA A O 1
ATOM 2835 N N . LEU A 1 374 ? 5.033 6.298 -6.133 1.00 96.12 374 LEU A N 1
ATOM 2836 C CA . LEU A 1 374 ? 5.960 7.277 -6.705 1.00 96.12 374 LEU A CA 1
ATOM 2837 C C . LEU A 1 374 ? 6.734 6.672 -7.882 1.00 96.12 374 LEU A C 1
ATOM 2839 O O . LEU A 1 374 ? 6.807 7.289 -8.942 1.00 96.12 374 LEU A O 1
ATOM 2843 N N . LEU A 1 375 ? 7.248 5.449 -7.741 1.00 93.69 375 LEU A N 1
ATOM 2844 C CA . LEU A 1 375 ? 7.929 4.748 -8.830 1.00 93.69 375 LEU A CA 1
ATOM 2845 C C . LEU A 1 375 ? 7.004 4.528 -10.041 1.00 93.69 375 LEU A C 1
ATOM 2847 O O . LEU A 1 375 ? 7.412 4.796 -11.172 1.00 93.69 375 LEU A O 1
ATOM 2851 N N . GLN A 1 376 ? 5.754 4.093 -9.827 1.00 94.12 376 GLN A N 1
ATOM 2852 C CA . GLN A 1 376 ? 4.785 3.934 -10.921 1.00 94.12 376 GLN A CA 1
ATOM 2853 C C . GLN A 1 376 ? 4.450 5.270 -11.593 1.00 94.12 376 GLN A C 1
ATOM 2855 O O . GLN A 1 376 ? 4.388 5.330 -12.819 1.00 94.12 376 GLN A O 1
ATOM 2860 N N . TYR A 1 377 ? 4.292 6.343 -10.814 1.00 94.94 377 TYR A N 1
ATOM 2861 C CA . TYR A 1 377 ? 4.066 7.694 -11.328 1.00 94.94 377 TYR A CA 1
ATOM 2862 C C . TYR A 1 377 ? 5.243 8.187 -12.182 1.00 94.94 377 TYR A C 1
ATOM 2864 O O . TYR A 1 377 ? 5.044 8.690 -13.287 1.00 94.94 377 TYR A O 1
ATOM 2872 N N . LEU A 1 378 ? 6.479 8.027 -11.700 1.00 91.50 378 LEU A N 1
ATOM 2873 C CA . LEU A 1 378 ? 7.671 8.465 -12.430 1.00 91.50 378 LEU A CA 1
ATOM 2874 C C . LEU A 1 378 ? 7.882 7.674 -13.723 1.00 91.50 378 LEU A C 1
ATOM 2876 O O . LEU A 1 378 ? 8.355 8.250 -14.701 1.00 91.50 378 LEU A O 1
ATOM 2880 N N . ALA A 1 379 ? 7.512 6.391 -13.736 1.00 88.19 379 ALA A N 1
ATOM 2881 C CA . ALA A 1 379 ? 7.495 5.574 -14.945 1.00 88.19 379 ALA A CA 1
ATOM 2882 C C . ALA A 1 379 ? 6.362 5.991 -15.900 1.00 88.19 379 ALA A C 1
ATOM 2884 O O . ALA A 1 379 ? 6.590 6.127 -17.095 1.00 88.19 379 ALA A O 1
ATOM 2885 N N . TYR A 1 380 ? 5.162 6.291 -15.393 1.00 88.75 380 TYR A N 1
ATOM 2886 C CA . TYR A 1 380 ? 4.078 6.850 -16.207 1.00 88.75 380 TYR A CA 1
ATOM 2887 C C . TYR A 1 380 ? 4.473 8.192 -16.848 1.00 88.75 380 TYR A C 1
ATOM 2889 O O . TYR A 1 380 ? 4.135 8.462 -17.996 1.00 88.75 380 TYR A O 1
ATOM 2897 N N . CYS A 1 381 ? 5.244 9.033 -16.166 1.00 85.88 381 CYS A N 1
ATOM 2898 C CA . CYS A 1 381 ? 5.724 10.283 -16.751 1.00 85.88 381 CYS A CA 1
ATOM 2899 C C . CYS A 1 381 ? 6.875 10.103 -17.759 1.00 85.88 381 CYS A C 1
ATOM 2901 O O . CYS A 1 381 ? 7.215 11.076 -18.422 1.00 85.88 381 CYS A O 1
ATOM 2903 N N . ARG A 1 382 ? 7.483 8.909 -17.887 1.00 75.62 382 ARG A N 1
ATOM 2904 C CA . ARG A 1 382 ? 8.667 8.682 -18.734 1.00 75.62 382 ARG A CA 1
ATOM 2905 C C . ARG A 1 382 ? 8.520 7.473 -19.665 1.00 75.62 382 ARG A C 1
ATOM 2907 O O . ARG A 1 382 ? 8.683 6.342 -19.217 1.00 75.62 382 ARG A O 1
ATOM 2914 N N . PRO A 1 383 ? 8.263 7.697 -20.966 1.00 54.62 383 PRO A N 1
ATOM 2915 C CA . PRO A 1 383 ? 7.945 6.618 -21.902 1.00 54.62 383 PRO A CA 1
ATOM 2916 C C . PRO A 1 383 ? 9.131 5.757 -22.375 1.00 54.62 383 PRO A C 1
ATOM 2918 O O . PRO A 1 383 ? 8.890 4.668 -22.881 1.00 54.62 383 PRO A O 1
ATOM 2921 N N . ASP A 1 384 ? 10.391 6.165 -22.181 1.00 53.75 384 ASP A N 1
ATOM 2922 C CA . ASP A 1 384 ? 11.558 5.453 -22.738 1.00 53.75 384 ASP A CA 1
ATOM 2923 C C . ASP A 1 384 ? 12.415 4.756 -21.667 1.00 53.75 384 ASP A C 1
ATOM 2925 O O . ASP A 1 384 ? 13.562 5.135 -21.415 1.00 53.75 384 ASP A O 1
ATOM 2929 N N . ALA A 1 385 ? 11.871 3.714 -21.037 1.00 45.56 385 ALA A N 1
ATOM 2930 C CA . ALA A 1 385 ? 12.638 2.807 -20.174 1.00 45.56 385 ALA A CA 1
ATOM 2931 C C . ALA A 1 385 ? 13.032 1.486 -20.866 1.00 45.56 385 ALA A C 1
ATOM 2933 O O . ALA A 1 385 ? 13.531 0.576 -20.202 1.00 45.56 385 ALA A O 1
ATOM 2934 N N . ASP A 1 386 ? 12.865 1.369 -22.187 1.00 32.56 386 ASP A N 1
ATOM 2935 C CA . ASP A 1 386 ? 13.432 0.261 -22.961 1.00 32.56 386 ASP A CA 1
ATOM 2936 C C . ASP A 1 386 ? 14.946 0.443 -23.087 1.00 32.56 386 ASP A C 1
ATOM 2938 O O . ASP A 1 386 ? 15.430 0.903 -24.112 1.00 32.56 386 ASP A O 1
ATOM 2942 N N . GLY A 1 387 ? 15.687 0.120 -22.019 1.00 35.19 387 GLY A N 1
ATOM 2943 C CA . GLY A 1 387 ? 17.051 -0.440 -22.012 1.00 35.19 387 GLY A CA 1
ATOM 2944 C C . GLY A 1 387 ? 18.165 0.204 -22.856 1.00 35.19 387 GLY A C 1
ATOM 2945 O O . GLY A 1 387 ? 19.271 -0.338 -22.900 1.00 35.19 387 GLY A O 1
ATOM 2946 N N . LEU A 1 388 ? 17.920 1.327 -23.517 1.00 29.39 388 LEU A N 1
ATOM 2947 C CA . LEU A 1 388 ? 18.819 1.986 -24.443 1.00 29.39 388 LEU A CA 1
ATOM 2948 C C . LEU A 1 388 ? 19.492 3.124 -23.692 1.00 29.39 388 LEU A C 1
ATOM 2950 O O . LEU A 1 388 ? 18.892 4.134 -23.328 1.00 29.39 388 LEU A O 1
ATOM 2954 N N . SER A 1 389 ? 20.770 2.884 -23.420 1.00 30.03 389 SER A N 1
ATOM 2955 C CA . SER A 1 389 ? 21.714 3.841 -22.864 1.00 30.03 389 SER A CA 1
ATOM 2956 C C . SER A 1 389 ? 21.546 5.233 -23.502 1.00 30.03 389 SER A C 1
ATOM 2958 O O . SER A 1 389 ? 21.361 5.319 -24.718 1.00 30.03 389 SER A O 1
ATOM 2960 N N . PRO A 1 390 ? 21.696 6.338 -22.746 1.00 33.50 390 PRO A N 1
ATOM 2961 C CA . PRO A 1 390 ? 21.711 7.701 -23.300 1.00 33.50 390 PRO A CA 1
ATOM 2962 C C . PRO A 1 390 ? 22.728 7.900 -24.447 1.00 33.50 390 PRO A C 1
ATOM 2964 O O . PRO A 1 390 ? 22.626 8.858 -25.212 1.00 33.50 390 PRO A O 1
ATOM 2967 N N . VAL A 1 391 ? 23.665 6.963 -24.631 1.00 30.70 391 VAL A N 1
ATOM 2968 C CA . VAL A 1 391 ? 24.601 6.889 -25.761 1.00 30.70 391 VAL A CA 1
ATOM 2969 C C . VAL A 1 391 ? 23.908 6.707 -27.124 1.00 30.70 391 VAL A C 1
ATOM 2971 O O . VAL A 1 391 ? 24.378 7.277 -28.106 1.00 30.70 391 VAL A O 1
ATOM 2974 N N . THR A 1 392 ? 22.782 5.989 -27.228 1.00 32.06 392 THR A N 1
ATOM 2975 C CA . THR A 1 392 ? 22.110 5.745 -28.526 1.00 32.06 392 THR A CA 1
ATOM 2976 C C . THR A 1 392 ? 21.152 6.858 -28.948 1.00 32.06 392 THR A C 1
ATOM 2978 O O . THR A 1 392 ? 20.899 7.016 -30.141 1.00 32.06 392 THR A O 1
ATOM 2981 N N . LYS A 1 393 ? 20.671 7.692 -28.014 1.00 35.88 393 LYS A N 1
ATOM 2982 C CA . LYS A 1 393 ? 19.830 8.859 -28.348 1.00 35.88 393 LYS A CA 1
ATOM 2983 C C . LYS A 1 393 ? 20.608 9.975 -29.053 1.00 35.88 393 LYS A C 1
ATOM 2985 O O . LYS A 1 393 ? 20.018 10.783 -29.759 1.00 35.88 393 LYS A O 1
ATOM 2990 N N . ARG A 1 394 ? 21.942 9.992 -28.940 1.00 31.44 394 ARG A N 1
ATOM 2991 C CA . ARG A 1 394 ? 22.800 11.020 -29.557 1.00 31.44 394 ARG A CA 1
ATOM 2992 C C . ARG A 1 394 ? 22.915 10.905 -31.090 1.00 31.44 394 ARG A C 1
ATOM 2994 O O . ARG A 1 394 ? 23.526 11.773 -31.703 1.00 31.44 394 ARG A O 1
ATOM 3001 N N . GLY A 1 395 ? 22.348 9.855 -31.699 1.00 33.06 395 GLY A N 1
ATOM 3002 C CA . GLY A 1 395 ? 22.457 9.562 -33.134 1.00 33.06 395 GLY A CA 1
ATOM 3003 C C . GLY A 1 395 ? 21.179 9.714 -33.970 1.00 33.06 395 GLY A C 1
ATOM 3004 O O . GLY A 1 395 ? 21.250 9.500 -35.178 1.00 33.06 395 GLY A O 1
ATOM 3005 N N . GLN A 1 396 ? 20.025 10.062 -33.388 1.00 32.31 396 GLN A N 1
ATOM 3006 C CA . GLN A 1 396 ? 18.781 10.235 -34.154 1.00 32.31 396 GLN A CA 1
ATOM 3007 C C . GLN A 1 396 ? 18.468 11.718 -34.387 1.00 32.31 396 GLN A C 1
ATOM 3009 O O . GLN A 1 396 ? 18.438 12.529 -33.465 1.00 32.31 396 GLN A O 1
ATOM 3014 N N . SER A 1 397 ? 18.296 12.062 -35.664 1.00 31.41 397 SER A N 1
ATOM 3015 C CA . SER A 1 397 ? 18.082 13.419 -36.165 1.00 31.41 397 SER A CA 1
ATOM 3016 C C . SER A 1 397 ? 16.806 14.052 -35.593 1.00 31.41 397 SER A C 1
ATOM 3018 O O . SER A 1 397 ? 15.716 13.499 -35.705 1.00 31.41 397 SER A O 1
ATOM 3020 N N . MET A 1 398 ? 16.970 15.248 -35.030 1.00 39.81 398 MET A N 1
ATOM 3021 C CA . MET A 1 398 ? 16.001 16.116 -34.339 1.00 39.81 398 MET A CA 1
ATOM 3022 C C . MET A 1 398 ? 14.878 16.716 -35.221 1.00 39.81 398 MET A C 1
ATOM 3024 O O . MET A 1 398 ? 14.345 17.771 -34.887 1.00 39.81 398 MET A O 1
ATOM 3028 N N . ALA A 1 399 ? 14.530 16.123 -36.365 1.00 36.81 399 ALA A N 1
ATOM 3029 C CA . ALA A 1 399 ? 13.755 16.842 -37.384 1.00 36.81 399 ALA A CA 1
ATOM 3030 C C . ALA A 1 399 ? 12.218 16.668 -37.346 1.00 36.81 399 ALA A C 1
ATOM 3032 O O . ALA A 1 399 ? 11.546 17.557 -37.853 1.00 36.81 399 ALA A O 1
ATOM 3033 N N . ASP A 1 400 ? 11.646 15.627 -36.718 1.00 36.94 400 ASP A N 1
ATOM 3034 C CA . ASP A 1 400 ? 10.209 15.290 -36.910 1.00 36.94 400 ASP A CA 1
ATOM 3035 C C . ASP A 1 400 ? 9.334 15.166 -35.633 1.00 36.94 400 ASP A C 1
ATOM 3037 O O . ASP A 1 400 ? 8.224 14.642 -35.687 1.00 36.94 400 ASP A O 1
ATOM 3041 N N . LEU A 1 401 ? 9.759 15.659 -34.460 1.00 48.81 401 LEU A N 1
ATOM 3042 C CA . LEU A 1 401 ? 9.043 15.427 -33.183 1.00 48.81 401 LEU A CA 1
ATOM 3043 C C . LEU A 1 401 ? 8.696 16.729 -32.432 1.00 48.81 401 LEU A C 1
ATOM 3045 O O . LEU A 1 401 ? 9.337 17.058 -31.438 1.00 48.81 401 LEU A O 1
ATOM 3049 N N . SER A 1 402 ? 7.691 17.499 -32.876 1.00 55.28 402 SER A N 1
ATOM 3050 C CA . SER A 1 402 ? 7.542 18.903 -32.428 1.00 55.28 402 SER A CA 1
ATOM 3051 C C . SER A 1 402 ? 6.408 19.244 -31.436 1.00 55.28 402 SER A C 1
ATOM 3053 O O . SER A 1 402 ? 6.214 20.426 -31.162 1.00 55.28 402 SER A O 1
ATOM 3055 N N . PHE A 1 403 ? 5.670 18.283 -30.855 1.00 47.03 403 PHE A N 1
ATOM 3056 C CA . PHE A 1 403 ? 4.662 18.600 -29.809 1.00 47.03 403 PHE A CA 1
ATOM 3057 C C . PHE A 1 403 ? 4.599 17.611 -28.631 1.00 47.03 403 PHE A C 1
ATOM 3059 O O . PHE A 1 403 ? 4.572 18.037 -27.483 1.00 47.03 403 PHE A O 1
ATOM 3066 N N . SER A 1 404 ? 4.655 16.293 -28.869 1.00 52.75 404 SER A N 1
ATOM 3067 C CA . SER A 1 404 ? 4.719 15.311 -27.763 1.00 52.75 404 SER A CA 1
ATOM 3068 C C . SER A 1 404 ? 6.001 15.483 -26.943 1.00 52.75 404 SER A C 1
ATOM 3070 O O . SER A 1 404 ? 5.960 15.556 -25.721 1.00 52.75 404 SER A O 1
ATOM 3072 N N . HIS A 1 405 ? 7.134 15.679 -27.624 1.00 59.19 405 HIS A N 1
ATOM 3073 C CA . HIS A 1 405 ? 8.433 15.860 -26.980 1.00 59.19 405 HIS A CA 1
ATOM 3074 C C . HIS A 1 405 ? 8.511 17.156 -26.150 1.00 59.19 405 HIS A C 1
ATOM 3076 O O . HIS A 1 405 ? 9.247 17.216 -25.170 1.00 59.19 405 HIS A O 1
ATOM 3082 N N . THR A 1 406 ? 7.775 18.215 -26.505 1.00 58.53 406 THR A N 1
ATOM 3083 C CA . THR A 1 406 ? 7.771 19.456 -25.709 1.00 58.53 406 THR A CA 1
ATOM 3084 C C . THR A 1 406 ? 6.933 19.307 -24.441 1.00 58.53 406 THR A C 1
ATOM 3086 O O . THR A 1 406 ? 7.333 19.821 -23.398 1.00 58.53 406 THR A O 1
ATOM 3089 N N . MET A 1 407 ? 5.824 18.561 -24.503 1.00 61.56 407 MET A N 1
ATOM 3090 C CA . MET A 1 407 ? 5.027 18.200 -23.326 1.00 61.56 407 MET A CA 1
ATOM 3091 C C . MET A 1 407 ? 5.788 17.269 -22.377 1.00 61.56 407 MET A C 1
ATOM 3093 O O . MET A 1 407 ? 5.801 17.522 -21.173 1.00 61.56 407 MET A O 1
ATOM 3097 N N . ASP A 1 408 ? 6.468 16.250 -22.905 1.00 68.00 408 ASP A N 1
ATOM 3098 C CA . ASP A 1 408 ? 7.263 15.314 -22.101 1.00 68.00 408 ASP A CA 1
ATOM 3099 C C . ASP A 1 408 ? 8.418 16.038 -21.384 1.00 68.00 408 ASP A C 1
ATOM 3101 O O . ASP A 1 408 ? 8.599 15.881 -20.176 1.00 68.00 408 ASP A O 1
ATOM 3105 N N . VAL A 1 409 ? 9.126 16.937 -22.080 1.00 71.06 409 VAL A N 1
ATOM 3106 C CA . VAL A 1 409 ? 10.189 17.765 -21.481 1.00 71.06 409 VAL A CA 1
ATOM 3107 C C . VAL A 1 409 ? 9.646 18.723 -20.407 1.00 71.06 409 VAL A C 1
ATOM 3109 O O . VAL A 1 409 ? 10.304 18.936 -19.386 1.00 71.06 409 VAL A O 1
ATOM 3112 N N . ASP A 1 410 ? 8.451 19.299 -20.587 1.00 76.69 410 ASP A N 1
ATOM 3113 C CA . ASP A 1 410 ? 7.821 20.171 -19.578 1.00 76.69 410 ASP A CA 1
ATOM 3114 C C . ASP A 1 410 ? 7.353 19.391 -18.331 1.00 76.69 410 ASP A C 1
ATOM 3116 O O . ASP A 1 410 ? 7.425 19.886 -17.198 1.00 76.69 410 ASP A O 1
ATOM 3120 N N . ILE A 1 411 ? 6.907 18.144 -18.507 1.00 82.50 411 ILE A N 1
ATOM 3121 C CA . ILE A 1 411 ? 6.590 17.240 -17.395 1.00 82.50 411 ILE A CA 1
ATOM 3122 C C . ILE A 1 411 ? 7.868 16.860 -16.644 1.00 82.50 411 ILE A C 1
ATOM 3124 O O . ILE A 1 411 ? 7.903 16.984 -15.419 1.00 82.50 411 ILE A O 1
ATOM 3128 N N . GLU A 1 412 ? 8.928 16.451 -17.345 1.00 83.00 412 GLU A N 1
ATOM 3129 C CA . GLU A 1 412 ? 10.203 16.065 -16.728 1.00 83.00 412 GLU A CA 1
ATOM 3130 C C . GLU A 1 412 ? 10.839 17.224 -15.958 1.00 83.00 412 GLU A C 1
ATOM 3132 O O . GLU A 1 412 ? 11.184 17.068 -14.785 1.00 83.00 412 GLU A O 1
ATOM 3137 N N . LYS A 1 413 ? 10.910 18.417 -16.561 1.00 83.94 413 LYS A N 1
ATOM 3138 C CA . LYS A 1 413 ? 11.437 19.620 -15.904 1.00 83.94 413 LYS A CA 1
ATOM 3139 C C . LYS A 1 413 ? 10.599 20.031 -14.692 1.00 83.94 413 LYS A C 1
ATOM 3141 O O . LYS A 1 413 ? 11.153 20.394 -13.653 1.00 83.94 413 LYS A O 1
ATOM 3146 N N . GLY A 1 414 ? 9.271 19.961 -14.803 1.00 86.69 414 GLY A N 1
ATOM 3147 C CA . GLY A 1 414 ? 8.367 20.239 -13.688 1.00 86.69 414 GLY A CA 1
ATOM 3148 C C . GLY A 1 414 ? 8.526 19.242 -12.538 1.00 86.69 414 GLY A C 1
ATOM 3149 O O . GLY A 1 414 ? 8.571 19.646 -11.376 1.00 86.69 414 GLY A O 1
ATOM 3150 N N . ASN A 1 415 ? 8.659 17.953 -12.855 1.00 90.50 415 ASN A N 1
ATOM 3151 C CA . ASN A 1 415 ? 8.866 16.893 -11.872 1.00 90.50 415 ASN A CA 1
ATOM 3152 C C . ASN A 1 415 ? 10.226 17.025 -11.176 1.00 90.50 415 ASN A C 1
ATOM 3154 O O . ASN A 1 41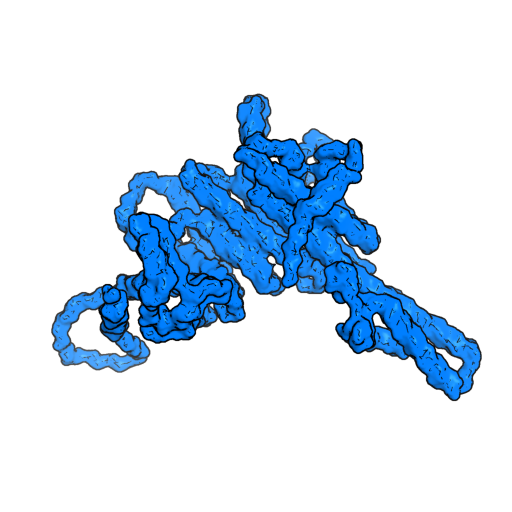5 ? 10.277 16.946 -9.950 1.00 90.50 415 ASN A O 1
ATOM 3158 N N . ALA A 1 416 ? 11.299 17.300 -11.926 1.00 89.25 416 ALA A N 1
ATOM 3159 C CA . ALA A 1 416 ? 12.626 17.550 -11.368 1.00 89.25 416 ALA A CA 1
ATOM 3160 C C . ALA A 1 416 ? 12.602 18.710 -10.365 1.00 89.25 416 ALA A C 1
ATOM 3162 O O . ALA A 1 416 ? 13.098 18.572 -9.252 1.00 89.25 416 ALA A O 1
ATOM 3163 N N . ALA A 1 417 ? 11.955 19.828 -10.710 1.00 90.31 417 ALA A N 1
ATOM 3164 C CA . ALA A 1 417 ? 11.853 20.981 -9.817 1.00 90.31 417 ALA A CA 1
ATOM 3165 C C . ALA A 1 417 ? 11.101 20.665 -8.509 1.00 90.31 417 ALA A C 1
ATOM 3167 O O . ALA A 1 417 ? 11.503 21.127 -7.440 1.00 90.31 417 ALA A O 1
ATOM 3168 N N . ILE A 1 418 ? 10.025 19.871 -8.574 1.00 92.19 418 ILE A N 1
ATOM 3169 C CA . ILE A 1 418 ? 9.252 19.467 -7.388 1.00 92.19 418 ILE A CA 1
ATOM 3170 C C . ILE A 1 418 ? 10.061 18.510 -6.506 1.00 92.19 418 ILE A C 1
ATOM 3172 O O . ILE A 1 418 ? 10.101 18.703 -5.293 1.00 92.19 418 ILE A O 1
ATOM 3176 N N . ILE A 1 419 ? 10.722 17.509 -7.097 1.00 92.56 419 ILE A N 1
ATOM 3177 C CA . ILE A 1 419 ? 11.580 16.574 -6.355 1.00 92.56 419 ILE A CA 1
ATOM 3178 C C . ILE A 1 419 ? 12.738 17.331 -5.703 1.00 92.56 419 ILE A C 1
ATOM 3180 O O . ILE A 1 419 ? 13.002 17.132 -4.522 1.00 92.56 419 ILE A O 1
ATOM 3184 N N . GLN A 1 420 ? 13.390 18.234 -6.441 1.00 90.44 420 GLN A N 1
ATOM 3185 C CA . GLN A 1 420 ? 14.554 18.968 -5.951 1.00 90.44 420 GLN A CA 1
ATOM 3186 C C . GLN A 1 420 ? 14.222 19.865 -4.755 1.00 90.44 420 GLN A C 1
ATOM 3188 O O . GLN A 1 420 ? 15.036 19.990 -3.841 1.00 90.44 420 GLN A O 1
ATOM 3193 N N . ARG A 1 421 ? 13.022 20.462 -4.732 1.00 91.75 421 ARG A N 1
ATOM 3194 C CA . ARG A 1 421 ? 12.553 21.290 -3.610 1.00 91.75 421 ARG A CA 1
ATOM 3195 C C . ARG A 1 421 ? 12.578 20.527 -2.284 1.00 91.75 421 ARG A C 1
ATOM 3197 O O . ARG A 1 421 ? 12.958 21.099 -1.268 1.00 91.75 421 ARG A O 1
ATOM 3204 N N . ASP A 1 422 ? 12.198 19.253 -2.316 1.00 91.88 422 ASP A N 1
ATOM 3205 C CA . ASP A 1 422 ? 12.042 18.414 -1.127 1.00 91.88 422 ASP A CA 1
ATOM 3206 C C . ASP A 1 422 ? 13.121 17.307 -1.047 1.00 91.88 422 ASP A C 1
ATOM 3208 O O . ASP A 1 422 ? 12.987 16.353 -0.277 1.00 91.88 422 ASP A O 1
ATOM 3212 N N . ALA A 1 423 ? 14.199 17.418 -1.838 1.00 91.06 423 ALA A N 1
ATOM 3213 C CA . ALA A 1 423 ? 15.142 16.328 -2.103 1.00 91.06 423 ALA A CA 1
ATOM 3214 C C . ALA A 1 423 ? 15.805 15.769 -0.843 1.00 91.06 423 ALA A C 1
ATOM 3216 O O . ALA A 1 423 ? 15.833 14.556 -0.673 1.00 91.06 423 ALA A O 1
ATOM 3217 N N . THR A 1 424 ? 16.301 16.625 0.055 1.00 91.81 424 THR A N 1
ATOM 3218 C CA . THR A 1 424 ? 16.950 16.177 1.297 1.00 91.81 424 THR A CA 1
ATOM 3219 C C . THR A 1 424 ? 16.003 15.320 2.133 1.00 91.81 424 THR A C 1
ATOM 3221 O O . THR A 1 424 ? 16.321 14.178 2.442 1.00 91.81 424 THR A O 1
ATOM 3224 N N . ALA A 1 425 ? 14.794 15.814 2.411 1.00 92.56 425 ALA A N 1
ATOM 3225 C CA . ALA A 1 425 ? 13.838 15.098 3.251 1.00 92.56 425 ALA A CA 1
ATOM 3226 C C . ALA A 1 425 ? 13.342 13.794 2.598 1.00 92.56 425 ALA A C 1
ATOM 3228 O O . ALA A 1 425 ? 13.197 12.779 3.279 1.00 92.56 425 ALA A O 1
ATOM 3229 N N . LEU A 1 426 ? 13.111 13.800 1.279 1.00 93.31 426 LEU A N 1
ATOM 3230 C CA . LEU A 1 426 ? 12.710 12.599 0.541 1.00 93.31 426 LEU A CA 1
ATOM 3231 C C . LEU A 1 426 ? 13.817 11.545 0.541 1.00 93.31 426 LEU A C 1
ATOM 3233 O O . LEU A 1 426 ? 13.554 10.378 0.839 1.00 93.31 426 LEU A O 1
ATOM 3237 N N . VAL A 1 427 ? 15.053 11.949 0.233 1.00 94.06 427 VAL A N 1
ATOM 3238 C CA . VAL A 1 427 ? 16.201 11.040 0.214 1.00 94.06 427 VAL A CA 1
ATOM 3239 C C . VAL A 1 427 ? 16.444 10.477 1.609 1.00 94.06 427 VAL A C 1
ATOM 3241 O O . VAL A 1 427 ? 16.616 9.270 1.715 1.00 94.06 427 VAL A O 1
ATOM 3244 N N . ASP A 1 428 ? 16.377 11.274 2.674 1.00 92.38 428 ASP A N 1
ATOM 3245 C CA . ASP A 1 428 ? 16.589 10.796 4.047 1.00 92.38 428 ASP A CA 1
ATOM 3246 C C . ASP A 1 428 ? 15.562 9.724 4.454 1.00 92.38 428 ASP A C 1
ATOM 3248 O O . ASP A 1 428 ? 15.916 8.684 5.020 1.00 92.38 428 ASP A O 1
ATOM 3252 N N . VAL A 1 429 ? 14.280 9.946 4.138 1.00 91.69 429 VAL A N 1
ATOM 3253 C CA . VAL A 1 429 ? 13.199 9.000 4.456 1.00 91.69 429 VAL A CA 1
ATOM 3254 C C . VAL A 1 429 ? 13.345 7.700 3.662 1.00 91.69 429 VAL A C 1
ATOM 3256 O O . VAL A 1 429 ? 13.263 6.618 4.247 1.00 91.69 429 VAL A O 1
ATOM 3259 N N . ILE A 1 430 ? 13.590 7.783 2.350 1.00 94.75 430 ILE A N 1
ATOM 3260 C CA . ILE A 1 430 ? 13.698 6.601 1.479 1.00 94.75 430 ILE A CA 1
ATOM 3261 C C . ILE A 1 430 ? 15.005 5.834 1.749 1.00 94.75 430 ILE A C 1
ATOM 3263 O O . ILE A 1 430 ? 15.012 4.600 1.744 1.00 94.75 430 ILE A O 1
ATOM 3267 N N . SER A 1 431 ? 16.100 6.542 2.043 1.00 94.00 431 SER A N 1
ATOM 3268 C CA . SER A 1 431 ? 17.410 5.945 2.340 1.00 94.00 431 SER A CA 1
ATOM 3269 C C . SER A 1 431 ? 17.373 5.094 3.602 1.00 94.00 431 SER A C 1
ATOM 3271 O O . SER A 1 431 ? 17.965 4.019 3.620 1.00 94.00 431 SER A O 1
ATOM 3273 N N . ARG A 1 432 ? 16.622 5.503 4.634 1.00 91.56 432 ARG A N 1
ATOM 3274 C CA . ARG A 1 432 ? 16.448 4.694 5.851 1.00 91.56 432 ARG A CA 1
ATOM 3275 C C . ARG A 1 432 ? 15.906 3.299 5.533 1.00 91.56 432 ARG A C 1
ATOM 3277 O O . ARG A 1 432 ? 16.465 2.300 5.977 1.00 91.56 432 ARG A O 1
ATOM 3284 N N . ASP A 1 433 ? 14.875 3.226 4.692 1.00 91.88 433 ASP A N 1
ATOM 3285 C CA . ASP A 1 433 ? 14.304 1.947 4.259 1.00 91.88 433 ASP A CA 1
ATOM 3286 C C . ASP A 1 433 ? 15.233 1.171 3.314 1.00 91.88 433 ASP A C 1
ATOM 3288 O O . ASP A 1 433 ? 15.246 -0.060 3.340 1.00 91.88 433 ASP A O 1
ATOM 3292 N N . ALA A 1 434 ? 16.037 1.860 2.498 1.00 93.44 434 ALA A N 1
ATOM 3293 C CA . ALA A 1 434 ? 17.057 1.231 1.656 1.00 93.44 434 ALA A CA 1
ATOM 3294 C C . ALA A 1 434 ? 18.218 0.616 2.461 1.00 93.44 434 ALA A C 1
ATOM 3296 O O . ALA A 1 434 ? 18.806 -0.378 2.033 1.00 93.44 434 ALA A O 1
ATOM 3297 N N . LEU A 1 435 ? 18.545 1.165 3.633 1.00 91.94 435 LEU A N 1
ATOM 3298 C CA . LEU A 1 435 ? 19.620 0.662 4.490 1.00 91.94 435 LEU A CA 1
ATOM 3299 C C . LEU A 1 435 ? 19.139 -0.478 5.404 1.00 91.94 435 LEU A C 1
ATOM 3301 O O . LEU A 1 435 ? 19.756 -1.547 5.434 1.00 91.94 435 LEU A O 1
ATOM 3305 N N . GLU A 1 436 ? 18.011 -0.280 6.091 1.00 88.19 436 GLU A N 1
ATOM 3306 C CA . GLU A 1 436 ? 17.515 -1.164 7.161 1.00 88.19 436 GLU A CA 1
ATOM 3307 C C . GLU A 1 436 ? 16.490 -2.212 6.687 1.00 88.19 436 GLU A C 1
ATOM 3309 O O . GLU A 1 436 ? 16.181 -3.160 7.409 1.00 88.19 436 GLU A O 1
ATOM 3314 N N . GLY A 1 437 ? 15.938 -2.055 5.481 1.00 87.50 437 GLY A N 1
ATOM 3315 C CA . GLY A 1 437 ? 14.826 -2.865 4.990 1.00 87.50 437 GLY A CA 1
ATOM 3316 C C . GLY A 1 437 ? 15.165 -4.311 4.610 1.00 87.50 437 GLY A C 1
ATOM 3317 O O . GLY A 1 437 ? 16.319 -4.707 4.445 1.00 87.50 437 GLY A O 1
ATOM 3318 N N . SER A 1 438 ? 14.115 -5.109 4.397 1.00 91.25 438 SER A N 1
ATOM 3319 C CA . SER A 1 438 ? 14.223 -6.430 3.757 1.00 91.25 438 SER A CA 1
ATOM 3320 C C . SER A 1 438 ? 14.726 -6.320 2.308 1.00 91.25 438 SER A C 1
ATOM 3322 O O . SER A 1 438 ? 14.647 -5.252 1.710 1.00 91.25 438 SER A O 1
ATOM 3324 N N . ASN A 1 439 ? 15.181 -7.413 1.687 1.00 91.38 439 ASN A N 1
ATOM 3325 C CA . ASN A 1 439 ? 15.622 -7.367 0.283 1.00 91.38 439 ASN A CA 1
ATOM 3326 C C . ASN A 1 439 ? 14.533 -6.837 -0.676 1.00 91.38 439 ASN A C 1
ATOM 3328 O O . ASN A 1 439 ? 14.842 -6.070 -1.583 1.00 91.38 439 ASN A O 1
ATOM 3332 N N . ASP A 1 440 ? 13.258 -7.171 -0.449 1.00 90.50 440 ASP A N 1
ATOM 3333 C CA . ASP A 1 440 ? 12.151 -6.645 -1.262 1.00 90.50 440 ASP A CA 1
ATOM 3334 C C . ASP A 1 440 ? 11.919 -5.145 -1.012 1.00 90.50 440 ASP A C 1
ATOM 3336 O O . ASP A 1 440 ? 11.694 -4.382 -1.951 1.00 90.50 440 ASP A O 1
ATOM 3340 N N . THR A 1 441 ? 12.051 -4.705 0.244 1.00 93.00 441 THR A N 1
ATOM 3341 C CA . THR A 1 441 ? 12.027 -3.284 0.627 1.00 93.00 441 THR A CA 1
ATOM 3342 C C . THR A 1 441 ? 13.132 -2.510 -0.085 1.00 93.00 441 THR A C 1
ATOM 3344 O O . THR A 1 441 ? 12.851 -1.491 -0.711 1.00 93.00 441 THR A O 1
ATOM 3347 N N . LYS A 1 442 ? 14.365 -3.032 -0.042 1.00 93.75 442 LYS A N 1
ATOM 3348 C CA . LYS A 1 442 ? 15.539 -2.444 -0.694 1.00 93.75 442 LYS A CA 1
ATOM 3349 C C . LYS A 1 442 ? 15.352 -2.341 -2.199 1.00 93.75 442 LYS A C 1
ATOM 3351 O O . LYS A 1 442 ? 15.652 -1.306 -2.774 1.00 93.75 442 LYS A O 1
ATOM 3356 N N . ALA A 1 443 ? 14.819 -3.379 -2.842 1.00 93.56 443 ALA A N 1
ATOM 3357 C CA . ALA A 1 443 ? 14.575 -3.352 -4.281 1.00 93.56 443 ALA A CA 1
ATOM 3358 C C . ALA A 1 443 ? 13.643 -2.195 -4.689 1.00 93.56 443 ALA A C 1
ATOM 3360 O O . ALA A 1 443 ? 13.929 -1.489 -5.652 1.00 93.56 443 ALA A O 1
ATOM 3361 N N . ILE A 1 444 ? 12.558 -1.971 -3.939 1.00 92.94 444 ILE A N 1
ATOM 3362 C CA . ILE A 1 444 ? 11.588 -0.902 -4.223 1.00 92.94 444 ILE A CA 1
ATOM 3363 C C . ILE A 1 444 ? 12.186 0.479 -3.933 1.00 92.94 444 ILE A C 1
ATOM 3365 O O . ILE A 1 444 ? 12.069 1.384 -4.759 1.00 92.94 444 ILE A O 1
ATOM 3369 N N . THR A 1 445 ? 12.837 0.656 -2.780 1.00 95.62 445 THR A N 1
ATOM 3370 C CA . THR A 1 445 ? 13.384 1.958 -2.371 1.00 95.62 445 THR A CA 1
ATOM 3371 C C . THR A 1 445 ? 14.559 2.381 -3.244 1.00 95.62 445 THR A C 1
ATOM 3373 O O . THR A 1 445 ? 14.605 3.528 -3.677 1.00 95.62 445 THR A O 1
ATOM 3376 N N . LEU A 1 446 ? 15.461 1.458 -3.590 1.00 95.31 446 LEU A N 1
ATOM 3377 C CA . LEU A 1 446 ? 16.572 1.729 -4.503 1.00 95.31 446 LEU A CA 1
ATOM 3378 C C . LEU A 1 446 ? 16.083 2.037 -5.923 1.00 95.31 446 LEU A C 1
ATOM 3380 O O . LEU A 1 446 ? 16.616 2.947 -6.552 1.00 95.31 446 LEU A O 1
ATOM 3384 N N . ALA A 1 447 ? 15.045 1.348 -6.410 1.00 93.62 447 ALA A N 1
ATOM 3385 C CA . ALA A 1 447 ? 14.432 1.669 -7.700 1.00 93.62 447 ALA A CA 1
ATOM 3386 C C . ALA A 1 447 ? 13.774 3.060 -7.699 1.00 93.62 447 ALA A C 1
ATOM 3388 O O . ALA A 1 447 ? 13.882 3.794 -8.678 1.00 93.62 447 ALA A O 1
ATOM 3389 N N . ALA A 1 448 ? 13.130 3.461 -6.599 1.00 94.44 448 ALA A N 1
ATOM 3390 C CA . ALA A 1 448 ? 12.578 4.808 -6.467 1.00 94.44 448 ALA A CA 1
ATOM 3391 C C . ALA A 1 448 ? 13.676 5.886 -6.443 1.00 94.44 448 ALA A C 1
ATOM 3393 O O . ALA A 1 448 ? 13.540 6.902 -7.123 1.00 94.44 448 ALA A O 1
ATOM 3394 N N . LEU A 1 449 ? 14.782 5.651 -5.724 1.00 94.56 449 LEU A N 1
ATOM 3395 C CA . LEU A 1 449 ? 15.943 6.550 -5.718 1.00 94.56 449 LEU A CA 1
ATOM 3396 C C . LEU A 1 449 ? 16.590 6.650 -7.107 1.00 94.56 449 LEU A C 1
ATOM 3398 O O . LEU A 1 449 ? 16.911 7.751 -7.548 1.00 94.56 449 LEU A O 1
ATOM 3402 N N . GLU A 1 450 ? 16.730 5.532 -7.825 1.00 92.44 450 GLU A N 1
ATOM 3403 C CA . GLU A 1 450 ? 17.237 5.518 -9.205 1.00 92.44 450 GLU A CA 1
ATOM 3404 C C . GLU A 1 450 ? 16.331 6.335 -10.125 1.00 92.44 450 GLU A C 1
ATOM 3406 O O . GLU A 1 450 ? 16.821 7.191 -10.865 1.00 92.44 450 GLU A O 1
ATOM 3411 N N . ALA A 1 451 ? 15.013 6.157 -10.010 1.00 90.38 451 ALA A N 1
ATOM 3412 C CA . ALA A 1 451 ? 14.052 6.931 -10.773 1.00 90.38 451 ALA A CA 1
ATOM 3413 C C . ALA A 1 451 ? 14.166 8.431 -10.451 1.00 90.38 451 ALA A C 1
ATOM 3415 O O . ALA A 1 451 ? 14.190 9.244 -11.375 1.00 90.38 451 ALA A O 1
ATOM 3416 N N . MET A 1 452 ? 14.293 8.822 -9.180 1.00 91.19 452 MET A N 1
ATOM 3417 C CA . MET A 1 452 ? 14.480 10.226 -8.789 1.00 91.19 452 MET A CA 1
ATOM 3418 C C . MET A 1 452 ? 15.755 10.826 -9.397 1.00 91.19 452 MET A C 1
ATOM 3420 O O . MET A 1 452 ? 15.683 11.881 -10.027 1.00 91.19 452 MET A O 1
ATOM 3424 N N . VAL A 1 453 ? 16.894 10.129 -9.289 1.00 88.88 453 VAL A N 1
ATOM 3425 C CA . VAL A 1 453 ? 18.161 10.544 -9.919 1.00 88.88 453 VAL A CA 1
ATOM 3426 C C . VAL A 1 453 ? 17.977 10.690 -11.427 1.00 88.88 453 VAL A C 1
ATOM 3428 O O . VAL A 1 453 ? 18.377 11.693 -12.009 1.00 88.88 453 VAL A O 1
ATOM 3431 N N . ALA A 1 454 ? 17.311 9.730 -12.066 1.00 85.56 454 ALA A N 1
ATOM 3432 C CA . ALA A 1 454 ? 17.099 9.746 -13.502 1.00 85.56 454 ALA A CA 1
ATOM 3433 C C . ALA A 1 454 ? 16.244 10.942 -13.972 1.00 85.56 454 ALA A C 1
ATOM 3435 O O . ALA A 1 454 ? 16.491 11.447 -15.064 1.00 85.56 454 ALA A O 1
ATOM 3436 N N . VAL A 1 455 ? 15.240 11.386 -13.196 1.00 85.31 455 VAL A N 1
ATOM 3437 C CA . VAL A 1 455 ? 14.460 12.597 -13.539 1.00 85.31 455 VAL A CA 1
ATOM 3438 C C . VAL A 1 455 ? 15.343 13.835 -13.430 1.00 85.31 455 VAL A C 1
ATOM 3440 O O . VAL A 1 455 ? 15.347 14.677 -14.325 1.00 85.31 455 VAL A O 1
ATOM 3443 N N . CYS A 1 456 ? 16.096 13.957 -12.338 1.00 84.00 456 CYS A N 1
ATOM 3444 C CA . CYS A 1 456 ? 16.872 15.160 -12.061 1.00 84.00 456 CYS A CA 1
ATOM 3445 C C . CYS A 1 456 ? 18.078 15.306 -13.004 1.00 84.00 456 CYS A C 1
ATOM 3447 O O . CYS A 1 456 ? 18.278 16.381 -13.574 1.00 84.00 456 CYS A O 1
ATOM 3449 N N . ALA A 1 457 ? 18.802 14.215 -13.276 1.00 77.25 457 ALA A N 1
ATOM 3450 C CA . ALA A 1 457 ? 19.954 14.203 -14.180 1.00 77.25 457 ALA A CA 1
ATOM 3451 C C . ALA A 1 457 ? 19.602 14.655 -15.612 1.00 77.25 457 ALA A C 1
ATOM 3453 O O . ALA A 1 457 ? 20.371 15.385 -16.237 1.00 77.25 457 ALA A O 1
ATOM 3454 N N . GLY A 1 458 ? 18.417 14.293 -16.124 1.00 66.31 458 GLY A N 1
ATOM 3455 C CA . GLY A 1 458 ? 17.965 14.665 -17.474 1.00 66.31 458 GLY A CA 1
ATOM 3456 C C . GLY A 1 458 ? 17.697 16.162 -17.675 1.00 66.31 458 GLY A C 1
ATOM 3457 O O . GLY A 1 458 ? 17.640 16.632 -18.808 1.00 66.31 458 GLY A O 1
ATOM 3458 N N . THR A 1 459 ? 17.564 16.930 -16.589 1.00 65.81 459 THR A N 1
ATOM 3459 C CA . THR A 1 459 ? 17.138 18.342 -16.625 1.00 65.81 459 THR A CA 1
ATOM 3460 C C . THR A 1 459 ? 18.255 19.336 -16.287 1.00 65.81 459 THR A C 1
ATOM 3462 O O . THR A 1 459 ? 18.020 20.545 -16.289 1.00 65.81 459 THR A O 1
ATOM 3465 N N . GLY A 1 460 ? 19.472 18.851 -16.002 1.00 60.59 460 GLY A N 1
ATOM 3466 C CA . GLY A 1 460 ? 20.623 19.675 -15.599 1.00 60.59 460 GLY A CA 1
ATOM 3467 C C . GLY A 1 460 ? 20.558 20.198 -14.157 1.00 60.59 460 GLY A C 1
ATOM 3468 O O . GLY A 1 460 ? 21.446 20.932 -13.730 1.00 60.59 460 GLY A O 1
ATOM 3469 N N . VAL A 1 461 ? 19.526 19.814 -13.401 1.00 60.41 461 VAL A N 1
ATOM 3470 C CA . VAL A 1 461 ? 19.340 20.126 -11.979 1.00 60.41 461 VAL A CA 1
ATOM 3471 C C . VAL A 1 461 ? 19.798 18.906 -11.169 1.00 60.41 461 VAL A C 1
ATOM 3473 O O . VAL A 1 461 ? 18.985 18.133 -10.677 1.00 60.41 461 VAL A O 1
ATOM 3476 N N . GLY A 1 462 ? 21.111 18.663 -11.126 1.00 64.38 462 GLY A N 1
ATOM 3477 C CA . GLY A 1 462 ? 21.705 17.539 -10.385 1.00 64.38 462 GLY A CA 1
ATOM 3478 C C . GLY A 1 462 ? 21.727 17.752 -8.863 1.00 64.38 462 GLY A C 1
ATOM 3479 O O . GLY A 1 462 ? 21.386 18.830 -8.370 1.00 64.38 462 GLY A O 1
ATOM 3480 N N . GLY A 1 463 ? 22.155 16.735 -8.105 1.00 76.94 463 GLY A N 1
ATOM 3481 C CA . GLY A 1 463 ? 22.470 16.876 -6.674 1.00 76.94 463 GLY A CA 1
ATOM 3482 C C . GLY A 1 463 ? 21.853 15.823 -5.753 1.00 76.94 463 GLY A C 1
ATOM 3483 O O . GLY A 1 463 ? 22.253 15.729 -4.593 1.00 76.94 463 GLY A O 1
ATOM 3484 N N . ILE A 1 464 ? 20.932 14.993 -6.252 1.00 86.00 464 ILE A N 1
ATOM 3485 C CA . ILE A 1 464 ? 20.413 13.839 -5.496 1.00 86.00 464 ILE A CA 1
ATOM 3486 C C . ILE A 1 464 ? 21.531 12.819 -5.260 1.00 86.00 464 ILE A C 1
ATOM 3488 O O . ILE A 1 464 ? 21.618 12.225 -4.190 1.00 86.00 464 ILE A O 1
ATOM 3492 N N . GLU A 1 465 ? 22.433 12.659 -6.224 1.00 85.88 465 GLU A N 1
ATOM 3493 C CA . GLU A 1 465 ? 23.588 11.764 -6.164 1.00 85.88 465 GLU A CA 1
ATOM 3494 C C . GLU A 1 465 ? 24.507 12.104 -4.985 1.00 85.88 465 GLU A C 1
ATOM 3496 O O . GLU A 1 465 ? 24.961 11.211 -4.271 1.00 85.88 465 GLU A O 1
ATOM 3501 N N . VAL A 1 466 ? 24.713 13.399 -4.721 1.00 86.06 466 VAL A N 1
ATOM 3502 C CA . VAL A 1 466 ? 25.499 13.878 -3.574 1.00 86.06 466 VAL A CA 1
ATOM 3503 C C . VAL A 1 466 ? 24.802 13.534 -2.256 1.00 86.06 466 VAL A C 1
ATOM 3505 O O . VAL A 1 466 ? 25.453 13.062 -1.325 1.00 86.06 466 VAL A O 1
ATOM 3508 N N . LEU A 1 467 ? 23.477 13.700 -2.177 1.00 88.00 467 LEU A N 1
ATOM 3509 C CA . LEU A 1 467 ? 22.694 13.318 -0.994 1.00 88.00 467 LEU A CA 1
ATOM 3510 C C . LEU A 1 467 ? 22.738 11.802 -0.742 1.00 88.00 467 LEU A C 1
ATOM 3512 O O . LEU A 1 467 ? 22.804 11.367 0.406 1.00 88.00 467 LEU A O 1
ATOM 3516 N N . LEU A 1 468 ? 22.747 10.987 -1.801 1.00 89.88 468 LEU A N 1
ATOM 3517 C CA . LEU A 1 468 ? 22.880 9.528 -1.701 1.00 89.88 468 LEU A CA 1
ATOM 3518 C C . LEU A 1 468 ? 24.257 9.091 -1.194 1.00 89.88 468 LEU A C 1
ATOM 3520 O O . LEU A 1 468 ? 24.355 8.112 -0.448 1.00 89.88 468 LEU A O 1
ATOM 3524 N N . LEU A 1 469 ? 25.314 9.813 -1.578 1.00 87.19 469 LEU A N 1
ATOM 3525 C CA . LEU A 1 469 ? 26.661 9.609 -1.044 1.00 87.19 469 LEU A CA 1
ATOM 3526 C C . LEU A 1 469 ? 26.729 9.991 0.441 1.00 87.19 469 LEU A C 1
ATOM 3528 O O . LEU A 1 469 ? 27.250 9.217 1.241 1.00 87.19 469 LEU A O 1
ATOM 3532 N N . GLN A 1 470 ? 26.150 11.133 0.825 1.00 88.69 470 GLN A N 1
ATOM 3533 C CA . GLN A 1 470 ? 26.115 11.605 2.217 1.00 88.69 470 GLN A CA 1
ATOM 3534 C C . GLN A 1 470 ? 25.334 10.666 3.146 1.00 88.69 470 GLN A C 1
ATOM 3536 O O . GLN A 1 470 ? 25.780 10.398 4.258 1.00 88.69 470 GLN A O 1
ATOM 3541 N N . ASN A 1 471 ? 24.209 10.120 2.677 1.00 89.19 471 ASN A N 1
ATOM 3542 C CA . ASN A 1 471 ? 23.396 9.161 3.428 1.00 89.19 471 ASN A CA 1
ATOM 3543 C C . ASN A 1 471 ? 23.973 7.731 3.441 1.00 89.19 471 ASN A C 1
ATOM 3545 O O . ASN A 1 471 ? 23.374 6.830 4.022 1.00 89.19 471 ASN A O 1
ATOM 3549 N N . GLY A 1 472 ? 25.121 7.488 2.797 1.00 90.38 472 GLY A N 1
ATOM 3550 C CA . GLY A 1 472 ? 25.791 6.185 2.803 1.00 90.38 472 GLY A CA 1
ATOM 3551 C C . GLY A 1 472 ? 25.098 5.095 1.975 1.00 90.38 472 GLY A C 1
ATOM 3552 O O . GLY A 1 472 ? 25.499 3.933 2.046 1.00 90.38 472 GLY A O 1
ATOM 3553 N N . VAL A 1 473 ? 24.096 5.435 1.155 1.00 92.62 473 VAL A N 1
ATOM 3554 C CA . VAL A 1 473 ? 23.341 4.464 0.339 1.00 92.62 473 VAL A CA 1
ATOM 3555 C C . VAL A 1 473 ? 24.237 3.802 -0.704 1.00 92.62 473 VAL A C 1
ATOM 3557 O O . VAL A 1 473 ? 24.205 2.581 -0.862 1.00 92.62 473 VAL A O 1
ATOM 3560 N N . ALA A 1 474 ? 25.068 4.590 -1.392 1.00 90.62 474 ALA A N 1
ATOM 3561 C CA . ALA A 1 474 ? 25.994 4.070 -2.397 1.00 90.62 474 ALA A CA 1
ATOM 3562 C C . ALA A 1 474 ? 27.020 3.109 -1.773 1.00 90.62 474 ALA A C 1
ATOM 3564 O O . ALA A 1 474 ? 27.235 2.016 -2.294 1.00 90.62 474 ALA A O 1
ATOM 3565 N N . MET A 1 475 ? 27.575 3.468 -0.609 1.00 91.31 475 MET A N 1
ATOM 3566 C CA . MET A 1 475 ? 28.487 2.601 0.148 1.00 91.31 475 MET A CA 1
ATOM 3567 C C . MET A 1 475 ? 27.816 1.293 0.571 1.00 91.31 475 MET A C 1
ATOM 3569 O O . MET A 1 475 ? 28.396 0.224 0.403 1.00 91.31 475 MET A O 1
ATOM 3573 N N . ALA A 1 476 ? 26.578 1.352 1.067 1.00 92.25 476 ALA A N 1
ATOM 3574 C CA . ALA A 1 476 ? 25.826 0.157 1.438 1.00 92.25 476 ALA A CA 1
ATOM 3575 C C . ALA A 1 476 ? 25.521 -0.747 0.230 1.00 92.25 476 ALA A C 1
ATOM 3577 O O . ALA A 1 476 ? 25.572 -1.970 0.358 1.00 92.25 476 ALA A O 1
ATOM 3578 N N . CYS A 1 477 ? 25.246 -0.169 -0.946 1.00 92.69 477 CYS A N 1
ATOM 3579 C CA . CYS A 1 477 ? 25.066 -0.930 -2.185 1.00 92.69 477 CYS A CA 1
ATOM 3580 C C . CYS A 1 477 ? 26.359 -1.642 -2.609 1.00 92.69 477 CYS A C 1
ATOM 3582 O O . CYS A 1 477 ? 26.308 -2.818 -2.964 1.00 92.69 477 CYS A O 1
ATOM 3584 N N . LEU A 1 478 ? 27.509 -0.962 -2.537 1.00 90.81 478 LEU A N 1
ATOM 3585 C CA . LEU A 1 478 ? 28.812 -1.557 -2.855 1.00 90.81 478 LEU A CA 1
ATOM 3586 C C . LEU A 1 478 ? 29.176 -2.678 -1.879 1.00 90.81 478 LEU A C 1
ATOM 3588 O O . LEU A 1 478 ? 29.510 -3.774 -2.314 1.00 90.81 478 LEU A O 1
ATOM 3592 N N . HIS A 1 479 ? 29.016 -2.457 -0.574 1.00 90.31 479 HIS A N 1
ATOM 3593 C CA . HIS A 1 479 ? 29.259 -3.500 0.424 1.00 90.31 479 HIS A CA 1
ATOM 3594 C C . HIS A 1 479 ? 28.301 -4.695 0.263 1.00 90.31 479 HIS A C 1
ATOM 3596 O O . HIS A 1 479 ? 28.677 -5.859 0.426 1.00 90.31 479 HIS A O 1
ATOM 3602 N N . GLY A 1 480 ? 27.052 -4.420 -0.123 1.00 87.06 480 GLY A N 1
ATOM 3603 C CA . GLY A 1 480 ? 26.099 -5.447 -0.526 1.00 87.06 480 GLY A CA 1
ATOM 3604 C C . GLY A 1 480 ? 26.622 -6.295 -1.685 1.00 87.06 480 GLY A C 1
ATOM 3605 O O . GLY A 1 480 ? 26.531 -7.512 -1.617 1.00 87.06 480 GLY A O 1
ATOM 3606 N N . LEU A 1 481 ? 27.223 -5.687 -2.710 1.00 87.81 481 LEU A N 1
ATOM 3607 C CA . LEU A 1 481 ? 27.816 -6.415 -3.838 1.00 87.81 481 LEU A CA 1
ATOM 3608 C C . LEU A 1 481 ? 29.026 -7.260 -3.426 1.00 87.81 481 LEU A C 1
ATOM 3610 O O . LEU A 1 481 ? 29.103 -8.421 -3.817 1.00 87.81 481 LEU A O 1
ATOM 3614 N N . GLU A 1 482 ? 29.929 -6.729 -2.600 1.00 87.94 482 GLU A N 1
ATOM 3615 C CA . GLU A 1 482 ? 31.117 -7.458 -2.117 1.00 87.94 482 GLU A CA 1
ATOM 3616 C C . GLU A 1 482 ? 30.756 -8.753 -1.374 1.00 87.94 482 GLU A C 1
ATOM 3618 O O . GLU A 1 482 ? 31.459 -9.759 -1.459 1.00 87.94 482 GLU A O 1
ATOM 3623 N N . THR A 1 483 ? 29.644 -8.732 -0.637 1.00 86.19 483 THR A N 1
ATOM 3624 C CA . THR A 1 483 ? 29.211 -9.846 0.218 1.00 86.19 483 THR A CA 1
ATOM 3625 C C . THR A 1 483 ? 28.371 -10.896 -0.510 1.00 86.19 483 THR A C 1
ATOM 3627 O O . THR A 1 483 ? 28.118 -11.967 0.046 1.00 86.19 483 THR A O 1
ATOM 3630 N N . VAL A 1 484 ? 27.938 -10.632 -1.746 1.00 84.88 484 VAL A N 1
ATOM 3631 C CA . VAL A 1 484 ? 27.060 -11.538 -2.497 1.00 84.88 484 VAL A CA 1
ATOM 3632 C C . VAL A 1 484 ? 27.839 -12.713 -3.079 1.00 84.88 484 VAL A C 1
ATOM 3634 O O . VAL A 1 484 ? 28.898 -12.557 -3.687 1.00 84.88 484 VAL A O 1
ATOM 3637 N N . SER A 1 485 ? 27.265 -13.909 -2.935 1.00 81.75 485 SER A N 1
ATOM 3638 C CA . SER A 1 485 ? 27.772 -15.145 -3.525 1.00 81.75 485 SER A CA 1
ATOM 3639 C C . SER A 1 485 ? 26.801 -15.701 -4.575 1.00 81.75 485 SER A C 1
ATOM 3641 O O . SER A 1 485 ? 25.585 -15.524 -4.475 1.00 81.75 485 SER A O 1
ATOM 3643 N N . MET A 1 486 ? 27.316 -16.399 -5.593 1.00 74.62 486 MET A N 1
ATOM 3644 C CA . MET A 1 486 ? 26.471 -16.994 -6.642 1.00 74.62 486 MET A CA 1
ATOM 3645 C C . MET A 1 486 ? 25.417 -17.993 -6.135 1.00 74.62 486 MET A C 1
ATOM 3647 O O . MET A 1 486 ? 24.279 -17.933 -6.614 1.00 74.62 486 MET A O 1
ATOM 3651 N N . PRO A 1 487 ? 25.712 -18.875 -5.159 1.00 74.69 487 PRO A N 1
ATOM 3652 C CA . PRO A 1 487 ? 24.700 -19.754 -4.573 1.00 74.69 487 PRO A CA 1
ATOM 3653 C C . PRO A 1 487 ? 23.485 -19.003 -4.011 1.00 74.69 487 PRO A C 1
ATOM 3655 O O . PRO A 1 487 ? 22.361 -19.492 -4.127 1.00 74.69 487 PRO A O 1
ATOM 3658 N N . ASP A 1 488 ? 23.678 -17.794 -3.480 1.00 75.50 488 ASP A N 1
ATOM 3659 C CA . ASP A 1 488 ? 22.595 -16.983 -2.915 1.00 75.50 488 ASP A CA 1
ATOM 3660 C C . ASP A 1 488 ? 21.680 -16.361 -3.984 1.00 75.50 488 ASP A C 1
ATOM 3662 O O . ASP A 1 488 ? 20.531 -16.028 -3.700 1.00 75.50 488 ASP A O 1
ATOM 3666 N N . LEU A 1 489 ? 22.154 -16.237 -5.229 1.00 75.81 489 LEU A N 1
ATOM 3667 C CA . LEU A 1 489 ? 21.407 -15.644 -6.346 1.00 75.81 489 LEU A CA 1
ATOM 3668 C C . LEU A 1 489 ? 20.747 -16.689 -7.252 1.00 75.81 489 LEU A C 1
ATOM 3670 O O . LEU A 1 489 ? 19.666 -16.463 -7.803 1.00 75.81 489 LEU A O 1
ATOM 3674 N N . VAL A 1 490 ? 21.404 -17.833 -7.430 1.00 71.50 490 VAL A N 1
ATOM 3675 C CA . VAL A 1 490 ? 21.058 -18.836 -8.445 1.00 71.50 490 VAL A CA 1
ATOM 3676 C C . VAL A 1 490 ? 19.900 -19.740 -8.022 1.00 71.50 490 VAL A C 1
ATOM 3678 O O . VAL A 1 490 ? 19.139 -20.214 -8.870 1.00 71.50 490 VAL A O 1
ATOM 3681 N N . MET A 1 491 ? 19.734 -19.970 -6.720 1.00 73.00 491 MET A N 1
ATOM 3682 C CA . MET A 1 491 ? 18.730 -20.903 -6.217 1.00 73.00 491 MET A CA 1
ATOM 3683 C C . MET A 1 491 ? 17.308 -20.456 -6.581 1.00 73.00 491 MET A C 1
ATOM 3685 O O . MET A 1 491 ? 16.952 -19.276 -6.502 1.00 73.00 491 MET A O 1
ATOM 3689 N N . ASN A 1 492 ? 16.446 -21.411 -6.938 1.00 75.88 492 ASN A N 1
ATOM 3690 C CA . ASN A 1 492 ? 15.031 -21.138 -7.195 1.00 75.88 492 ASN A CA 1
ATOM 3691 C C . ASN A 1 492 ? 14.234 -21.057 -5.880 1.00 75.88 492 ASN A C 1
ATOM 3693 O O . ASN A 1 492 ? 13.290 -21.807 -5.651 1.00 75.88 492 ASN A O 1
ATOM 3697 N N . THR A 1 493 ? 14.669 -20.181 -4.974 1.00 80.31 493 THR A N 1
ATOM 3698 C CA . THR A 1 493 ? 13.999 -19.907 -3.699 1.00 80.31 493 THR A CA 1
ATOM 3699 C C . THR A 1 493 ? 13.479 -18.468 -3.683 1.00 80.31 493 THR A C 1
ATOM 3701 O O . THR A 1 493 ? 14.063 -17.596 -4.336 1.00 80.31 493 THR A O 1
ATOM 3704 N N . PRO A 1 494 ? 12.404 -18.172 -2.926 1.00 82.81 494 PRO A N 1
ATOM 3705 C CA . PRO A 1 494 ? 11.896 -16.804 -2.802 1.00 82.81 494 PRO A CA 1
ATOM 3706 C C . PRO A 1 494 ? 12.941 -15.850 -2.206 1.00 82.81 494 PRO A C 1
ATOM 3708 O O . PRO A 1 494 ? 13.024 -14.698 -2.617 1.00 82.81 494 PRO A O 1
ATOM 3711 N N . ARG A 1 495 ? 13.794 -16.347 -1.300 1.00 85.44 495 ARG A N 1
ATOM 3712 C CA . ARG A 1 495 ? 14.903 -15.585 -0.710 1.00 85.44 495 ARG A CA 1
ATOM 3713 C C . ARG A 1 495 ? 15.954 -15.185 -1.749 1.00 85.44 495 ARG A C 1
ATOM 3715 O O . ARG A 1 495 ? 16.369 -14.033 -1.776 1.00 85.44 495 ARG A O 1
ATOM 3722 N N . ALA A 1 496 ? 16.357 -16.115 -2.612 1.00 82.62 496 ALA A N 1
ATOM 3723 C CA . ALA A 1 496 ? 17.304 -15.825 -3.687 1.00 82.62 496 ALA A CA 1
ATOM 3724 C C . ALA A 1 496 ? 16.702 -14.874 -4.734 1.00 82.62 496 ALA A C 1
ATOM 3726 O O . ALA A 1 496 ? 17.381 -13.989 -5.249 1.00 82.62 496 ALA A O 1
ATOM 3727 N N . ALA A 1 497 ? 15.401 -15.005 -5.017 1.00 83.81 497 ALA A N 1
ATOM 3728 C CA . ALA A 1 497 ? 14.695 -14.089 -5.906 1.00 83.81 497 ALA A CA 1
ATOM 3729 C C . ALA A 1 497 ? 14.645 -12.655 -5.348 1.00 83.81 497 ALA A C 1
ATOM 3731 O O . ALA A 1 497 ? 14.900 -11.714 -6.097 1.00 83.81 497 ALA A O 1
ATOM 3732 N N . SER A 1 498 ? 14.352 -12.473 -4.054 1.00 88.31 498 SER A N 1
ATOM 3733 C CA . SER A 1 498 ? 14.344 -11.139 -3.435 1.00 88.31 498 SER A CA 1
ATOM 3734 C C . SER A 1 498 ? 15.745 -10.533 -3.366 1.00 88.31 498 SER A C 1
ATOM 3736 O O . SER A 1 498 ? 15.924 -9.365 -3.703 1.00 88.31 498 SER A O 1
ATOM 3738 N N . GLN A 1 499 ? 16.763 -11.330 -3.027 1.00 88.75 499 GLN A N 1
ATOM 3739 C CA . GLN A 1 499 ? 18.159 -10.886 -3.037 1.00 88.75 499 GLN A CA 1
ATOM 3740 C C . GLN A 1 499 ? 18.619 -10.475 -4.441 1.00 88.75 499 GLN A C 1
ATOM 3742 O O . GLN A 1 499 ? 19.211 -9.413 -4.602 1.00 88.75 499 GLN A O 1
ATOM 3747 N N . SER A 1 500 ? 18.273 -11.248 -5.475 1.00 87.25 500 SER A N 1
ATOM 3748 C CA . SER A 1 500 ? 18.573 -10.895 -6.866 1.00 87.25 500 SER A CA 1
ATOM 3749 C C . SER A 1 500 ? 17.921 -9.575 -7.290 1.00 87.25 500 SER A C 1
ATOM 3751 O O . SER A 1 500 ? 18.568 -8.795 -7.982 1.00 87.25 500 SER A O 1
ATOM 3753 N N . LYS A 1 501 ? 16.677 -9.301 -6.870 1.00 89.06 501 LYS A N 1
ATOM 3754 C CA . LYS A 1 501 ? 15.997 -8.023 -7.150 1.00 89.06 501 LYS A CA 1
ATOM 3755 C C . LYS A 1 501 ? 16.673 -6.846 -6.448 1.00 89.06 501 LYS A C 1
ATOM 3757 O O . LYS A 1 501 ? 16.835 -5.794 -7.057 1.00 89.06 501 LYS A O 1
ATOM 3762 N N . ALA A 1 502 ? 17.074 -7.024 -5.189 1.00 91.69 502 ALA A N 1
ATOM 3763 C CA . ALA A 1 502 ? 17.774 -5.990 -4.431 1.00 91.69 502 ALA A CA 1
ATOM 3764 C C . ALA A 1 502 ? 19.109 -5.623 -5.095 1.00 91.69 502 ALA A C 1
ATOM 3766 O O . ALA A 1 502 ? 19.379 -4.448 -5.317 1.00 91.69 502 ALA A O 1
ATOM 3767 N N . ILE A 1 503 ? 19.897 -6.630 -5.483 1.00 90.75 503 ILE A N 1
ATOM 3768 C CA . ILE A 1 503 ? 21.183 -6.435 -6.162 1.00 90.75 503 ILE A CA 1
ATOM 3769 C C . ILE A 1 503 ? 21.015 -5.797 -7.542 1.00 90.75 503 ILE A C 1
ATOM 3771 O O . ILE A 1 503 ? 21.787 -4.915 -7.913 1.00 90.75 503 ILE A O 1
ATOM 3775 N N . GLU A 1 504 ? 19.985 -6.183 -8.292 1.00 89.81 504 GLU A N 1
ATOM 3776 C CA . GLU A 1 504 ? 19.666 -5.538 -9.563 1.00 89.81 504 GLU A CA 1
ATOM 3777 C C . GLU A 1 504 ? 19.330 -4.050 -9.385 1.00 89.81 504 GLU A C 1
ATOM 3779 O O . GLU A 1 504 ? 19.827 -3.211 -10.142 1.00 89.81 504 GLU A O 1
ATOM 3784 N N . ALA A 1 505 ? 18.528 -3.712 -8.373 1.00 91.56 505 ALA A N 1
ATOM 3785 C CA . ALA A 1 505 ? 18.196 -2.327 -8.058 1.00 91.56 505 ALA A CA 1
ATOM 3786 C C . ALA A 1 505 ? 19.437 -1.536 -7.603 1.00 91.56 505 ALA A C 1
ATOM 3788 O O . ALA A 1 505 ? 19.640 -0.413 -8.061 1.00 91.56 505 ALA A O 1
ATOM 3789 N N . SER A 1 506 ? 20.314 -2.139 -6.788 1.00 93.44 506 SER A N 1
ATOM 3790 C CA . SER A 1 506 ? 21.605 -1.554 -6.402 1.00 93.44 506 SER A CA 1
ATOM 3791 C C . SER A 1 506 ? 22.481 -1.252 -7.618 1.00 93.44 506 SER A C 1
ATOM 3793 O O . SER A 1 506 ? 22.959 -0.130 -7.758 1.00 93.44 506 SER A O 1
ATOM 3795 N N . LEU A 1 507 ? 22.667 -2.213 -8.527 1.00 91.12 507 LEU A N 1
ATOM 3796 C CA . LEU A 1 507 ? 23.471 -2.010 -9.738 1.00 91.12 507 LEU A CA 1
ATOM 3797 C C . LEU A 1 507 ? 22.867 -0.952 -10.663 1.00 91.12 507 LEU A C 1
ATOM 3799 O O . LEU A 1 507 ? 23.609 -0.168 -11.248 1.00 91.12 507 LEU A O 1
ATOM 3803 N N . SER A 1 508 ? 21.539 -0.903 -10.774 1.00 90.88 508 SER A N 1
ATOM 3804 C CA . SER A 1 508 ? 20.841 0.100 -11.587 1.00 90.88 508 SER A CA 1
ATOM 3805 C C . SER A 1 508 ? 21.048 1.511 -11.032 1.00 90.88 508 SER A C 1
ATOM 3807 O O . SER A 1 508 ? 21.383 2.425 -11.788 1.00 90.88 508 SER A O 1
ATOM 3809 N N . LEU A 1 509 ? 20.944 1.677 -9.709 1.00 91.62 509 LEU A N 1
ATOM 3810 C CA . LEU A 1 509 ? 21.228 2.943 -9.035 1.00 91.62 509 LEU A CA 1
ATOM 3811 C C . LEU A 1 509 ? 22.696 3.360 -9.207 1.00 91.62 509 LEU A C 1
ATOM 3813 O O . LEU A 1 509 ? 22.966 4.490 -9.605 1.00 91.62 509 LEU A O 1
ATOM 3817 N N . LEU A 1 510 ? 23.642 2.447 -8.961 1.00 91.88 510 LEU A N 1
ATOM 3818 C CA . LEU A 1 510 ? 25.077 2.715 -9.108 1.00 91.88 510 LEU A CA 1
ATOM 3819 C C . LEU A 1 510 ? 25.441 3.084 -10.551 1.00 91.88 510 LEU A C 1
ATOM 3821 O O . LEU A 1 510 ? 26.212 4.016 -10.764 1.00 91.88 510 LEU A O 1
ATOM 3825 N N . LEU A 1 511 ? 24.860 2.401 -11.543 1.00 89.94 511 LEU A N 1
ATOM 3826 C CA . LEU A 1 511 ? 25.018 2.730 -12.963 1.00 89.94 511 LEU A CA 1
ATOM 3827 C C . LEU A 1 511 ? 24.523 4.145 -13.264 1.00 89.94 511 LEU A C 1
ATOM 3829 O O . LEU A 1 511 ? 25.196 4.891 -13.973 1.00 89.94 511 LEU A O 1
ATOM 3833 N N . ARG A 1 512 ? 23.367 4.531 -12.718 1.00 87.25 512 ARG A N 1
ATOM 3834 C CA . ARG A 1 512 ? 22.824 5.878 -12.900 1.00 87.25 512 ARG A CA 1
ATOM 3835 C C . ARG A 1 512 ? 23.716 6.939 -12.255 1.00 87.25 512 ARG A C 1
ATOM 3837 O O . ARG A 1 512 ? 24.025 7.937 -12.899 1.00 87.25 512 ARG A O 1
ATOM 3844 N N . MET A 1 513 ? 24.183 6.700 -11.031 1.00 86.69 513 MET A N 1
ATOM 3845 C CA . MET A 1 513 ? 25.118 7.597 -10.345 1.00 86.69 513 MET A CA 1
ATOM 3846 C C . MET A 1 513 ? 26.447 7.714 -11.101 1.00 86.69 513 MET A C 1
ATOM 3848 O O . MET A 1 513 ? 26.965 8.814 -11.242 1.00 86.69 513 MET A O 1
ATOM 3852 N N . ALA A 1 514 ? 26.960 6.615 -11.661 1.00 86.00 514 ALA A N 1
ATOM 3853 C CA . ALA A 1 514 ? 28.174 6.613 -12.477 1.00 86.00 514 ALA A CA 1
ATOM 3854 C C . ALA A 1 514 ? 28.029 7.403 -13.787 1.00 86.00 514 ALA A C 1
ATOM 3856 O O . ALA A 1 514 ? 29.010 7.953 -14.275 1.00 86.00 514 ALA A O 1
ATOM 3857 N N . GLN A 1 515 ? 26.825 7.470 -14.359 1.00 84.31 515 GLN A N 1
ATOM 3858 C CA . GLN A 1 515 ? 26.555 8.273 -15.557 1.00 84.31 515 GLN A CA 1
ATOM 3859 C C . GLN A 1 515 ? 26.471 9.774 -15.266 1.00 84.31 515 GLN A C 1
ATOM 3861 O O . GLN A 1 515 ? 26.754 10.570 -16.158 1.00 84.31 515 GLN A O 1
ATOM 3866 N N . SER A 1 516 ? 26.073 10.147 -14.049 1.00 80.31 516 SER A N 1
ATOM 3867 C CA . SER A 1 516 ? 25.944 11.544 -13.625 1.00 80.31 516 SER A CA 1
ATOM 3868 C C . SER A 1 516 ? 27.257 12.078 -13.038 1.00 80.31 516 SER A C 1
ATOM 3870 O O . SER A 1 516 ? 27.814 13.052 -13.534 1.00 80.31 516 SER A O 1
ATOM 3872 N N . GLU A 1 517 ? 27.818 11.371 -12.050 1.00 81.81 517 GLU A N 1
ATOM 3873 C CA . GLU A 1 517 ? 28.994 11.773 -11.263 1.00 81.81 517 GLU A CA 1
ATOM 3874 C C . GLU A 1 517 ? 30.092 10.680 -11.265 1.00 81.81 517 GLU A C 1
ATOM 3876 O O . GLU A 1 517 ? 30.416 10.082 -10.230 1.00 81.81 517 GLU A O 1
ATOM 3881 N N . PRO A 1 518 ? 30.710 10.396 -12.427 1.00 81.12 518 PRO A N 1
ATOM 3882 C CA . PRO A 1 518 ? 31.655 9.289 -12.603 1.00 81.12 518 PRO A CA 1
ATOM 3883 C C . PRO A 1 518 ? 32.896 9.394 -11.706 1.00 81.12 518 PRO A C 1
ATOM 3885 O O . PRO A 1 518 ? 33.339 8.396 -11.140 1.00 81.12 518 PRO A O 1
ATOM 3888 N N . ALA A 1 519 ? 33.446 10.599 -11.526 1.00 82.19 519 ALA A N 1
ATOM 3889 C CA . ALA A 1 519 ? 34.644 10.812 -10.712 1.00 82.19 519 ALA A CA 1
ATOM 3890 C C . ALA A 1 519 ? 34.417 10.467 -9.230 1.00 82.19 519 ALA A C 1
ATOM 3892 O O . ALA A 1 519 ? 35.276 9.850 -8.598 1.00 82.19 519 ALA A O 1
ATOM 3893 N N . GLN A 1 520 ? 33.245 10.816 -8.687 1.00 82.44 520 GLN A N 1
ATOM 3894 C CA . GLN A 1 520 ? 32.888 10.527 -7.296 1.00 82.44 520 GLN A CA 1
ATOM 3895 C C . GLN A 1 520 ? 32.699 9.021 -7.083 1.00 82.44 520 GLN A C 1
ATOM 3897 O O . GLN A 1 520 ? 33.163 8.475 -6.086 1.00 82.44 520 GLN A O 1
ATOM 3902 N N . MET A 1 521 ? 32.104 8.327 -8.058 1.00 84.00 521 MET A N 1
ATOM 3903 C CA . MET A 1 521 ? 31.936 6.871 -8.023 1.00 84.00 521 MET A CA 1
ATOM 3904 C C . MET A 1 521 ? 33.268 6.112 -8.109 1.00 84.00 521 MET A C 1
ATOM 3906 O O . MET A 1 521 ? 33.433 5.087 -7.443 1.00 84.00 521 MET A O 1
ATOM 3910 N N . ILE A 1 522 ? 34.236 6.611 -8.886 1.00 84.38 522 ILE A N 1
ATOM 3911 C CA . ILE A 1 522 ? 35.600 6.056 -8.911 1.00 84.38 522 ILE A CA 1
ATOM 3912 C C . ILE A 1 522 ? 36.276 6.269 -7.551 1.00 84.38 522 ILE A C 1
ATOM 3914 O O . ILE A 1 522 ? 36.820 5.318 -6.993 1.00 84.38 522 ILE A O 1
ATOM 3918 N N . ALA A 1 523 ? 36.194 7.480 -6.989 1.00 84.00 523 ALA A N 1
ATOM 3919 C CA . ALA A 1 523 ? 36.772 7.804 -5.682 1.00 84.00 523 ALA A CA 1
ATOM 3920 C C . ALA A 1 523 ? 36.163 6.981 -4.532 1.00 84.00 523 ALA A C 1
ATOM 3922 O O . ALA A 1 523 ? 36.859 6.665 -3.570 1.00 84.00 523 ALA A O 1
ATOM 3923 N N . LEU A 1 524 ? 34.892 6.586 -4.655 1.00 86.12 524 LEU A N 1
ATOM 3924 C CA . LEU A 1 524 ? 34.206 5.701 -3.712 1.00 86.12 524 LEU A CA 1
ATOM 3925 C C . LEU A 1 524 ? 34.756 4.260 -3.710 1.00 86.12 524 LEU A C 1
ATOM 3927 O O . LEU A 1 524 ? 34.421 3.479 -2.827 1.00 86.12 524 LEU A O 1
ATOM 3931 N N . GLY A 1 525 ? 35.584 3.887 -4.693 1.00 84.75 525 GLY A N 1
ATOM 3932 C CA . GLY A 1 525 ? 36.143 2.539 -4.802 1.00 84.75 525 GLY A CA 1
ATOM 3933 C C . GLY A 1 525 ? 35.218 1.537 -5.496 1.00 84.75 525 GLY A C 1
ATOM 3934 O O . GLY A 1 525 ? 35.345 0.338 -5.269 1.00 84.75 525 GLY A O 1
ATOM 3935 N N . THR A 1 526 ? 34.313 1.996 -6.371 1.00 86.06 526 THR A N 1
ATOM 3936 C CA . THR A 1 526 ? 33.349 1.123 -7.077 1.00 86.06 526 THR A CA 1
ATOM 3937 C C . THR A 1 526 ? 34.025 -0.059 -7.782 1.00 86.06 526 THR A C 1
ATOM 3939 O O . THR A 1 526 ? 33.542 -1.182 -7.703 1.00 86.06 526 THR A O 1
ATOM 3942 N N . ILE A 1 527 ? 35.168 0.165 -8.437 1.00 83.06 527 ILE A N 1
ATOM 3943 C CA . ILE A 1 527 ? 35.895 -0.888 -9.168 1.00 83.06 527 ILE A CA 1
ATOM 3944 C C . ILE A 1 527 ? 36.534 -1.895 -8.208 1.00 83.06 527 ILE A C 1
ATOM 3946 O O . ILE A 1 527 ? 36.492 -3.092 -8.467 1.00 83.06 527 ILE A O 1
ATOM 3950 N N . VAL A 1 528 ? 37.049 -1.434 -7.065 1.00 85.31 528 VAL A N 1
ATOM 3951 C CA . VAL A 1 528 ? 37.594 -2.313 -6.019 1.00 85.31 528 VAL A CA 1
ATOM 3952 C C . VAL A 1 528 ? 36.493 -3.217 -5.458 1.00 85.31 528 VAL A C 1
ATOM 3954 O O . VAL A 1 528 ? 36.690 -4.425 -5.349 1.00 85.31 528 VAL A O 1
ATOM 3957 N N . ALA A 1 529 ? 35.313 -2.657 -5.182 1.00 84.81 529 ALA A N 1
ATOM 3958 C CA . ALA A 1 529 ? 34.165 -3.418 -4.697 1.00 84.81 529 ALA A CA 1
ATOM 3959 C C . ALA A 1 529 ? 33.675 -4.468 -5.713 1.00 84.81 529 ALA A C 1
ATOM 3961 O O . ALA A 1 529 ? 33.318 -5.581 -5.328 1.00 84.81 529 ALA A O 1
ATOM 3962 N N . LEU A 1 530 ? 33.696 -4.147 -7.014 1.00 83.75 530 LEU A N 1
ATOM 3963 C CA . LEU A 1 530 ? 33.362 -5.105 -8.073 1.00 83.75 530 LEU A CA 1
ATOM 3964 C C . LEU A 1 530 ? 34.393 -6.238 -8.166 1.00 83.75 530 LEU A C 1
ATOM 3966 O O . LEU A 1 530 ? 33.995 -7.393 -8.238 1.00 83.75 530 LEU A O 1
ATOM 3970 N N . THR A 1 531 ? 35.692 -5.941 -8.084 1.00 81.88 531 THR A N 1
ATOM 3971 C CA . THR A 1 531 ? 36.755 -6.966 -8.066 1.00 81.88 531 THR A CA 1
ATOM 3972 C C . THR A 1 531 ? 36.655 -7.891 -6.848 1.00 81.88 531 THR A C 1
ATOM 3974 O O . THR A 1 531 ? 37.030 -9.055 -6.915 1.00 81.88 531 THR A O 1
ATOM 3977 N N . ASN A 1 532 ? 36.125 -7.400 -5.725 1.00 83.44 532 ASN A N 1
ATOM 3978 C CA . ASN A 1 532 ? 35.908 -8.205 -4.520 1.00 83.44 532 ASN A CA 1
ATOM 3979 C C . ASN A 1 532 ? 34.606 -9.032 -4.558 1.00 83.44 532 ASN A C 1
ATOM 3981 O O . ASN A 1 532 ? 34.376 -9.859 -3.670 1.00 83.44 532 ASN A O 1
ATOM 3985 N N . CYS A 1 533 ? 33.736 -8.818 -5.549 1.00 83.00 533 CYS A N 1
ATOM 3986 C CA . CYS A 1 533 ? 32.449 -9.494 -5.651 1.00 83.00 533 CYS A CA 1
ATOM 3987 C C . CYS A 1 533 ? 32.612 -10.913 -6.211 1.00 83.00 533 CYS A C 1
ATOM 3989 O O . CYS A 1 533 ? 32.665 -11.146 -7.418 1.00 83.00 533 CYS A O 1
ATOM 3991 N N . ARG A 1 534 ? 32.568 -11.899 -5.311 1.00 76.81 534 ARG A N 1
ATOM 3992 C CA . ARG A 1 534 ? 32.695 -13.331 -5.644 1.00 76.81 534 ARG A CA 1
ATOM 3993 C C . ARG A 1 534 ? 31.601 -13.859 -6.568 1.00 76.81 534 ARG A C 1
ATOM 3995 O O . ARG A 1 534 ? 31.735 -14.954 -7.109 1.00 76.81 534 ARG A O 1
ATOM 4002 N N . ALA A 1 535 ? 30.483 -13.144 -6.686 1.00 72.81 535 ALA A N 1
ATOM 4003 C CA . ALA A 1 535 ? 29.395 -13.551 -7.558 1.00 72.81 535 ALA A CA 1
ATOM 4004 C C . ALA A 1 535 ? 29.666 -13.277 -9.044 1.00 72.81 535 ALA A C 1
ATOM 4006 O O . ALA A 1 535 ? 28.996 -13.872 -9.882 1.00 72.81 535 ALA A O 1
ATOM 4007 N N . ILE A 1 536 ? 30.623 -12.401 -9.359 1.00 73.94 536 ILE A N 1
ATOM 4008 C CA . ILE A 1 536 ? 31.038 -12.111 -10.734 1.00 73.94 536 ILE A CA 1
ATOM 4009 C C . ILE A 1 536 ? 32.015 -13.184 -11.235 1.00 73.94 536 ILE A C 1
ATOM 4011 O O . ILE A 1 536 ? 31.827 -13.710 -12.327 1.00 73.94 536 ILE A O 1
ATOM 4015 N N . ASP A 1 537 ? 32.975 -13.577 -10.391 1.00 66.50 537 ASP A N 1
ATOM 4016 C CA . ASP A 1 537 ? 34.005 -14.578 -10.723 1.00 66.50 537 ASP A CA 1
ATOM 4017 C C . ASP A 1 537 ? 33.479 -16.023 -10.751 1.00 66.50 537 ASP A C 1
ATOM 4019 O O . ASP A 1 537 ? 34.151 -16.959 -11.195 1.00 66.50 537 ASP A O 1
ATOM 4023 N N . ALA A 1 538 ? 32.289 -16.251 -10.200 1.00 63.50 538 ALA A N 1
ATOM 4024 C CA . ALA A 1 538 ? 31.730 -17.582 -10.086 1.00 63.50 538 ALA A CA 1
ATOM 4025 C C . ALA A 1 538 ? 31.173 -18.040 -11.439 1.00 63.50 538 ALA A C 1
ATOM 4027 O O . ALA A 1 538 ? 30.090 -17.640 -11.864 1.00 63.50 538 ALA A O 1
ATOM 4028 N N . TYR A 1 539 ? 31.910 -18.945 -12.085 1.00 57.88 539 TYR A N 1
ATOM 4029 C CA . TYR A 1 539 ? 31.481 -19.612 -13.309 1.00 57.88 539 TYR A CA 1
ATOM 4030 C C . TYR A 1 539 ? 30.094 -20.232 -13.087 1.00 57.88 539 TYR A C 1
ATOM 4032 O O . TYR A 1 539 ? 29.913 -21.070 -12.197 1.00 57.88 539 TYR A O 1
ATOM 4040 N N . ALA A 1 540 ? 29.093 -19.798 -13.858 1.00 54.53 540 ALA A N 1
ATOM 4041 C CA . ALA A 1 540 ? 27.769 -20.408 -13.833 1.00 54.53 540 ALA A CA 1
ATOM 4042 C C . ALA A 1 540 ? 27.905 -21.838 -14.364 1.00 54.53 540 ALA A C 1
ATOM 4044 O O . ALA A 1 540 ? 27.885 -22.056 -15.571 1.00 54.53 540 ALA A O 1
ATOM 4045 N N . ASP A 1 541 ? 28.120 -22.778 -13.444 1.00 50.00 541 ASP A N 1
ATOM 4046 C CA . ASP A 1 541 ? 28.523 -24.151 -13.713 1.00 50.00 541 ASP A CA 1
ATOM 4047 C C . ASP A 1 541 ? 27.656 -24.779 -14.818 1.00 50.00 541 ASP A C 1
ATOM 4049 O O . ASP A 1 541 ? 26.467 -25.077 -14.648 1.00 50.00 541 ASP A O 1
ATOM 4053 N N . ILE A 1 542 ? 28.277 -24.943 -15.987 1.00 45.28 542 ILE A N 1
ATOM 4054 C CA . ILE A 1 542 ? 27.694 -25.475 -17.226 1.00 45.28 542 ILE A CA 1
ATOM 4055 C C . ILE A 1 542 ? 27.374 -26.978 -17.055 1.00 45.28 542 ILE A C 1
ATOM 4057 O O . ILE A 1 542 ? 26.742 -27.596 -17.910 1.00 45.28 542 ILE A O 1
ATOM 4061 N N . HIS A 1 543 ? 27.765 -27.578 -15.924 1.00 41.75 543 HIS A N 1
ATOM 4062 C CA . HIS A 1 543 ? 27.726 -29.018 -15.687 1.00 41.75 543 HIS A CA 1
ATOM 4063 C C . HIS A 1 543 ? 26.607 -29.505 -14.763 1.00 41.75 543 HIS A C 1
ATOM 4065 O O . HIS A 1 543 ? 26.497 -30.713 -14.538 1.00 41.75 543 HIS A O 1
ATOM 4071 N N . SER A 1 544 ? 25.715 -28.633 -14.273 1.00 49.06 544 SER A N 1
ATOM 4072 C CA . SER A 1 544 ? 24.481 -29.153 -13.674 1.00 49.06 544 SER A CA 1
ATOM 4073 C C . SER A 1 544 ? 23.649 -29.832 -14.768 1.00 49.06 544 SER A C 1
ATOM 4075 O O . SER A 1 544 ? 23.361 -29.246 -15.812 1.00 49.06 544 SER A O 1
ATOM 4077 N N . SER A 1 545 ? 23.243 -31.080 -14.540 1.00 46.34 545 SER A N 1
ATOM 4078 C CA . SER A 1 545 ? 22.480 -31.898 -15.498 1.00 46.34 545 SER A CA 1
ATOM 4079 C C . SER A 1 545 ? 21.192 -31.207 -15.982 1.00 46.34 545 SER A C 1
ATOM 4081 O O . SER A 1 545 ? 20.702 -31.506 -17.063 1.00 46.34 545 SER A O 1
ATOM 4083 N N . SER A 1 546 ? 20.691 -30.245 -15.198 1.00 46.88 546 SER A N 1
ATOM 4084 C CA . SER A 1 546 ? 19.546 -29.373 -15.486 1.00 46.88 546 SER A CA 1
ATOM 4085 C C . SER A 1 546 ? 19.841 -28.283 -16.535 1.00 46.88 546 SER A C 1
ATOM 4087 O O . SER A 1 546 ? 18.997 -27.989 -17.384 1.00 46.88 546 SER A O 1
ATOM 4089 N N . ALA A 1 547 ? 21.049 -27.704 -16.536 1.00 42.50 547 ALA A N 1
ATOM 4090 C CA . ALA A 1 547 ? 21.456 -26.691 -17.512 1.00 42.50 547 ALA A CA 1
ATOM 4091 C C . ALA A 1 547 ? 21.694 -27.300 -18.904 1.00 42.50 547 ALA A C 1
ATOM 4093 O O . ALA A 1 547 ? 21.288 -26.703 -19.898 1.00 42.50 547 ALA A O 1
ATOM 4094 N N . ALA A 1 548 ? 22.266 -28.510 -18.961 1.00 44.56 548 ALA A N 1
ATOM 4095 C CA . ALA A 1 548 ? 22.504 -29.253 -20.200 1.00 44.56 548 ALA A CA 1
ATOM 4096 C C . ALA A 1 548 ? 21.202 -29.702 -20.894 1.00 44.56 548 ALA A C 1
ATOM 4098 O O . ALA A 1 548 ? 21.094 -29.639 -22.116 1.00 44.56 548 ALA A O 1
ATOM 4099 N N . THR A 1 549 ? 20.179 -30.111 -20.133 1.00 47.97 549 THR A N 1
ATOM 4100 C CA . THR A 1 549 ? 18.866 -30.472 -20.699 1.00 47.97 549 THR A CA 1
ATOM 4101 C C . THR A 1 549 ? 18.105 -29.270 -21.256 1.00 47.97 549 THR A C 1
ATOM 4103 O O . THR A 1 549 ? 17.357 -29.416 -22.218 1.00 47.97 549 THR A O 1
ATOM 4106 N N . ALA A 1 550 ? 18.309 -28.080 -20.685 1.00 46.19 550 ALA A N 1
ATOM 4107 C CA . ALA A 1 550 ? 17.655 -26.858 -21.140 1.00 46.19 550 ALA A CA 1
ATOM 4108 C C . ALA A 1 550 ? 18.366 -26.215 -22.345 1.00 46.19 550 ALA A C 1
ATOM 4110 O O . ALA A 1 550 ? 17.699 -25.677 -23.223 1.00 46.19 550 ALA A O 1
ATOM 4111 N N . THR A 1 551 ? 19.697 -26.321 -22.451 1.00 47.50 551 THR A N 1
ATOM 4112 C CA . THR A 1 551 ? 20.422 -25.915 -23.669 1.00 47.50 551 THR A CA 1
ATOM 4113 C C . THR A 1 551 ? 20.119 -26.816 -24.864 1.00 47.50 551 THR A C 1
ATOM 4115 O O . THR A 1 551 ? 20.100 -26.318 -25.981 1.00 47.50 551 THR A O 1
ATOM 4118 N N . MET A 1 552 ? 19.794 -28.099 -24.660 1.00 47.31 552 MET A N 1
ATOM 4119 C CA . MET A 1 552 ? 19.318 -28.980 -25.744 1.00 47.31 552 MET A CA 1
ATOM 4120 C C . MET A 1 552 ? 17.903 -28.634 -26.250 1.00 47.31 552 MET A C 1
ATOM 4122 O O . MET A 1 552 ? 17.513 -29.089 -27.320 1.00 47.31 552 MET A O 1
ATOM 4126 N N . GLN A 1 553 ? 17.130 -27.826 -25.514 1.00 44.75 553 GLN A N 1
ATOM 4127 C CA . GLN A 1 553 ? 15.851 -27.261 -25.976 1.00 44.75 553 GLN A CA 1
ATOM 4128 C C . GLN A 1 553 ? 16.001 -25.843 -26.560 1.00 44.75 553 GLN A C 1
ATOM 4130 O O . GLN A 1 553 ? 15.019 -25.270 -27.032 1.00 44.75 553 GLN A O 1
ATOM 4135 N N . ALA A 1 554 ? 17.217 -25.285 -26.549 1.00 44.72 554 ALA A N 1
ATOM 4136 C CA . ALA A 1 554 ? 17.517 -23.912 -26.952 1.00 44.72 554 ALA A CA 1
ATOM 4137 C C . ALA A 1 554 ? 17.832 -23.732 -28.450 1.00 44.72 554 ALA A C 1
ATOM 4139 O O . ALA A 1 554 ? 18.268 -22.660 -28.860 1.00 44.72 554 ALA A O 1
ATOM 4140 N N . ASP A 1 555 ? 17.563 -24.745 -29.280 1.00 44.12 555 ASP A N 1
ATOM 4141 C CA . ASP A 1 555 ? 17.640 -24.654 -30.751 1.00 44.12 555 ASP A CA 1
ATOM 4142 C C . ASP A 1 555 ? 16.479 -23.840 -31.372 1.00 44.12 555 ASP A C 1
ATOM 4144 O O . ASP A 1 555 ? 16.337 -23.745 -32.592 1.00 44.12 555 ASP A O 1
ATOM 4148 N N . LEU A 1 556 ? 15.643 -23.212 -30.540 1.00 47.91 556 LEU A N 1
ATOM 4149 C CA . LEU A 1 556 ? 14.635 -22.235 -30.943 1.00 47.91 556 LEU A CA 1
ATOM 4150 C C . LEU A 1 556 ? 15.112 -20.826 -30.541 1.00 47.91 556 LEU A C 1
ATOM 4152 O O . LEU A 1 556 ? 15.455 -20.627 -29.376 1.00 47.91 556 LEU A O 1
ATOM 4156 N N . PRO A 1 557 ? 15.056 -19.813 -31.431 1.00 47.25 557 PRO A N 1
ATOM 4157 C CA . PRO A 1 557 ? 15.584 -18.457 -31.198 1.00 47.25 557 PRO A CA 1
ATOM 4158 C C . PRO A 1 557 ? 14.912 -17.655 -30.057 1.00 47.25 557 PRO A C 1
ATOM 4160 O O . PRO A 1 557 ? 15.227 -16.483 -29.868 1.00 47.25 557 PRO A O 1
ATOM 4163 N N . TYR A 1 558 ? 14.010 -18.274 -29.284 1.00 45.31 558 TYR A N 1
ATOM 4164 C CA . TYR A 1 558 ? 13.230 -17.662 -28.202 1.00 45.31 558 TYR A CA 1
ATOM 4165 C C . TYR A 1 558 ? 13.139 -18.521 -26.925 1.00 45.31 558 TYR A C 1
ATOM 4167 O O . TYR A 1 558 ? 12.251 -18.293 -26.105 1.00 45.31 558 TYR A O 1
ATOM 4175 N N . SER A 1 559 ? 14.001 -19.523 -26.723 1.00 47.50 559 SER A N 1
ATOM 4176 C CA . SER A 1 559 ? 13.968 -20.294 -25.470 1.00 47.50 559 SER A CA 1
ATOM 4177 C C . SER A 1 559 ? 14.466 -19.446 -24.291 1.00 47.50 559 SER A C 1
ATOM 4179 O O . SER A 1 559 ? 15.592 -18.941 -24.325 1.00 47.50 559 SER A O 1
ATOM 4181 N N . GLU A 1 560 ? 13.661 -19.307 -23.235 1.00 55.38 560 GLU A N 1
ATOM 4182 C CA . GLU A 1 560 ? 14.080 -18.639 -21.999 1.00 55.38 560 GLU A CA 1
ATOM 4183 C C . GLU A 1 560 ? 15.319 -19.326 -21.400 1.00 55.38 560 GLU A C 1
ATOM 4185 O O . GLU A 1 560 ? 15.367 -20.549 -21.245 1.00 55.38 560 GLU A O 1
ATOM 4190 N N . LEU A 1 561 ? 16.342 -18.536 -21.056 1.00 59.38 561 LEU A N 1
ATOM 4191 C CA . LEU A 1 561 ? 17.536 -19.043 -20.378 1.00 59.38 561 LEU A CA 1
ATOM 4192 C C . LEU A 1 561 ? 17.138 -19.693 -19.038 1.00 59.38 561 LEU A C 1
ATOM 4194 O O . LEU A 1 561 ? 16.305 -19.133 -18.320 1.00 59.38 561 LEU A O 1
ATOM 4198 N N . PRO A 1 562 ? 17.780 -20.805 -18.625 1.00 69.12 562 PRO A N 1
ATOM 4199 C CA . PRO A 1 562 ? 17.577 -21.368 -17.293 1.00 69.12 562 PRO A CA 1
ATOM 4200 C C . PRO A 1 562 ? 17.755 -20.298 -16.217 1.00 69.12 562 PRO A C 1
ATOM 4202 O O . PRO A 1 562 ? 18.717 -19.533 -16.279 1.00 69.12 562 PRO A O 1
ATOM 4205 N N . ILE A 1 563 ? 16.870 -20.267 -15.214 1.00 68.69 563 ILE A N 1
ATOM 4206 C CA . ILE A 1 563 ? 16.840 -19.239 -14.153 1.00 68.69 563 ILE A CA 1
ATOM 4207 C C . ILE A 1 563 ? 18.242 -18.922 -13.576 1.00 68.69 563 ILE A C 1
ATOM 4209 O O . ILE A 1 563 ? 18.575 -17.738 -13.491 1.00 68.69 563 ILE A O 1
ATOM 4213 N N . PRO A 1 564 ? 19.100 -19.917 -13.254 1.00 69.25 564 PRO A N 1
ATOM 4214 C CA . PRO A 1 564 ? 20.497 -19.688 -12.865 1.00 69.25 564 PRO A CA 1
ATOM 4215 C C . PRO A 1 564 ? 21.296 -18.814 -13.840 1.00 69.25 564 PRO A C 1
ATOM 4217 O O . PRO A 1 564 ? 21.922 -17.829 -13.450 1.00 69.25 564 PRO A O 1
ATOM 4220 N N . ARG A 1 565 ? 21.244 -19.168 -15.127 1.00 72.12 565 ARG A N 1
ATOM 4221 C CA . ARG A 1 565 ? 21.986 -18.519 -16.208 1.00 72.12 565 ARG A CA 1
ATOM 4222 C C . ARG A 1 565 ? 21.401 -17.153 -16.531 1.00 72.12 565 ARG A C 1
ATOM 4224 O O . ARG A 1 565 ? 22.157 -16.216 -16.750 1.00 72.12 565 ARG A O 1
ATOM 4231 N N . ALA A 1 566 ? 20.076 -17.024 -16.507 1.00 73.94 566 ALA A N 1
ATOM 4232 C CA . ALA A 1 566 ? 19.386 -15.757 -16.707 1.00 73.94 566 ALA A CA 1
ATOM 4233 C C . ALA A 1 566 ? 19.778 -14.728 -15.633 1.00 73.94 566 ALA A C 1
ATOM 4235 O O . ALA A 1 566 ? 20.119 -13.594 -15.966 1.00 73.94 566 ALA A O 1
ATOM 4236 N N . ARG A 1 567 ? 19.788 -15.127 -14.352 1.00 75.69 567 ARG A N 1
ATOM 4237 C CA . ARG A 1 567 ? 20.170 -14.243 -13.237 1.00 75.69 567 ARG A CA 1
ATOM 4238 C C . ARG A 1 567 ? 21.647 -13.860 -13.283 1.00 75.69 567 ARG A C 1
ATOM 4240 O O . ARG A 1 567 ? 21.958 -12.681 -13.148 1.00 75.69 567 ARG A O 1
ATOM 4247 N N . HIS A 1 568 ? 22.533 -14.822 -13.546 1.00 78.12 568 HIS A N 1
ATOM 4248 C CA . HIS A 1 568 ? 23.964 -14.550 -13.701 1.00 78.12 568 HIS A CA 1
ATOM 4249 C C . HIS A 1 568 ? 24.256 -13.609 -14.875 1.00 78.12 568 HIS A C 1
ATOM 4251 O O . HIS A 1 568 ? 24.942 -12.605 -14.721 1.00 78.12 568 HIS A O 1
ATOM 4257 N N . HIS A 1 569 ? 23.670 -13.885 -16.042 1.00 79.50 569 HIS A N 1
ATOM 4258 C CA . HIS A 1 569 ? 23.818 -13.039 -17.222 1.00 79.50 569 HIS A CA 1
ATOM 4259 C C . HIS A 1 569 ? 23.332 -11.610 -16.950 1.00 79.50 569 HIS A C 1
ATOM 4261 O O . HIS A 1 569 ? 24.000 -10.645 -17.306 1.00 79.50 569 HIS A O 1
ATOM 4267 N N . LYS A 1 570 ? 22.190 -11.458 -16.269 1.00 79.44 570 LYS A N 1
ATOM 4268 C CA . LYS A 1 570 ? 21.651 -10.144 -15.907 1.00 79.44 570 LYS A CA 1
ATOM 4269 C C . LYS A 1 570 ? 22.576 -9.370 -14.961 1.00 79.44 570 LYS A C 1
ATOM 4271 O O . LYS A 1 570 ? 22.749 -8.166 -15.147 1.00 79.44 570 LYS A O 1
ATOM 4276 N N . LEU A 1 571 ? 23.191 -10.054 -13.992 1.00 83.62 571 LEU A N 1
ATOM 4277 C CA . LEU A 1 571 ? 24.206 -9.482 -13.104 1.00 83.62 571 LEU A CA 1
ATOM 4278 C C . LEU A 1 571 ? 25.408 -8.972 -13.913 1.00 83.62 571 LEU A C 1
ATOM 4280 O O . LEU A 1 571 ? 25.724 -7.783 -13.851 1.00 83.62 571 LEU A O 1
ATOM 4284 N N . LEU A 1 572 ? 26.017 -9.844 -14.724 1.00 82.31 572 LEU A N 1
ATOM 4285 C CA . LEU A 1 572 ? 27.195 -9.521 -15.532 1.00 82.31 572 LEU A CA 1
ATOM 4286 C C . LEU A 1 572 ? 26.948 -8.356 -16.491 1.00 82.31 572 LEU A C 1
ATOM 4288 O O . LEU A 1 572 ? 27.755 -7.434 -16.558 1.00 82.31 572 LEU A O 1
ATOM 4292 N N . VAL A 1 573 ? 25.817 -8.345 -17.201 1.00 85.00 573 VAL A N 1
ATOM 4293 C CA . VAL A 1 573 ? 25.484 -7.264 -18.142 1.00 85.00 573 VAL A CA 1
ATOM 4294 C C . VAL A 1 573 ? 25.421 -5.909 -17.436 1.00 85.00 573 VAL A C 1
ATOM 4296 O O . VAL A 1 573 ? 25.927 -4.916 -17.959 1.00 85.00 573 VAL A O 1
ATOM 4299 N N . ASN A 1 574 ? 24.820 -5.846 -16.248 1.00 84.19 574 ASN A N 1
ATOM 4300 C CA . ASN A 1 574 ? 24.719 -4.597 -15.496 1.00 84.19 574 ASN A CA 1
ATOM 4301 C C . ASN A 1 574 ? 26.075 -4.148 -14.933 1.00 84.19 574 ASN A C 1
ATOM 4303 O O . ASN A 1 574 ? 26.382 -2.957 -14.987 1.00 84.19 574 ASN A O 1
ATOM 4307 N N . VAL A 1 575 ? 26.912 -5.085 -14.480 1.00 85.50 575 VAL A N 1
ATOM 4308 C CA . VAL A 1 575 ? 28.294 -4.800 -14.063 1.00 85.50 575 VAL A CA 1
ATOM 4309 C C . VAL A 1 575 ? 29.119 -4.257 -15.231 1.00 85.50 575 VAL A C 1
ATOM 4311 O O . VAL A 1 575 ? 29.747 -3.209 -15.103 1.00 85.50 575 VAL A O 1
ATOM 4314 N N . LEU A 1 576 ? 29.070 -4.905 -16.397 1.00 84.00 576 LEU A N 1
ATOM 4315 C CA . LEU A 1 576 ? 29.804 -4.465 -17.586 1.00 84.00 576 LEU A CA 1
ATOM 4316 C C . LEU A 1 576 ? 29.360 -3.075 -18.050 1.00 84.00 576 LEU A C 1
ATOM 4318 O O . LEU A 1 576 ? 30.192 -2.251 -18.425 1.00 84.00 576 LEU A O 1
ATOM 4322 N N . ARG A 1 577 ? 28.058 -2.772 -17.979 1.00 85.62 577 ARG A N 1
ATOM 4323 C CA . ARG A 1 577 ? 27.538 -1.425 -18.271 1.00 85.62 577 ARG A CA 1
ATOM 4324 C C . ARG A 1 577 ? 28.050 -0.378 -17.287 1.00 85.62 577 ARG A C 1
ATOM 4326 O O . ARG A 1 577 ? 28.356 0.738 -17.708 1.00 85.62 577 ARG A O 1
ATOM 4333 N N . LEU A 1 578 ? 28.137 -0.722 -16.002 1.00 84.88 578 LEU A N 1
ATOM 4334 C CA . LEU A 1 578 ? 28.655 0.163 -14.958 1.00 84.88 578 LEU A CA 1
ATOM 4335 C C . LEU A 1 578 ? 30.132 0.470 -15.200 1.00 84.88 578 LEU A C 1
ATOM 4337 O O . LEU A 1 578 ? 30.502 1.637 -15.307 1.00 84.88 578 LEU A O 1
ATOM 4341 N N . VAL A 1 579 ? 30.947 -0.566 -15.390 1.00 84.06 579 VAL A N 1
ATOM 4342 C CA . VAL A 1 579 ? 32.374 -0.434 -15.703 1.00 84.06 579 VAL A CA 1
ATOM 4343 C C . VAL A 1 579 ? 32.582 0.369 -16.988 1.00 84.06 579 VAL A C 1
ATOM 4345 O O . VAL A 1 579 ? 33.347 1.331 -16.997 1.00 84.06 579 VAL A O 1
ATOM 4348 N N . GLY A 1 580 ? 31.847 0.046 -18.054 1.00 80.56 580 GLY A N 1
ATOM 4349 C CA . GLY A 1 580 ? 31.911 0.780 -19.316 1.00 80.56 580 GLY A CA 1
ATOM 4350 C C . GLY A 1 580 ? 31.548 2.260 -19.167 1.00 80.56 580 GLY A C 1
ATOM 4351 O O . GLY A 1 580 ? 32.197 3.107 -19.777 1.00 80.56 580 GLY A O 1
ATOM 4352 N N . SER A 1 581 ? 30.566 2.592 -18.321 1.00 84.38 581 SER A N 1
ATOM 4353 C CA . SER A 1 581 ? 30.184 3.987 -18.046 1.00 84.38 581 SER A CA 1
ATOM 4354 C C . SER A 1 581 ? 31.283 4.744 -17.295 1.00 84.38 581 SER A C 1
ATOM 4356 O O . SER A 1 581 ? 31.582 5.884 -17.643 1.00 84.38 581 SER A O 1
ATOM 4358 N N . LEU A 1 582 ? 31.932 4.101 -16.318 1.00 83.50 582 LEU A N 1
ATOM 4359 C CA . LEU A 1 582 ? 33.056 4.687 -15.580 1.00 83.50 582 LEU A CA 1
ATOM 4360 C C . LEU A 1 582 ? 34.280 4.908 -16.481 1.00 83.50 582 LEU A C 1
ATOM 4362 O O . LEU A 1 582 ? 34.912 5.960 -16.412 1.00 83.50 582 LEU A O 1
ATOM 4366 N N . LEU A 1 583 ? 34.589 3.949 -17.361 1.00 80.69 583 LEU A N 1
ATOM 4367 C CA . LEU A 1 583 ? 35.689 4.067 -18.320 1.00 80.69 583 LEU A CA 1
ATOM 4368 C C . LEU A 1 583 ? 35.440 5.165 -19.357 1.00 80.69 583 LEU A C 1
ATOM 4370 O O . LEU A 1 583 ? 36.341 5.950 -19.639 1.00 80.69 583 LEU A O 1
ATOM 4374 N N . ALA A 1 584 ? 34.227 5.239 -19.911 1.00 77.31 584 ALA A N 1
ATOM 4375 C CA . ALA A 1 584 ? 33.866 6.235 -20.920 1.00 77.31 584 ALA A CA 1
ATOM 4376 C C . ALA A 1 584 ? 33.926 7.675 -20.386 1.00 77.31 584 ALA A C 1
ATOM 4378 O O . ALA A 1 584 ? 34.141 8.612 -21.153 1.00 77.31 584 ALA A O 1
ATOM 4379 N N . ALA A 1 585 ? 33.736 7.846 -19.080 1.00 69.12 585 ALA A N 1
ATOM 4380 C CA . ALA A 1 585 ? 33.835 9.131 -18.408 1.00 69.12 585 ALA A CA 1
ATOM 4381 C C . ALA A 1 585 ? 35.254 9.483 -17.927 1.00 69.12 585 ALA A C 1
ATOM 4383 O O . ALA A 1 585 ? 35.491 10.618 -17.509 1.00 69.12 585 ALA A O 1
ATOM 4384 N N . SER A 1 586 ? 36.196 8.537 -17.972 1.00 59.56 586 SER A N 1
ATOM 4385 C CA . SER A 1 586 ? 37.589 8.802 -17.621 1.00 59.56 586 SER A CA 1
ATOM 4386 C C . SER A 1 586 ? 38.218 9.701 -18.692 1.00 59.56 586 SER A C 1
ATOM 4388 O O . SER A 1 586 ? 38.071 9.419 -19.886 1.00 59.56 586 SER A O 1
ATOM 4390 N N . PRO A 1 587 ? 38.906 10.797 -18.325 1.00 56.47 587 PRO A N 1
ATOM 4391 C CA . PRO A 1 587 ? 39.535 11.661 -19.308 1.00 56.47 587 PRO A CA 1
ATOM 4392 C C . PRO A 1 587 ? 40.572 10.851 -20.089 1.00 56.47 587 PRO A C 1
ATOM 4394 O O . PRO A 1 587 ? 41.543 10.357 -19.518 1.00 56.47 587 PRO A O 1
ATOM 4397 N N . SER A 1 588 ? 40.363 10.723 -21.403 1.00 40.94 588 SER A N 1
ATOM 4398 C CA . SER A 1 588 ? 41.365 10.210 -22.336 1.00 40.94 588 SER A CA 1
ATOM 4399 C C . SER A 1 588 ? 42.692 10.902 -22.046 1.00 40.94 588 SER A C 1
ATOM 4401 O O . SER A 1 588 ? 42.835 12.103 -22.288 1.00 40.94 588 SER A O 1
ATOM 4403 N N . THR A 1 589 ? 43.678 10.156 -21.554 1.00 39.47 589 THR A N 1
ATOM 4404 C CA . THR A 1 589 ? 45.064 10.611 -21.551 1.00 39.47 589 THR A CA 1
ATOM 4405 C C . THR A 1 589 ? 45.441 10.895 -22.999 1.00 39.47 589 THR A C 1
ATOM 4407 O O . THR A 1 589 ? 45.605 9.969 -23.793 1.00 39.47 589 THR A O 1
ATOM 4410 N N . ALA A 1 590 ? 45.553 12.173 -23.368 1.00 35.03 590 ALA A N 1
ATOM 4411 C CA . ALA A 1 590 ? 46.316 12.543 -24.550 1.00 35.03 590 ALA A CA 1
ATOM 4412 C C . ALA A 1 590 ? 47.699 11.868 -24.444 1.00 35.03 590 ALA A C 1
ATOM 4414 O O . ALA A 1 590 ? 48.232 11.779 -23.331 1.00 35.03 590 ALA A O 1
ATOM 4415 N N . PRO A 1 591 ? 48.270 11.353 -25.547 1.00 34.62 591 PRO A N 1
ATOM 4416 C CA . PRO A 1 591 ? 49.556 10.673 -25.500 1.00 34.62 591 PRO A CA 1
ATOM 4417 C C . PRO A 1 591 ? 50.592 11.623 -24.897 1.00 34.62 591 PRO A C 1
ATOM 4419 O O . PRO A 1 591 ? 50.838 12.706 -25.426 1.00 34.62 591 PRO A O 1
ATOM 4422 N N . VAL A 1 592 ? 51.142 11.228 -23.750 1.00 35.19 592 VAL A N 1
ATOM 4423 C CA . VAL A 1 592 ? 52.144 11.983 -22.995 1.00 35.19 592 VAL A CA 1
ATOM 4424 C C . VAL A 1 592 ? 53.360 12.223 -23.899 1.00 35.19 592 VAL A C 1
ATOM 4426 O O . VAL A 1 592 ? 53.997 11.248 -24.306 1.00 35.19 592 VAL A O 1
ATOM 4429 N N . PRO A 1 593 ? 53.733 13.477 -24.223 1.00 34.84 593 PRO A N 1
ATOM 4430 C CA . PRO A 1 593 ? 55.074 13.760 -24.710 1.00 34.84 593 PRO A CA 1
ATOM 4431 C C . PRO A 1 593 ? 56.056 13.499 -23.562 1.00 34.84 593 PRO A C 1
ATOM 4433 O O . PRO A 1 593 ? 55.771 13.831 -22.412 1.00 34.84 593 PRO A O 1
ATOM 4436 N N . ALA A 1 594 ? 57.188 12.878 -23.885 1.00 30.42 594 ALA A N 1
ATOM 4437 C CA . ALA A 1 594 ? 58.226 12.433 -22.955 1.00 30.42 594 ALA A CA 1
ATOM 4438 C C . ALA A 1 594 ? 58.572 13.448 -21.833 1.00 30.42 594 ALA A C 1
ATOM 4440 O O . ALA A 1 594 ? 58.535 14.659 -22.059 1.00 30.42 594 ALA A O 1
ATOM 4441 N N . PRO A 1 595 ? 58.951 12.974 -20.630 1.00 32.31 595 PRO A N 1
ATOM 4442 C CA . PRO A 1 595 ? 59.104 13.829 -19.460 1.00 32.31 595 PRO A CA 1
ATOM 4443 C C . PRO A 1 595 ? 60.360 14.706 -19.555 1.00 32.31 595 PRO A C 1
ATOM 4445 O O . PRO A 1 595 ? 61.465 14.207 -19.759 1.00 32.31 595 PRO A O 1
ATOM 4448 N N . SER A 1 596 ? 60.208 16.008 -19.311 1.00 28.94 596 SER A N 1
ATOM 4449 C CA . SER A 1 596 ? 61.307 16.896 -18.913 1.00 28.94 596 SER A CA 1
ATOM 4450 C C . SER A 1 596 ? 61.289 17.095 -17.387 1.00 28.94 596 SER A C 1
ATOM 4452 O O . SER A 1 596 ? 60.225 17.375 -16.829 1.00 28.94 596 SER A O 1
ATOM 4454 N N . PRO A 1 597 ? 62.428 16.947 -16.683 1.00 36.84 597 PRO A N 1
ATOM 4455 C CA . PRO A 1 597 ? 62.453 16.857 -15.231 1.00 36.84 597 PRO A CA 1
ATOM 4456 C C . PRO A 1 597 ? 62.688 18.233 -14.613 1.00 36.84 597 PRO A C 1
ATOM 4458 O O . PRO A 1 597 ? 63.818 18.709 -14.630 1.00 36.84 597 PRO A O 1
ATOM 4461 N N . SER A 1 598 ? 61.654 18.883 -14.074 1.00 32.19 598 SER A N 1
ATOM 4462 C CA . SER A 1 598 ? 61.741 19.793 -12.909 1.00 32.19 598 SER A CA 1
ATOM 4463 C C . SER A 1 598 ? 60.455 20.601 -12.729 1.00 32.19 598 SER A C 1
ATOM 4465 O O . SER A 1 598 ? 60.206 21.548 -13.461 1.00 32.19 598 SER A O 1
ATOM 4467 N N . ALA A 1 599 ? 59.668 20.252 -11.711 1.00 28.72 599 ALA A N 1
ATOM 4468 C CA . ALA A 1 599 ? 58.926 21.201 -10.874 1.00 28.72 599 ALA A CA 1
ATOM 4469 C C . ALA A 1 599 ? 58.232 20.416 -9.754 1.00 28.72 599 ALA A C 1
ATOM 4471 O O . ALA A 1 599 ? 57.159 19.845 -9.927 1.00 28.72 599 ALA A O 1
ATOM 4472 N N . VAL A 1 600 ? 58.890 20.361 -8.600 1.00 34.69 600 VAL A N 1
ATOM 4473 C CA . VAL A 1 600 ? 58.292 19.913 -7.344 1.00 34.69 600 VAL A CA 1
ATOM 4474 C C . VAL A 1 600 ? 57.411 21.048 -6.824 1.00 34.69 600 VAL A C 1
ATOM 4476 O O . VAL A 1 600 ? 57.916 22.139 -6.578 1.00 34.69 600 VAL A O 1
ATOM 4479 N N . TYR A 1 601 ? 56.122 20.782 -6.618 1.00 25.33 601 TYR A N 1
ATOM 4480 C CA . TYR A 1 601 ? 55.274 21.563 -5.716 1.00 25.33 601 TYR A CA 1
ATOM 4481 C C . TYR A 1 601 ? 54.577 20.597 -4.752 1.00 25.33 601 TYR A C 1
ATOM 4483 O O . TYR A 1 601 ? 53.781 19.752 -5.153 1.00 25.33 601 TYR A O 1
ATOM 4491 N N . GLN A 1 602 ? 54.937 20.703 -3.471 1.00 35.09 602 GLN A N 1
ATOM 4492 C CA . GLN A 1 602 ? 54.278 20.046 -2.345 1.00 35.09 602 GLN A CA 1
ATOM 4493 C C . GLN A 1 602 ? 53.135 20.934 -1.844 1.00 35.09 602 GLN A C 1
ATOM 4495 O O . GLN A 1 602 ? 53.352 22.107 -1.546 1.00 35.09 602 GLN A O 1
ATOM 4500 N N . GLY A 1 603 ? 51.942 20.358 -1.697 1.00 28.52 603 GLY A N 1
ATOM 4501 C CA . GLY A 1 603 ? 50.818 21.000 -1.017 1.00 28.52 603 GLY A CA 1
ATOM 4502 C C . GLY A 1 603 ? 49.492 20.276 -1.248 1.00 28.52 603 GLY A C 1
ATOM 4503 O O . GLY A 1 603 ? 48.815 20.551 -2.226 1.00 28.52 603 GLY A O 1
ATOM 4504 N N . ALA A 1 604 ? 49.153 19.354 -0.342 1.00 33.50 604 ALA A N 1
ATOM 4505 C CA . ALA A 1 604 ? 47.809 18.829 -0.062 1.00 33.50 604 ALA A CA 1
ATOM 4506 C C . ALA A 1 604 ? 46.876 18.542 -1.263 1.00 33.50 604 ALA A C 1
ATOM 4508 O O . ALA A 1 604 ? 45.897 19.241 -1.498 1.00 33.50 604 ALA A O 1
ATOM 4509 N N . ILE A 1 605 ? 47.114 17.417 -1.936 1.00 27.64 605 ILE A N 1
ATOM 4510 C CA . ILE A 1 605 ? 46.073 16.643 -2.621 1.00 27.64 605 ILE A CA 1
ATOM 4511 C C . ILE A 1 605 ? 46.252 15.219 -2.102 1.00 27.64 605 ILE A C 1
ATOM 4513 O O . ILE A 1 605 ? 47.364 14.689 -2.154 1.00 27.64 605 ILE A O 1
ATOM 4517 N N . VAL A 1 606 ? 45.197 14.612 -1.555 1.00 31.67 606 VAL A N 1
ATOM 4518 C CA . VAL A 1 606 ? 45.173 13.160 -1.344 1.00 31.67 606 VAL A CA 1
ATOM 4519 C C . VAL A 1 606 ? 45.368 12.549 -2.728 1.00 31.67 606 VAL A C 1
ATOM 4521 O O . VAL A 1 606 ? 44.478 12.631 -3.569 1.00 31.67 606 VAL A O 1
ATOM 4524 N N . GLN A 1 607 ? 46.576 12.053 -3.000 1.00 28.94 607 GLN A N 1
ATOM 4525 C CA . GLN A 1 607 ? 46.924 11.408 -4.259 1.00 28.94 607 GLN A CA 1
ATOM 4526 C C . GLN A 1 607 ? 45.966 10.234 -4.450 1.00 28.94 607 GLN A C 1
ATOM 4528 O O . GLN A 1 607 ? 46.073 9.232 -3.745 1.00 28.94 607 GLN A O 1
ATOM 4533 N N . SER A 1 608 ? 45.012 10.358 -5.377 1.00 37.25 608 SER A N 1
ATOM 4534 C CA . SER A 1 608 ? 44.308 9.176 -5.851 1.00 37.25 608 SER A CA 1
ATOM 4535 C C . SER A 1 608 ? 45.357 8.313 -6.544 1.00 37.25 608 SER A C 1
ATOM 4537 O O . SER A 1 608 ? 46.080 8.792 -7.424 1.00 37.25 608 SER A O 1
ATOM 4539 N N . ALA A 1 609 ? 45.481 7.056 -6.117 1.00 33.78 609 ALA A N 1
ATOM 4540 C CA . ALA A 1 609 ? 46.170 6.050 -6.907 1.00 33.78 609 ALA A CA 1
ATOM 4541 C C . ALA A 1 609 ? 45.520 6.084 -8.296 1.00 33.78 609 ALA A C 1
ATOM 4543 O O . ALA A 1 609 ? 44.299 5.983 -8.436 1.00 33.78 609 ALA A O 1
ATOM 4544 N N . GLY A 1 610 ? 46.314 6.495 -9.279 1.00 35.44 610 GLY A N 1
ATOM 4545 C CA . GLY A 1 610 ? 45.795 7.105 -10.487 1.00 35.44 610 GLY A CA 1
ATOM 4546 C C . GLY A 1 610 ? 44.966 6.148 -11.338 1.00 35.44 610 GLY A C 1
ATOM 4547 O O . GLY A 1 610 ? 45.114 4.929 -11.309 1.00 35.44 610 GLY A O 1
ATOM 4548 N N . ILE A 1 611 ? 44.191 6.768 -12.219 1.00 42.50 611 ILE A N 1
ATOM 4549 C CA . ILE A 1 611 ? 43.503 6.213 -13.392 1.00 42.50 611 ILE A CA 1
ATOM 4550 C C . ILE A 1 611 ? 44.255 5.059 -14.121 1.00 42.50 611 ILE A C 1
ATOM 4552 O O . ILE A 1 611 ? 43.570 4.162 -14.621 1.00 42.50 611 ILE A O 1
ATOM 4556 N N . PRO A 1 612 ? 45.608 4.985 -14.181 1.00 40.81 612 PRO A N 1
ATOM 4557 C CA . PRO A 1 612 ? 46.310 3.837 -14.769 1.00 40.81 612 PRO A CA 1
ATOM 4558 C C . PRO A 1 612 ? 46.065 2.501 -14.055 1.00 40.81 612 PRO A C 1
ATOM 4560 O O . PRO A 1 612 ? 45.957 1.475 -14.719 1.00 40.81 612 PRO A O 1
ATOM 4563 N N . GLU A 1 613 ? 45.937 2.500 -12.727 1.00 44.97 613 GLU A N 1
ATOM 4564 C CA . GLU A 1 613 ? 45.711 1.278 -11.943 1.00 44.97 613 GLU A CA 1
ATOM 4565 C C . GLU A 1 613 ? 44.274 0.776 -12.117 1.00 44.97 613 GLU A C 1
ATOM 4567 O O . GLU A 1 613 ? 44.046 -0.411 -12.324 1.00 44.97 613 GLU A O 1
ATOM 4572 N N . VAL A 1 614 ? 43.317 1.703 -12.182 1.00 43.56 614 VAL A N 1
ATOM 4573 C CA . VAL A 1 614 ? 41.915 1.435 -12.532 1.00 43.56 614 VAL A CA 1
ATOM 4574 C C . VAL A 1 614 ? 41.785 0.854 -13.942 1.00 43.56 614 VAL A C 1
ATOM 4576 O O . VAL A 1 614 ? 41.050 -0.109 -14.157 1.00 43.56 614 VAL A O 1
ATOM 4579 N N . THR A 1 615 ? 42.519 1.411 -14.905 1.00 43.81 615 THR A N 1
ATOM 4580 C CA . THR A 1 615 ? 42.509 0.936 -16.294 1.00 43.81 615 THR A CA 1
ATOM 4581 C C . THR A 1 615 ? 43.123 -0.463 -16.380 1.00 43.81 615 THR A C 1
ATOM 4583 O O . THR A 1 615 ? 42.536 -1.341 -17.004 1.00 43.81 615 THR A O 1
ATOM 4586 N N . ALA A 1 616 ? 44.238 -0.714 -15.686 1.00 46.53 616 ALA A N 1
ATOM 4587 C CA . ALA A 1 616 ? 44.874 -2.029 -15.620 1.00 46.53 616 ALA A CA 1
ATOM 4588 C C . ALA A 1 616 ? 44.000 -3.083 -14.916 1.00 46.53 616 ALA A C 1
ATOM 4590 O O . ALA A 1 616 ? 43.863 -4.192 -15.423 1.00 46.53 616 ALA A O 1
ATOM 4591 N N . GLN A 1 617 ? 43.354 -2.735 -13.798 1.00 46.28 617 GLN A N 1
ATOM 4592 C CA . GLN A 1 617 ? 42.407 -3.613 -13.097 1.00 46.28 617 GLN A CA 1
ATOM 4593 C C . GLN A 1 617 ? 41.174 -3.911 -13.953 1.00 46.28 617 GLN A C 1
ATOM 4595 O O . GLN A 1 617 ? 40.691 -5.038 -13.961 1.00 46.28 617 GLN A O 1
ATOM 4600 N N . THR A 1 618 ? 40.695 -2.931 -14.723 1.00 43.28 618 THR A N 1
ATOM 4601 C CA . THR A 1 618 ? 39.560 -3.129 -15.629 1.00 43.28 618 THR A CA 1
ATOM 4602 C C . THR A 1 618 ? 39.935 -3.989 -16.834 1.00 43.28 618 THR A C 1
ATOM 4604 O O . THR A 1 618 ? 39.155 -4.852 -17.222 1.00 43.28 618 THR A O 1
ATOM 4607 N N . PHE A 1 619 ? 41.131 -3.815 -17.406 1.00 48.34 619 PHE A N 1
ATOM 4608 C CA . PHE A 1 619 ? 41.641 -4.715 -18.444 1.00 48.34 619 PHE A CA 1
ATOM 4609 C C . PHE A 1 619 ? 41.830 -6.136 -17.912 1.00 48.34 619 PHE A C 1
ATOM 4611 O O . PHE A 1 619 ? 41.381 -7.066 -18.567 1.00 48.34 619 PHE A O 1
ATOM 4618 N N . ALA A 1 620 ? 42.387 -6.306 -16.709 1.00 51.00 620 ALA A N 1
ATOM 4619 C CA . ALA A 1 620 ? 42.507 -7.614 -16.068 1.00 51.00 620 ALA A CA 1
ATOM 4620 C C . ALA A 1 620 ? 41.134 -8.255 -15.795 1.00 51.00 620 ALA A C 1
ATOM 4622 O O . ALA A 1 620 ? 40.955 -9.447 -16.020 1.00 51.00 620 ALA A O 1
ATOM 4623 N N . PHE A 1 621 ? 40.146 -7.463 -15.366 1.00 47.62 621 PHE A N 1
ATOM 4624 C CA . PHE A 1 621 ? 38.767 -7.912 -15.178 1.00 47.62 621 PHE A CA 1
ATOM 4625 C C . PHE A 1 621 ? 38.124 -8.357 -16.499 1.00 47.62 621 PHE A C 1
ATOM 4627 O O . PHE A 1 621 ? 37.537 -9.435 -16.559 1.00 47.62 621 PHE A O 1
ATOM 4634 N N . VAL A 1 622 ? 38.259 -7.559 -17.564 1.00 47.72 622 VAL A N 1
ATOM 4635 C CA . VAL A 1 622 ? 37.726 -7.885 -18.895 1.00 47.72 622 VAL A CA 1
ATOM 4636 C C . VAL A 1 622 ? 38.435 -9.106 -19.484 1.00 47.72 622 VAL A C 1
ATOM 4638 O O . VAL A 1 622 ? 37.754 -9.994 -19.979 1.00 47.72 622 VAL A O 1
ATOM 4641 N N . GLU A 1 623 ? 39.765 -9.203 -19.392 1.00 47.44 623 GLU A N 1
ATOM 4642 C CA . GLU A 1 623 ? 40.532 -10.375 -19.845 1.00 47.44 623 GLU A CA 1
ATOM 4643 C C . GLU A 1 623 ? 40.155 -11.647 -19.076 1.00 47.44 623 GLU A C 1
ATOM 4645 O O . GLU A 1 623 ? 40.031 -12.707 -19.687 1.00 47.44 623 GLU A O 1
ATOM 4650 N N . ALA A 1 624 ? 39.911 -11.552 -17.765 1.00 45.75 624 ALA A N 1
ATOM 4651 C CA . ALA A 1 624 ? 39.486 -12.687 -16.945 1.00 45.75 624 ALA A CA 1
ATOM 4652 C C . ALA A 1 624 ? 38.063 -13.186 -17.272 1.00 45.75 624 ALA A C 1
ATOM 4654 O O . ALA A 1 624 ? 37.765 -14.350 -17.017 1.00 45.75 624 ALA A O 1
ATOM 4655 N N . HIS A 1 625 ? 37.204 -12.338 -17.850 1.00 39.31 625 HIS A N 1
ATOM 4656 C CA . HIS A 1 625 ? 35.784 -12.626 -18.108 1.00 39.31 625 HIS A CA 1
ATOM 4657 C C . HIS A 1 625 ? 35.411 -12.663 -19.606 1.00 39.31 625 HIS A C 1
ATOM 4659 O O . HIS A 1 625 ? 34.229 -12.700 -19.948 1.00 39.31 625 HIS A O 1
ATOM 4665 N N . TYR A 1 626 ? 36.399 -12.621 -20.510 1.00 34.75 626 TYR A N 1
ATOM 4666 C CA . TYR A 1 626 ? 36.200 -12.670 -21.968 1.00 34.75 626 TYR A CA 1
ATOM 4667 C C . TYR A 1 626 ? 36.042 -14.102 -22.526 1.00 34.75 626 TYR A C 1
ATOM 4669 O O . TYR A 1 626 ? 35.555 -14.266 -23.645 1.00 34.75 626 TYR A O 1
ATOM 4677 N N . ALA A 1 627 ? 36.450 -15.128 -21.768 1.00 31.78 627 ALA A N 1
ATOM 4678 C CA . ALA A 1 627 ? 36.299 -16.550 -22.107 1.00 31.78 627 ALA A CA 1
ATOM 4679 C C . ALA A 1 627 ? 35.016 -17.142 -21.507 1.00 31.78 627 ALA A C 1
ATOM 4681 O O . ALA A 1 627 ? 34.419 -18.026 -22.167 1.00 31.78 627 ALA A O 1
#

Organism: NCBI:txid1486918